Protein 5LTX (pdb70)

Foldseek 3Di:
DVVVVVVVLVVVLLVLVVVLQVVLLVQLLVVVLVVLVVQVVLLQVCLVPVPPVVQQVSQPDCVQVVSFVKKWWQWPVQDIDMPPDDDDDPPDGVCVDPQFVVQVVLQFWAKDFWDQDPRPRDTWIKTKHFRDHPNDTTTMMIGIDHLVVSQCSSAVDCSVVFFGKFKAFQVQATRHDPPPVSHRPGQCVQFVPQRDHQVDAWDWGDGPHFIWIKGWAWRPNGRPTTMTMITIGGVVVSSVVSD/DVVVVLQVVVVVLQVVLLVQVLVLCQLLLVLQVVLLAVVLVPVPPVSQQVSQPDCSQVVNFVKKWWQFPVQDIDMPPDDDDDPPDGVCVDPQFVVQVVLQFWAKDFWDQDPRPRDTWIKIKHFRDHPNDGGTMMIGIDDLVVVQCSSQVDPLVPFFGKFKAFQQFQTRHDPDPVCHRPGQCVQAVPQRDHQDQGKGWGDGPHFIWIKHWAWRPPGGPTTMIMMITGGPVVSVVVD

GO terms:
  GO:0016597 amino acid binding (F, IDA)
  GO:0043200 response to amino acid (P, IMP)
  GO:0006935 chemotaxis (P, IMP)

Radius of gyration: 24.55 Å; Cα contacts (8 Å, |Δi|>4): 994; chains: 2; bounding box: 70×47×66 Å

Organism: Pseudomonas aeruginosa (strain ATCC 15692 / DSM 22644 / CIP 104116 / JCM 14847 / LMG 12228 / 1C / PRS 101 / PAO1) (NCBI:txid208964)

Structure (mmCIF, N/CA/C/O backbone):
data_5LTX
#
_entry.id   5LTX
#
_cell.length_a   71.680
_cell.length_b   76.555
_cell.length_c   116.504
_cell.angle_alpha   90.000
_cell.angle_beta   90.000
_cell.angle_gamma   90.000
#
_symmetry.space_group_name_H-M   'P 21 21 21'
#
loop_
_entity.id
_entity.type
_entity.pdbx_description
1 polymer 'Chemotaxis protein'
2 non-polymer METHIONINE
3 non-polymer 'ACETATE ION'
4 non-polymer GLYCEROL
5 non-polymer 'FORMIC ACID'
6 water water
#
loop_
_atom_site.group_PDB
_atom_site.id
_atom_site.type_symbol
_atom_site.label_atom_id
_atom_site.label_alt_id
_atom_site.label_comp_id
_atom_site.label_asym_id
_atom_site.label_entity_id
_atom_site.label_seq_id
_atom_site.pdbx_PDB_ins_code
_atom_site.Cartn_x
_atom_site.Cartn_y
_atom_site.Cartn_z
_atom_site.occupancy
_atom_site.B_iso_or_equiv
_atom_site.auth_seq_id
_atom_site.auth_comp_id
_atom_site.auth_asym_id
_atom_site.auth_atom_id
_atom_site.pdbx_PDB_model_num
ATOM 1 N N . ASN A 1 22 ? 15.455 16.195 14.420 1.00 49.81 30 ASN A N 1
ATOM 2 C CA . ASN A 1 22 ? 14.247 16.097 15.229 1.00 46.99 30 ASN A CA 1
ATOM 3 C C . ASN A 1 22 ? 13.219 15.218 14.531 1.00 55.19 30 ASN A C 1
ATOM 4 O O . ASN A 1 22 ? 12.747 15.550 13.447 1.00 57.01 30 ASN A O 1
ATOM 9 N N . ASP A 1 23 ? 12.865 14.099 15.166 1.00 49.89 31 ASP A N 1
ATOM 10 C CA A ASP A 1 23 ? 11.949 13.158 14.529 0.55 52.07 31 ASP A CA 1
ATOM 11 C CA B ASP A 1 23 ? 11.944 13.151 14.545 0.45 51.97 31 ASP A CA 1
ATOM 12 C C . ASP A 1 23 ? 10.535 13.718 14.426 1.00 46.66 31 ASP A C 1
ATOM 13 O O . ASP A 1 23 ? 9.796 13.346 13.511 1.00 42.04 31 ASP A O 1
ATOM 22 N N . TYR A 1 24 ? 10.140 14.605 15.343 1.00 47.03 32 TYR A N 1
ATOM 23 C CA . TYR A 1 24 ? 8.792 15.162 15.291 1.00 43.61 32 TYR A CA 1
ATOM 24 C C . TYR A 1 24 ? 8.637 16.107 14.107 1.00 39.94 32 TYR A C 1
ATOM 25 O O . TYR A 1 24 ? 7.648 16.034 13.369 1.00 44.47 32 TYR A O 1
ATOM 34 N N . LEU A 1 25 ? 9.602 17.010 13.918 1.00 38.61 33 LEU A N 1
ATOM 35 C CA . LEU A 1 25 ? 9.548 17.920 12.779 1.00 35.11 33 LEU A CA 1
ATOM 36 C C . LEU A 1 25 ? 9.665 17.160 11.464 1.00 43.31 33 LEU A C 1
ATOM 37 O O . LEU A 1 25 ? 8.966 17.477 10.494 1.00 33.89 33 LEU A O 1
ATOM 42 N N A GLN A 1 26 ? 10.531 16.145 11.414 0.49 39.65 34 GLN A N 1
ATOM 43 N N B GLN A 1 26 ? 10.540 16.152 11.414 0.51 40.02 34 GLN A N 1
ATOM 44 C CA A GLN A 1 26 ? 10.646 15.339 10.204 0.49 40.32 34 GLN A CA 1
ATOM 45 C CA B GLN A 1 26 ? 10.679 15.356 10.200 0.51 40.45 34 GLN A CA 1
ATOM 46 C C A GLN A 1 26 ? 9.365 14.555 9.941 0.49 39.32 34 GLN A C 1
ATOM 47 C C B GLN A 1 26 ? 9.410 14.563 9.920 0.51 39.69 34 GLN A C 1
ATOM 48 O O A GLN A 1 26 ? 8.959 14.390 8.785 0.49 36.86 34 GLN A O 1
ATOM 49 O O B GLN A 1 26 ? 9.014 14.402 8.760 0.51 36.53 34 GLN A O 1
ATOM 60 N N A ARG A 1 27 ? 8.716 14.066 11.001 0.49 39.92 35 ARG A N 1
ATOM 61 N N B ARG A 1 27 ? 8.761 14.057 10.972 0.51 39.84 35 ARG A N 1
ATOM 62 C CA A ARG A 1 27 ? 7.469 13.328 10.826 0.49 40.83 35 ARG A CA 1
ATOM 63 C CA B ARG A 1 27 ? 7.499 13.349 10.789 0.51 40.75 35 ARG A CA 1
ATOM 64 C C A ARG A 1 27 ? 6.356 14.245 10.335 0.49 34.73 35 ARG A C 1
ATOM 65 C C B ARG A 1 27 ? 6.422 14.281 10.255 0.51 34.73 35 ARG A C 1
ATOM 66 O O A ARG A 1 27 ? 5.514 13.835 9.528 0.49 35.15 35 ARG A O 1
ATOM 67 O O B ARG A 1 27 ? 5.665 13.916 9.349 0.51 36.04 35 ARG A O 1
ATOM 82 N N . ASN A 1 28 ? 6.339 15.493 10.802 1.00 30.38 36 ASN A N 1
ATOM 83 C CA . ASN A 1 28 ? 5.347 16.439 10.311 1.00 31.09 36 ASN A CA 1
ATOM 84 C C . ASN A 1 28 ? 5.670 16.896 8.898 1.00 33.47 36 ASN A C 1
ATOM 85 O O . ASN A 1 28 ? 4.754 17.098 8.095 1.00 34.78 36 ASN A O 1
ATOM 90 N N . ALA A 1 29 ? 6.954 17.037 8.563 1.00 29.84 37 ALA A N 1
ATOM 91 C CA . ALA A 1 29 ? 7.306 17.400 7.195 1.00 30.25 37 ALA A CA 1
ATOM 92 C C . ALA A 1 29 ? 6.807 16.349 6.210 1.00 36.41 37 ALA A C 1
ATOM 93 O O . ALA A 1 29 ? 6.250 16.688 5.159 1.00 27.63 37 ALA A O 1
ATOM 95 N N A ILE A 1 30 ? 6.981 15.066 6.542 0.39 32.00 38 ILE A N 1
ATOM 96 N N B ILE A 1 30 ? 6.984 15.066 6.541 0.61 32.57 38 ILE A N 1
ATOM 97 C CA A ILE A 1 30 ? 6.511 14.001 5.661 0.39 31.46 38 ILE A CA 1
ATOM 98 C CA B ILE A 1 30 ? 6.509 14.003 5.660 0.61 31.27 38 ILE A CA 1
ATOM 99 C C A ILE A 1 30 ? 4.990 13.983 5.610 0.39 30.99 38 ILE A C 1
ATOM 100 C C B ILE A 1 30 ? 4.989 13.995 5.608 0.61 30.44 38 ILE A C 1
ATOM 101 O O A ILE A 1 30 ? 4.394 13.853 4.533 0.39 33.39 38 ILE A O 1
ATOM 102 O O B ILE A 1 30 ? 4.392 13.886 4.529 0.61 33.51 38 ILE A O 1
ATOM 111 N N . ARG A 1 31 ? 4.338 14.114 6.769 1.00 34.06 39 ARG A N 1
ATOM 112 C CA . ARG A 1 31 ? 2.880 14.071 6.809 1.00 34.21 39 ARG A CA 1
ATOM 113 C C . ARG A 1 31 ? 2.261 15.185 5.977 1.00 34.46 39 ARG A C 1
ATOM 114 O O . ARG A 1 31 ? 1.316 14.947 5.215 1.00 30.27 39 ARG A O 1
ATOM 122 N N . GLU A 1 32 ? 2.789 16.406 6.094 1.00 28.97 40 GLU A N 1
ATOM 123 C CA . GLU A 1 32 ? 2.252 17.513 5.314 1.00 26.73 40 GLU A CA 1
ATOM 124 C C . GLU A 1 32 ? 2.433 17.277 3.821 1.00 27.64 40 GLU A C 1
ATOM 125 O O . GLU A 1 32 ? 1.526 17.562 3.034 1.00 28.06 40 GLU A O 1
ATOM 131 N N . ASP A 1 33 ? 3.593 16.757 3.407 1.00 28.19 41 ASP A N 1
ATOM 132 C CA . ASP A 1 33 ? 3.787 16.445 1.994 1.00 29.50 41 ASP A CA 1
ATOM 133 C C . ASP A 1 33 ? 2.800 15.376 1.532 1.00 29.35 41 ASP A C 1
ATOM 134 O O . ASP A 1 33 ? 2.213 15.487 0.448 1.00 30.02 41 ASP A O 1
ATOM 139 N N . LEU A 1 34 ? 2.602 14.334 2.343 1.00 33.16 42 LEU A N 1
ATOM 140 C CA . LEU A 1 34 ? 1.679 13.275 1.954 1.00 30.98 42 LEU A CA 1
ATOM 141 C C . LEU A 1 34 ? 0.247 13.791 1.879 1.00 29.18 42 LEU A C 1
ATOM 142 O O . LEU A 1 34 ? -0.469 13.504 0.914 1.00 29.34 42 LEU A O 1
ATOM 147 N N . GLU A 1 35 ? -0.176 14.581 2.871 1.00 27.46 43 GLU A N 1
ATOM 148 C CA . GLU A 1 35 ? -1.524 15.141 2.845 1.00 27.24 43 GLU A CA 1
ATOM 149 C C . GLU A 1 35 ? -1.720 16.079 1.663 1.00 30.54 43 GLU A C 1
ATOM 150 O O . GLU A 1 35 ? -2.816 16.139 1.094 1.00 32.08 43 GLU A O 1
ATOM 156 N N . SER A 1 36 ? -0.680 16.824 1.287 1.00 35.26 44 SER A N 1
ATOM 157 C CA . SER A 1 36 ? -0.778 17.666 0.100 1.00 35.94 44 SER A CA 1
ATOM 158 C C . SER A 1 36 ? -1.000 16.818 -1.145 1.00 29.98 44 SER A C 1
ATOM 159 O O . SER A 1 36 ? -1.832 17.147 -1.996 1.00 30.38 44 SER A O 1
ATOM 162 N N . TYR A 1 37 ? -0.265 15.711 -1.260 1.00 30.16 45 TYR A N 1
ATOM 163 C CA . TYR A 1 37 ? -0.442 14.820 -2.400 1.00 34.39 45 TYR A CA 1
ATOM 164 C C . TYR A 1 37 ? -1.827 14.183 -2.386 1.00 31.68 45 TYR A C 1
ATOM 165 O O . TYR A 1 37 ? -2.501 14.114 -3.422 1.00 31.38 45 TYR A O 1
ATOM 174 N N . LEU A 1 38 ? -2.286 13.754 -1.210 1.00 30.99 46 LEU A N 1
ATOM 175 C CA . LEU A 1 38 ? -3.597 13.117 -1.112 1.00 34.55 46 LEU A CA 1
ATOM 176 C C . LEU A 1 38 ? -4.722 14.101 -1.401 1.00 34.68 46 LEU A C 1
ATOM 177 O O . LEU A 1 38 ? -5.721 13.737 -2.033 1.00 32.79 46 LEU A O 1
ATOM 182 N N . ARG A 1 39 ? -4.545 15.345 -1.025 1.00 34.97 47 ARG A N 1
ATOM 183 C CA . ARG A 1 39 ? -5.524 16.352 -1.301 1.00 28.44 47 ARG A CA 1
ATOM 184 C C . ARG A 1 39 ? -5.637 16.532 -2.794 1.00 31.85 47 ARG A C 1
ATOM 185 O O . ARG A 1 39 ? -6.693 16.627 -3.307 1.00 33.67 47 ARG A O 1
ATOM 193 N N . GLU A 1 40 ? -4.514 16.520 -3.472 1.00 29.92 48 GLU A N 1
ATOM 194 C CA . GLU A 1 40 ? -4.502 16.645 -4.924 1.00 31.90 48 GLU A CA 1
ATOM 195 C C . GLU A 1 40 ? -5.159 15.445 -5.598 1.00 37.66 48 GLU A C 1
ATOM 196 O O . GLU A 1 40 ? -5.965 15.609 -6.521 1.00 35.17 48 GLU A O 1
ATOM 202 N N . MET A 1 41 ? -4.831 14.226 -5.153 1.00 31.47 49 MET A N 1
ATOM 203 C CA . MET A 1 41 ? -5.443 13.044 -5.758 1.00 30.35 49 MET A CA 1
ATOM 204 C C . MET A 1 41 ? -6.934 12.998 -5.482 1.00 29.31 49 MET A C 1
ATOM 205 O O . MET A 1 41 ? -7.722 12.622 -6.356 1.00 32.78 49 MET A O 1
ATOM 210 N N . GLY A 1 42 ? -7.338 13.371 -4.268 1.00 29.74 50 GLY A N 1
ATOM 211 C CA . GLY A 1 42 ? -8.754 13.393 -3.952 1.00 30.34 50 GLY A CA 1
ATOM 212 C C . GLY A 1 42 ? -9.531 14.384 -4.799 1.00 32.35 50 GLY A C 1
ATOM 213 O O . GLY A 1 42 ? -10.620 14.076 -5.289 1.00 32.95 50 GLY A O 1
ATOM 214 N N . ASP A 1 43 ? -8.983 15.586 -4.985 1.00 32.86 51 ASP A N 1
ATOM 215 C CA . ASP A 1 43 ? -9.664 16.592 -5.798 1.00 32.73 51 ASP A CA 1
ATOM 216 C C . ASP A 1 43 ? -9.859 16.119 -7.234 1.00 29.44 51 ASP A C 1
ATOM 217 O O . ASP A 1 43 ? -10.953 16.247 -7.794 1.00 30.25 51 ASP A O 1
ATOM 222 N N . VAL A 1 44 ? -8.806 15.583 -7.855 1.00 30.03 52 VAL A N 1
ATOM 223 C CA . VAL A 1 44 ? -8.916 15.197 -9.259 1.00 34.85 52 VAL A CA 1
ATOM 224 C C . VAL A 1 44 ? -9.832 13.988 -9.421 1.00 29.79 52 VAL A C 1
ATOM 225 O O . VAL A 1 44 ? -10.626 13.916 -10.367 1.00 29.78 52 VAL A O 1
ATOM 229 N N . THR A 1 45 ? -9.734 13.013 -8.514 1.00 32.66 53 THR A N 1
ATOM 230 C CA . THR A 1 45 ? -10.603 11.848 -8.625 1.00 28.82 53 THR A CA 1
ATOM 231 C C . THR A 1 45 ? -12.056 12.237 -8.396 1.00 32.77 53 THR A C 1
ATOM 232 O O . THR A 1 45 ? -12.948 11.774 -9.114 1.00 35.09 53 THR A O 1
ATOM 236 N N . SER A 1 46 ? -12.315 13.103 -7.412 1.00 27.64 54 SER A N 1
ATOM 237 C CA . SER A 1 46 ? -13.676 13.585 -7.209 1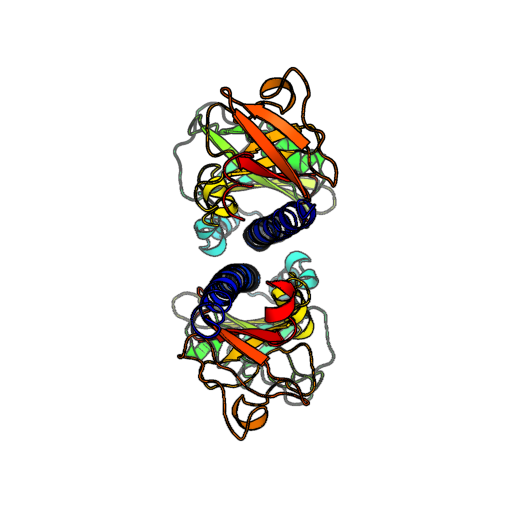.00 29.34 54 SER A CA 1
ATOM 238 C C . SER A 1 46 ? -14.175 14.332 -8.445 1.00 28.79 54 SER A C 1
ATOM 239 O O . SER A 1 46 ? -15.324 14.149 -8.868 1.00 30.39 54 SER A O 1
ATOM 242 N N . SER A 1 47 ? -13.315 15.150 -9.062 1.00 30.26 55 SER A N 1
ATOM 243 C CA A SER A 1 47 ? -13.696 15.815 -10.305 0.52 28.77 55 SER A CA 1
ATOM 244 C CA B SER A 1 47 ? -13.699 15.816 -10.303 0.48 28.77 55 SER A CA 1
ATOM 245 C C . SER A 1 47 ? -14.002 14.802 -11.402 1.00 33.75 55 SER A C 1
ATOM 246 O O . SER A 1 47 ? -14.945 14.981 -12.184 1.00 28.31 55 SER A O 1
ATOM 251 N N . ASN A 1 48 ? -13.224 13.752 -11.465 1.00 28.54 56 ASN A N 1
ATOM 252 C C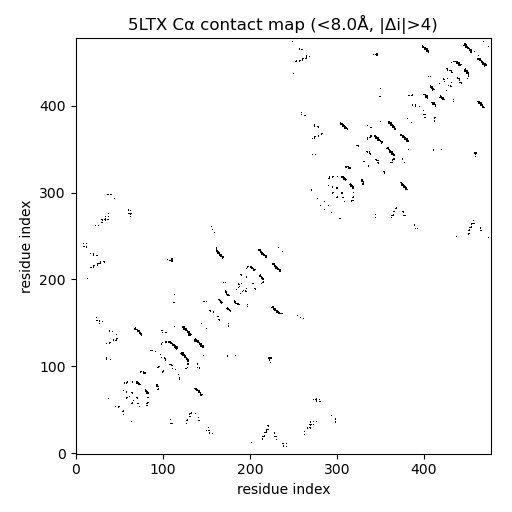A . ASN A 1 48 ? -13.431 12.754 -12.459 1.00 33.19 56 ASN A CA 1
ATOM 253 C C . ASN A 1 48 ? -14.746 12.038 -12.331 1.00 34.87 56 ASN A C 1
ATOM 254 O O . ASN A 1 48 ? -15.448 11.963 -13.277 1.00 36.11 56 ASN A O 1
ATOM 259 N N . ILE A 1 49 ? -15.106 11.588 -11.144 1.00 30.00 57 ILE A N 1
ATOM 260 C CA . ILE A 1 49 ? -16.380 10.909 -10.934 1.00 30.80 57 ILE A CA 1
ATOM 261 C C . ILE A 1 49 ? -17.537 11.897 -11.049 1.00 31.50 57 ILE A C 1
ATOM 262 O O . ILE A 1 49 ? -18.643 11.525 -11.463 1.00 29.36 57 ILE A O 1
ATOM 267 N N . GLN A 1 50 ? -17.304 13.170 -10.719 1.00 27.38 58 GLN A N 1
ATOM 268 C CA . GLN A 1 50 ? -18.350 14.175 -10.890 1.00 31.21 58 GLN A CA 1
ATOM 269 C C . GLN A 1 50 ? -18.687 14.373 -12.363 1.00 29.10 58 GLN A C 1
ATOM 270 O O . GLN A 1 50 ? -19.863 14.440 -12.742 1.00 30.36 58 GLN A O 1
ATOM 276 N N . ASN A 1 51 ? -17.661 14.473 -13.209 1.00 31.98 59 ASN A N 1
ATOM 277 C CA . ASN A 1 51 ? -17.904 14.623 -14.640 1.00 33.60 59 ASN A CA 1
ATOM 278 C C . ASN A 1 51 ? -18.481 13.350 -15.244 1.00 30.89 59 ASN A C 1
ATOM 279 O O . ASN A 1 51 ? -19.357 13.413 -16.116 1.00 29.37 59 ASN A O 1
ATOM 284 N N . TRP A 1 52 ? -18.009 12.187 -14.793 1.00 30.35 60 TRP A N 1
ATOM 285 C CA . TRP A 1 52 ? -18.529 10.934 -15.324 1.00 27.88 60 TRP A CA 1
ATOM 286 C C . TRP A 1 52 ? -20.003 10.764 -14.976 1.00 31.65 60 TRP A C 1
ATOM 287 O O . TRP A 1 52 ? -20.830 10.499 -15.855 1.00 31.30 60 TRP A O 1
ATOM 298 N N . LEU A 1 53 ? -20.351 10.912 -13.693 1.00 24.83 61 LEU A N 1
ATOM 299 C CA . LEU A 1 53 ? -21.754 10.818 -13.299 1.00 27.57 61 LEU A CA 1
ATOM 300 C C . LEU A 1 53 ? -22.587 11.911 -13.962 1.00 32.06 61 LEU A C 1
ATOM 301 O O . LEU A 1 53 ? -23.743 11.680 -14.336 1.00 30.49 61 LEU A O 1
ATOM 306 N N . GLY A 1 54 ? -22.013 13.107 -14.123 1.00 27.81 62 GLY A N 1
ATOM 307 C CA . GLY A 1 54 ? -22.762 14.203 -14.717 1.00 27.69 62 GLY A CA 1
ATOM 308 C C . GLY A 1 54 ? -23.197 13.929 -16.145 1.00 28.43 62 GLY A C 1
ATOM 309 O O . GLY A 1 54 ? -24.307 14.285 -16.542 1.00 26.79 62 GLY A O 1
ATOM 310 N N . GLY A 1 55 ? -22.326 13.312 -16.944 1.00 26.34 63 GLY A N 1
ATOM 311 C CA . GLY A 1 55 ? -22.708 12.988 -18.308 1.00 28.49 63 GLY A CA 1
ATOM 312 C C . GLY A 1 55 ? -23.830 11.971 -18.357 1.00 31.59 63 GLY A C 1
ATOM 313 O O . GLY A 1 55 ? -24.743 12.079 -19.181 1.00 30.11 63 GLY A O 1
ATOM 314 N N . ARG A 1 56 ? -23.781 10.976 -17.465 1.00 24.73 64 ARG A N 1
ATOM 315 C CA . ARG A 1 56 ? -24.869 10.009 -17.351 1.00 24.91 64 ARG A CA 1
ATOM 316 C C . ARG A 1 56 ? -26.163 10.679 -16.908 1.00 25.77 64 ARG A C 1
ATOM 317 O O . ARG A 1 56 ? -27.245 10.342 -17.403 1.00 25.78 64 ARG A O 1
ATOM 325 N N . LEU A 1 57 ? -26.076 11.609 -15.950 1.00 27.85 65 LEU A N 1
ATOM 326 C CA . LEU A 1 57 ? -27.255 12.362 -15.531 1.00 28.99 65 LEU A CA 1
ATOM 327 C C . LEU A 1 57 ? -27.841 13.161 -16.690 1.00 22.60 65 LEU A C 1
ATOM 328 O O . LEU A 1 57 ? -29.060 13.157 -16.908 1.00 25.42 65 LEU A O 1
ATOM 333 N N . LEU A 1 58 ? -26.984 13.869 -17.438 1.00 22.88 66 LEU A N 1
ATOM 334 C CA . LEU A 1 58 ? -27.464 14.686 -18.551 1.00 23.25 66 LEU A CA 1
ATOM 335 C C . LEU A 1 58 ? -28.049 13.832 -19.668 1.00 28.73 66 LEU A C 1
ATOM 336 O O . LEU A 1 58 ? -28.984 14.261 -20.351 1.00 22.66 66 LEU A O 1
ATOM 341 N N . LEU A 1 59 ? -27.502 12.638 -19.884 1.00 30.67 67 LEU A N 1
ATOM 342 C CA . LEU A 1 59 ? -28.079 11.738 -20.875 1.00 29.75 67 LEU A CA 1
ATOM 343 C C . LEU A 1 59 ? -29.490 11.325 -20.470 1.00 27.80 67 LEU A C 1
ATOM 344 O O . LEU A 1 59 ? -30.410 11.325 -21.299 1.00 26.04 67 LEU A O 1
ATOM 349 N N . VAL A 1 60 ? -29.681 11.002 -19.189 1.00 23.99 68 VAL A N 1
ATOM 350 C CA . VAL A 1 60 ? -31.017 10.708 -18.669 1.00 24.20 68 VAL A CA 1
ATOM 351 C C . VAL A 1 60 ? -31.930 11.930 -18.785 1.00 28.83 68 VAL A C 1
ATOM 352 O O . VAL A 1 60 ? -33.111 11.811 -19.133 1.00 24.52 68 VAL A O 1
ATOM 356 N N . GLU A 1 61 ? -31.409 13.119 -18.472 1.00 25.63 69 GLU A N 1
ATOM 357 C CA . GLU A 1 61 ? -32.217 14.331 -18.589 1.00 24.87 69 GLU A CA 1
ATOM 358 C C . GLU A 1 61 ? -32.608 14.570 -20.047 1.00 26.43 69 GLU A C 1
ATOM 359 O O . GLU A 1 61 ? -33.758 14.913 -20.358 1.00 23.94 69 GLU A O 1
ATOM 365 N N . GLN A 1 62 ? -31.656 14.371 -20.959 1.00 26.91 70 GLN A N 1
ATOM 366 C CA . GLN A 1 62 ? -31.928 14.558 -22.378 1.00 27.04 70 GLN A CA 1
ATOM 367 C C . GLN A 1 62 ? -33.009 13.600 -22.860 1.00 32.25 70 GLN A C 1
ATOM 368 O O . GLN A 1 62 ? -33.897 13.983 -23.632 1.00 23.74 70 GLN A O 1
ATOM 374 N N . THR A 1 63 ? -32.971 12.359 -22.384 1.00 25.77 71 THR A N 1
ATOM 375 C CA . THR A 1 63 ? -33.976 11.375 -22.767 1.00 23.36 71 THR A CA 1
ATOM 376 C C . THR A 1 63 ? -35.357 11.768 -22.257 1.00 20.31 71 THR A C 1
ATOM 377 O O . THR A 1 63 ? -36.346 11.672 -22.992 1.00 25.78 71 THR A O 1
ATOM 381 N N . ALA A 1 64 ? -35.443 12.239 -21.009 1.00 21.98 72 ALA A N 1
ATOM 382 C CA . ALA A 1 64 ? -36.735 12.619 -20.446 1.00 22.98 72 ALA A CA 1
ATOM 383 C C . ALA A 1 64 ? -37.363 13.773 -21.223 1.00 33.23 72 ALA A C 1
ATOM 384 O O . ALA A 1 64 ? -38.556 13.742 -21.551 1.00 29.05 72 ALA A O 1
ATOM 386 N N . GLN A 1 65 ? -36.578 14.812 -21.520 1.00 23.97 73 GLN A N 1
ATOM 387 C CA . GLN A 1 65 ? -37.172 15.973 -22.177 1.00 26.08 73 GLN A CA 1
ATOM 388 C C . GLN A 1 65 ? -37.538 15.678 -23.628 1.00 27.95 73 GLN A C 1
ATOM 389 O O . GLN A 1 65 ? -38.491 16.265 -24.148 1.00 31.45 73 GLN A O 1
ATOM 395 N N . THR A 1 66 ? -36.837 14.750 -24.284 1.00 23.96 74 THR A N 1
ATOM 396 C CA . THR A 1 66 ? -37.298 14.283 -25.589 1.00 29.03 74 THR A CA 1
ATOM 397 C C . THR A 1 66 ? -38.632 13.546 -25.466 1.00 36.88 74 THR A C 1
ATOM 398 O O . THR A 1 66 ? -39.549 13.772 -26.266 1.00 32.14 74 THR A O 1
ATOM 402 N N . LEU A 1 67 ? -38.768 12.683 -24.453 1.00 32.48 75 LEU A N 1
ATOM 403 C CA . LEU A 1 67 ? -40.024 11.964 -24.239 1.00 29.64 75 LEU A CA 1
ATOM 404 C C . LEU A 1 67 ? -41.156 12.895 -23.822 1.00 34.72 75 LEU A C 1
ATOM 405 O O . LEU A 1 67 ? -42.322 12.620 -24.125 1.00 33.07 75 LEU A O 1
ATOM 410 N N . ALA A 1 68 ? -40.841 13.984 -23.116 1.00 40.76 76 ALA A N 1
ATOM 411 C CA . ALA A 1 68 ? -41.888 14.902 -22.680 1.00 35.07 76 ALA A CA 1
ATOM 412 C C . ALA A 1 68 ? -42.704 15.428 -23.854 1.00 36.94 76 ALA A C 1
ATOM 413 O O . ALA A 1 68 ? -43.897 15.712 -23.700 1.00 43.13 76 ALA A O 1
ATOM 415 N N A ARG A 1 69 ? -42.077 15.562 -25.019 0.45 35.30 77 ARG A N 1
ATOM 416 N N B ARG A 1 69 ? -42.102 15.550 -25.036 0.55 34.45 77 ARG A N 1
ATOM 417 C CA A ARG A 1 69 ? -42.733 16.055 -26.221 0.45 41.53 77 ARG A CA 1
ATOM 418 C CA B ARG A 1 69 ? -42.819 16.068 -26.195 0.55 41.83 77 ARG A CA 1
ATOM 419 C C A ARG A 1 69 ? -43.423 14.948 -27.005 0.45 39.03 77 ARG A C 1
ATOM 420 C C B ARG A 1 69 ? -43.240 14.984 -27.183 0.55 39.02 77 ARG A C 1
ATOM 421 O O A ARG A 1 69 ? -44.422 15.210 -27.686 0.45 40.07 77 ARG A O 1
ATOM 422 O O B ARG A 1 69 ? -43.860 15.306 -28.201 0.55 44.11 77 ARG A O 1
ATOM 437 N N . ASP A 1 70 ? -42.929 13.716 -26.909 1.00 46.72 78 ASP A N 1
ATOM 438 C CA . ASP A 1 70 ? -43.470 12.605 -27.694 1.00 42.96 78 ASP A CA 1
ATOM 439 C C . ASP A 1 70 ? -43.233 11.321 -26.913 1.00 41.92 78 ASP A C 1
ATOM 440 O O . ASP A 1 70 ? -42.099 10.839 -26.842 1.00 37.70 78 ASP A O 1
ATOM 445 N N . HIS A 1 71 ? -44.297 10.767 -26.335 1.00 39.44 79 HIS A N 1
ATOM 446 C CA . HIS A 1 71 ? -44.198 9.551 -25.536 1.00 35.75 79 HIS A CA 1
ATOM 447 C C . HIS A 1 71 ? -45.103 8.444 -26.069 1.00 40.94 79 HIS A C 1
ATOM 448 O O . HIS A 1 71 ? -45.583 7.607 -25.302 1.00 40.27 79 HIS A O 1
ATOM 455 N N . SER A 1 72 ? -45.340 8.424 -27.380 1.00 46.09 80 SER A N 1
ATOM 456 C CA . SER A 1 72 ? -46.072 7.319 -27.979 1.00 41.21 80 SER A CA 1
ATOM 457 C C . SER A 1 72 ? -45.269 6.025 -27.844 1.00 40.94 80 SER A C 1
ATOM 458 O O . SER A 1 72 ? -44.035 6.050 -27.834 1.00 42.49 80 SER A O 1
ATOM 461 N N . PRO A 1 73 ? -45.951 4.883 -27.716 1.00 37.35 81 PRO A N 1
ATOM 462 C CA . PRO A 1 73 ? -45.231 3.608 -27.536 1.00 29.04 81 PRO A CA 1
ATOM 463 C C . PRO A 1 73 ? -44.158 3.354 -28.585 1.00 26.02 81 PRO A C 1
ATOM 464 O O . PRO A 1 73 ? -43.077 2.858 -28.247 1.00 31.96 81 PRO A O 1
ATOM 468 N N A GLU A 1 74 ? -44.424 3.678 -29.853 0.49 34.23 82 GLU A N 1
ATOM 469 N N B GLU A 1 74 ? -44.431 3.685 -29.849 0.51 34.24 82 GLU A N 1
ATOM 470 C CA A GLU A 1 74 ? -43.420 3.462 -30.891 0.49 35.83 82 GLU A CA 1
ATOM 471 C CA B GLU A 1 74 ? -43.444 3.481 -30.903 0.51 35.95 82 GLU A CA 1
ATOM 472 C C A GLU A 1 74 ? -42.207 4.359 -30.681 0.49 34.97 82 GLU A C 1
ATOM 473 C C B GLU A 1 74 ? -42.218 4.359 -30.684 0.51 34.98 82 GLU A C 1
ATOM 474 O O A GLU A 1 74 ? -41.065 3.927 -30.882 0.49 35.08 82 GLU A O 1
ATOM 475 O O B GLU A 1 74 ? -41.082 3.911 -30.877 0.51 35.14 82 GLU A O 1
ATOM 486 N N . THR A 1 75 ? -42.432 5.610 -30.275 1.00 31.96 83 THR A N 1
ATOM 487 C CA . THR A 1 75 ? -41.318 6.518 -30.035 1.00 31.32 83 THR A CA 1
ATOM 488 C C . THR A 1 75 ? -40.549 6.128 -28.781 1.00 26.64 83 THR A C 1
ATOM 489 O O . THR A 1 75 ? -39.312 6.163 -28.771 1.00 26.77 83 THR A O 1
ATOM 493 N N . VAL A 1 76 ? -41.263 5.767 -27.709 1.00 27.20 84 VAL A N 1
ATOM 494 C CA . VAL A 1 76 ? -40.593 5.341 -26.483 1.00 31.34 84 VAL A CA 1
ATOM 495 C C . VAL A 1 76 ? -39.647 4.185 -26.775 1.00 34.95 84 VAL A C 1
ATOM 496 O O . VAL A 1 76 ? -38.485 4.183 -26.350 1.00 31.65 84 VAL A O 1
ATOM 500 N N . SER A 1 77 ? -40.133 3.188 -27.517 1.00 34.65 85 SER A N 1
ATOM 501 C CA . SER A 1 77 ? -39.318 2.019 -27.830 1.00 34.35 85 SER A CA 1
ATOM 502 C C . SER A 1 77 ? -38.089 2.408 -28.647 1.00 24.71 85 SER A C 1
ATOM 503 O O . SER A 1 77 ? -36.963 2.028 -28.310 1.00 30.18 85 SER A O 1
ATOM 506 N N . ALA A 1 78 ? -38.284 3.190 -29.714 1.00 25.82 86 ALA A N 1
ATOM 507 C CA . ALA A 1 78 ? -37.163 3.553 -30.575 1.00 25.19 86 ALA A CA 1
ATOM 508 C C . ALA A 1 78 ? -36.115 4.362 -29.820 1.00 27.56 86 ALA A C 1
ATOM 509 O O . ALA A 1 78 ? -34.908 4.143 -29.987 1.00 28.34 86 ALA A O 1
ATOM 511 N N . LEU A 1 79 ? -36.553 5.303 -28.986 1.00 26.68 87 LEU A N 1
ATOM 512 C CA . LEU A 1 79 ? -35.604 6.147 -28.266 1.00 24.59 87 LEU A CA 1
ATOM 513 C C . LEU A 1 79 ? -34.761 5.326 -27.296 1.00 22.33 87 LEU A C 1
ATOM 514 O O . LEU A 1 79 ? -33.533 5.467 -27.257 1.00 22.19 87 LEU A O 1
ATOM 519 N N . LEU A 1 80 ? -35.400 4.453 -26.509 1.00 21.50 88 LEU A N 1
ATOM 520 C CA . LEU A 1 80 ? -34.662 3.657 -25.529 1.00 21.80 88 LEU A CA 1
ATOM 521 C C . LEU A 1 80 ? -33.706 2.666 -26.184 1.00 30.50 88 LEU A C 1
ATOM 522 O O . LEU A 1 80 ? -32.746 2.221 -25.541 1.00 22.55 88 LEU A O 1
ATOM 527 N N . GLU A 1 81 ? -33.942 2.310 -27.441 1.00 23.63 89 GLU A N 1
ATOM 528 C CA . GLU A 1 81 ? -33.067 1.392 -28.155 1.00 23.61 89 GLU A CA 1
ATOM 529 C C . GLU A 1 81 ? -31.902 2.089 -28.841 1.00 31.15 89 GLU A C 1
ATOM 530 O O . GLU A 1 81 ? -31.092 1.410 -29.483 1.00 28.92 89 GLU A O 1
ATOM 536 N N . GLN A 1 82 ? -31.793 3.414 -28.729 1.00 29.96 90 GLN A N 1
ATOM 537 C CA . GLN A 1 82 ? -30.686 4.108 -29.374 1.00 20.46 90 GLN A CA 1
ATOM 538 C C . GLN A 1 82 ? -29.364 3.708 -28.717 1.00 19.07 90 GLN A C 1
ATOM 539 O O . GLN A 1 82 ? -29.291 3.602 -27.500 1.00 24.95 90 GLN A O 1
ATOM 545 N N . PRO A 1 83 ? -28.313 3.438 -29.502 1.00 23.87 91 PRO A N 1
ATOM 546 C CA . PRO A 1 83 ? -27.088 2.866 -28.913 1.00 22.11 91 PRO A CA 1
ATOM 547 C C . PRO A 1 83 ? -26.345 3.803 -27.981 1.00 27.41 91 PRO A C 1
ATOM 548 O O . PRO A 1 83 ? -25.570 3.315 -27.156 1.00 21.23 91 PRO A O 1
ATOM 552 N N . ALA A 1 84 ? -26.553 5.120 -28.066 1.00 22.53 92 ALA A N 1
ATOM 553 C CA . ALA A 1 84 ? -25.982 5.997 -27.052 1.00 23.66 92 ALA A CA 1
ATOM 554 C C . ALA A 1 84 ? -26.496 5.635 -25.665 1.00 23.48 92 ALA A C 1
ATOM 555 O O . ALA A 1 84 ? -25.772 5.784 -24.674 1.00 28.60 92 ALA A O 1
ATOM 557 N N . LEU A 1 85 ? -27.734 5.152 -25.575 1.00 20.24 93 LEU A N 1
ATOM 558 C CA . LEU A 1 85 ? -28.300 4.705 -24.309 1.00 17.45 93 LEU A CA 1
ATOM 559 C C . LEU A 1 85 ? -27.917 3.265 -23.978 1.00 26.97 93 LEU A C 1
ATOM 560 O O . LEU A 1 85 ? -27.484 2.978 -22.858 1.00 21.21 93 LEU A O 1
ATOM 565 N N . THR A 1 86 ? -28.074 2.342 -24.929 1.00 19.70 94 THR A N 1
ATOM 566 C CA . THR A 1 86 ? -27.842 0.940 -24.594 1.00 27.01 94 THR A CA 1
ATOM 567 C C . THR A 1 86 ? -26.372 0.656 -24.319 1.00 27.81 94 THR A C 1
ATOM 568 O O . THR A 1 86 ? -26.054 -0.288 -23.585 1.00 31.09 94 THR A O 1
ATOM 572 N N . SER A 1 87 ? -25.461 1.453 -24.881 1.00 24.52 95 SER A N 1
ATOM 573 C CA . SER A 1 87 ? -24.048 1.242 -24.597 1.00 28.48 95 SER A CA 1
ATOM 574 C C . SER A 1 87 ? -23.593 1.957 -23.331 1.00 24.97 95 SER A C 1
ATOM 575 O O . SER A 1 87 ? -22.506 1.660 -22.826 1.00 32.10 95 SER A O 1
ATOM 578 N N . THR A 1 88 ? -24.391 2.886 -22.805 1.00 27.29 96 THR A N 1
ATOM 579 C CA . THR A 1 88 ? -24.003 3.618 -21.604 1.00 21.54 96 THR A CA 1
ATOM 580 C C . THR A 1 88 ? -24.565 2.989 -20.333 1.00 26.57 96 THR A C 1
ATOM 581 O O . THR A 1 88 ? -23.853 2.885 -19.327 1.00 23.83 96 THR A O 1
ATOM 585 N N . PHE A 1 89 ? -25.823 2.563 -20.358 1.00 26.74 97 PHE A N 1
ATOM 586 C CA . PHE A 1 89 ? -26.488 1.999 -19.194 1.00 26.32 97 PHE A CA 1
ATOM 587 C C . PHE A 1 89 ? -26.759 0.519 -19.418 1.00 29.07 97 PHE A C 1
ATOM 588 O O . PHE A 1 89 ? -26.902 0.066 -20.559 1.00 24.86 97 PHE A O 1
ATOM 596 N N . SER A 1 90 ? -26.830 -0.244 -18.322 1.00 25.04 98 SER A N 1
ATOM 597 C CA A SER A 1 90 ? -27.262 -1.636 -18.430 0.81 29.29 98 SER A CA 1
ATOM 598 C CA B SER A 1 90 ? -27.248 -1.633 -18.458 0.19 28.19 98 SER A CA 1
ATOM 599 C C . SER A 1 90 ? -28.672 -1.710 -18.994 1.00 28.74 98 SER A C 1
ATOM 600 O O . SER A 1 90 ? -28.963 -2.521 -19.881 1.00 24.02 98 SER A O 1
ATOM 605 N N . PHE A 1 91 ? -29.559 -0.858 -18.483 1.00 21.57 99 PHE A N 1
ATOM 606 C CA . PHE A 1 91 ? -30.927 -0.725 -18.957 1.00 22.30 99 PHE A CA 1
ATOM 607 C C . PHE A 1 91 ? -31.325 0.739 -18.869 1.00 21.08 99 PHE A C 1
ATOM 608 O O . PHE A 1 91 ? -30.874 1.463 -17.979 1.00 25.88 99 PHE A O 1
ATOM 616 N N . THR A 1 92 ? -32.169 1.172 -19.803 1.00 19.50 100 THR A N 1
ATOM 617 C CA . THR A 1 92 ? -32.830 2.469 -19.735 1.00 20.39 100 THR A CA 1
ATOM 618 C C . THR A 1 92 ? -34.329 2.232 -19.817 1.00 23.44 100 THR A C 1
ATOM 619 O O . THR A 1 92 ? -34.778 1.322 -20.524 1.00 25.42 100 THR A O 1
ATOM 623 N N . TYR A 1 93 ? -35.111 3.030 -19.092 1.00 21.41 101 TYR A N 1
ATOM 624 C CA . TYR A 1 93 ? -36.529 2.711 -19.003 1.00 23.17 101 TYR A CA 1
ATOM 625 C C . TYR A 1 93 ? -37.358 3.936 -18.666 1.00 23.82 101 TYR A C 1
ATOM 626 O O . TYR A 1 93 ? -36.857 4.929 -18.132 1.00 26.67 101 TYR A O 1
ATOM 635 N N . LEU A 1 94 ? -38.651 3.832 -18.977 1.00 27.70 102 LEU A N 1
ATOM 636 C CA . LEU A 1 94 ? -39.653 4.823 -18.605 1.00 28.21 102 LEU A CA 1
ATOM 637 C C . LEU A 1 94 ? -40.737 4.137 -17.784 1.00 27.82 102 LEU A C 1
ATOM 638 O O . LEU A 1 94 ? -41.372 3.188 -18.261 1.00 28.15 102 LEU A O 1
ATOM 643 N N . GLY A 1 95 ? -40.934 4.603 -16.558 1.00 29.12 103 GLY A N 1
ATOM 644 C CA . GLY A 1 95 ? -42.098 4.244 -15.770 1.00 18.98 103 GLY A CA 1
ATOM 645 C C . GLY A 1 95 ? -43.068 5.409 -15.798 1.00 28.92 103 GLY A C 1
ATOM 646 O O . GLY A 1 95 ? -42.692 6.548 -15.517 1.00 28.29 103 GLY A O 1
ATOM 647 N N . GLN A 1 96 ? -44.309 5.119 -16.154 1.00 26.60 104 GLN A N 1
ATOM 648 C CA . GLN A 1 96 ? -45.293 6.174 -16.346 1.00 29.38 104 GLN A CA 1
ATOM 649 C C . GLN A 1 96 ? -46.142 6.365 -15.093 1.00 33.77 104 GLN A C 1
ATOM 650 O O . GLN A 1 96 ? -46.155 5.530 -14.186 1.00 34.23 104 GLN A O 1
ATOM 656 N N A GLN A 1 97 ? -46.846 7.502 -15.056 0.51 30.95 105 GLN A N 1
ATOM 657 N N B GLN A 1 97 ? -46.855 7.497 -15.055 0.49 31.08 105 GLN A N 1
ATOM 658 C CA A GLN A 1 97 ? -47.698 7.832 -13.917 0.51 32.08 105 GLN A CA 1
ATOM 659 C CA B GLN A 1 97 ? -47.690 7.818 -13.900 0.49 31.87 105 GLN A CA 1
ATOM 660 C C A GLN A 1 97 ? -48.782 6.785 -13.694 0.51 33.60 105 GLN A C 1
ATOM 661 C C B GLN A 1 97 ? -48.793 6.788 -13.691 0.49 33.56 105 GLN A C 1
ATOM 662 O O A GLN A 1 97 ? -49.204 6.562 -12.552 0.51 33.78 105 GLN A O 1
ATOM 663 O O B GLN A 1 97 ? -49.243 6.585 -12.556 0.49 33.11 105 GLN A O 1
ATOM 674 N N . ASP A 1 98 ? -49.250 6.139 -14.762 1.00 31.21 106 ASP A N 1
ATOM 675 C CA . ASP A 1 98 ? -50.283 5.115 -14.661 1.00 37.48 106 ASP A CA 1
ATOM 676 C C . ASP A 1 98 ? -49.713 3.725 -14.395 1.00 33.98 106 ASP A C 1
ATOM 677 O O . ASP A 1 98 ? -50.459 2.741 -14.454 1.00 36.52 106 ASP A O 1
ATOM 682 N N . GLY A 1 99 ? -48.412 3.619 -14.128 1.00 28.01 107 GLY A N 1
ATOM 683 C CA . GLY A 1 99 ? -47.794 2.348 -13.808 1.00 29.55 107 GLY A CA 1
ATOM 684 C C . GLY A 1 99 ? -47.184 1.602 -14.978 1.00 30.62 107 GLY A C 1
ATOM 685 O O . GLY A 1 99 ? -46.479 0.609 -14.753 1.00 31.93 107 GLY A O 1
ATOM 686 N N . VAL A 1 100 ? -47.415 2.053 -16.213 1.00 29.24 108 VAL A N 1
ATOM 687 C CA . VAL A 1 100 ? -46.897 1.359 -17.386 1.00 27.16 108 VAL A CA 1
ATOM 688 C C . VAL A 1 100 ? -45.380 1.503 -17.445 1.00 28.64 108 VAL A C 1
ATOM 689 O O . VAL A 1 100 ? -44.825 2.569 -17.149 1.00 29.20 108 VAL A O 1
ATOM 693 N N . PHE A 1 101 ? -44.698 0.421 -17.825 1.00 29.37 109 PHE A N 1
ATOM 694 C CA . PHE A 1 101 ? -43.243 0.348 -17.778 1.00 27.62 109 PHE A CA 1
ATOM 695 C C . PHE A 1 101 ? -42.687 -0.186 -19.094 1.00 25.52 109 PHE A C 1
ATOM 696 O O . PHE A 1 101 ? -43.132 -1.230 -19.584 1.00 26.82 109 PHE A O 1
ATOM 704 N N . THR A 1 102 ? -41.699 0.518 -19.642 1.00 22.66 110 THR A N 1
ATOM 705 C CA . THR A 1 102 ? -41.041 0.176 -20.900 1.00 23.77 110 THR A CA 1
ATOM 706 C C . THR A 1 102 ? -39.537 0.231 -20.677 1.00 26.00 110 THR A C 1
ATOM 707 O O . THR A 1 102 ? -39.014 1.265 -20.248 1.00 25.84 110 THR A O 1
ATOM 711 N N . MET A 1 103 ? -38.836 -0.865 -20.975 1.00 26.41 111 MET A N 1
ATOM 712 C CA . MET A 1 103 ? -37.415 -0.964 -20.670 1.00 21.74 111 MET A CA 1
ATOM 713 C C . MET A 1 103 ? -36.659 -1.577 -21.838 1.00 29.57 111 MET A C 1
ATOM 714 O O . MET A 1 103 ? -37.137 -2.524 -22.469 1.00 26.29 111 MET A O 1
ATOM 719 N N . ARG A 1 104 ? -35.472 -1.041 -22.105 1.00 24.01 112 ARG A N 1
ATOM 720 C CA . ARG A 1 104 ? -34.585 -1.583 -23.131 1.00 26.36 112 ARG A CA 1
ATOM 721 C C . ARG A 1 104 ? -33.144 -1.677 -22.611 1.00 23.53 112 ARG A C 1
ATOM 722 O O . ARG A 1 104 ? -32.669 -0.767 -21.932 1.00 26.59 112 ARG A O 1
ATOM 730 N N . PRO A 1 105 ? -32.437 -2.775 -22.928 1.00 27.28 113 PRO A N 1
ATOM 731 C CA . PRO A 1 105 ? -32.867 -3.954 -23.691 1.00 31.17 113 PRO A CA 1
ATOM 732 C C . PRO A 1 105 ? -33.936 -4.744 -22.946 1.00 29.85 113 PRO A C 1
ATOM 733 O O . PRO A 1 105 ? -34.149 -4.500 -21.761 1.00 26.58 113 PRO A O 1
ATOM 737 N N A ASP A 1 106 ? -34.619 -5.663 -23.621 0.32 27.08 114 ASP A N 1
ATOM 738 N N B ASP A 1 106 ? -34.570 -5.692 -23.635 0.68 26.09 114 ASP A N 1
ATOM 739 C CA A ASP A 1 106 ? -35.708 -6.371 -22.965 0.32 28.89 114 ASP A CA 1
ATOM 740 C CA B ASP A 1 106 ? -35.608 -6.500 -23.014 0.68 26.71 114 ASP A CA 1
ATOM 741 C C A ASP A 1 106 ? -35.171 -7.312 -21.891 0.32 29.58 114 ASP A C 1
ATOM 742 C C B ASP A 1 106 ? -35.068 -7.214 -21.783 0.68 30.15 114 ASP A C 1
ATOM 743 O O A ASP A 1 106 ? -34.068 -7.856 -21.997 0.32 31.37 114 ASP A O 1
ATOM 744 O O B ASP A 1 106 ? -33.872 -7.508 -21.680 0.68 25.77 114 ASP A O 1
ATOM 753 N N . SER A 1 107 ? -35.969 -7.484 -20.836 1.00 26.74 115 SER A N 1
ATOM 754 C CA . SER A 1 107 ? -35.638 -8.280 -19.671 1.00 31.94 115 SER A CA 1
ATOM 755 C C . SER A 1 107 ? -36.918 -8.960 -19.222 1.00 25.78 115 SER A C 1
ATOM 756 O O . SER A 1 107 ? -37.993 -8.349 -19.313 1.00 32.97 115 SER A O 1
ATOM 759 N N . PRO A 1 108 ? -36.849 -10.206 -18.762 1.00 26.71 116 PRO A N 1
ATOM 760 C CA . PRO A 1 108 ? -38.026 -10.821 -18.141 1.00 28.68 116 PRO A CA 1
ATOM 761 C C . PRO A 1 108 ? -38.484 -9.987 -16.951 1.00 37.08 116 PRO A C 1
ATOM 762 O O . PRO A 1 108 ? -37.679 -9.350 -16.269 1.00 33.04 116 PRO A O 1
ATOM 766 N N . MET A 1 109 ? -39.797 -9.988 -16.704 1.00 28.89 117 MET A N 1
ATOM 767 C CA . MET A 1 109 ? -40.338 -9.089 -15.694 1.00 28.89 117 MET A CA 1
ATOM 768 C C . MET A 1 109 ? -40.791 -9.858 -14.464 1.00 27.95 117 MET A C 1
ATOM 769 O O . MET A 1 109 ? -41.502 -10.865 -14.593 1.00 27.54 117 MET A O 1
ATOM 774 N N . PRO A 1 110 ? -40.418 -9.408 -13.267 1.00 26.07 118 PRO A N 1
ATOM 775 C CA . PRO A 1 110 ? -40.899 -10.065 -12.050 1.00 31.96 118 PRO A CA 1
ATOM 776 C C . PRO A 1 110 ? -42.361 -9.738 -11.800 1.00 29.25 118 PRO A C 1
ATOM 777 O O . PRO A 1 110 ? -42.839 -8.647 -12.120 1.00 34.59 118 PRO A O 1
ATOM 781 N N . ALA A 1 111 ? -43.072 -10.703 -11.217 1.00 25.82 119 ALA A N 1
ATOM 782 C CA . ALA A 1 111 ? -44.490 -10.522 -10.937 1.00 28.16 119 ALA A CA 1
ATOM 783 C C . ALA A 1 111 ? -44.715 -9.374 -9.958 1.00 30.16 119 ALA A C 1
ATOM 784 O O . ALA A 1 111 ? -43.920 -9.151 -9.042 1.00 28.91 119 ALA A O 1
ATOM 786 N N . GLY A 1 112 ? -45.819 -8.653 -10.150 1.00 32.78 120 GLY A N 1
ATOM 787 C CA . GLY A 1 112 ? -46.205 -7.591 -9.238 1.00 34.86 120 GLY A CA 1
ATOM 788 C C . GLY A 1 112 ? -45.397 -6.317 -9.336 1.00 34.50 120 GLY A C 1
ATOM 789 O O . GLY A 1 112 ? -45.484 -5.477 -8.436 1.00 37.83 120 GLY A O 1
ATOM 790 N N . TYR A 1 113 ? -44.615 -6.140 -10.394 1.00 29.83 121 TYR A N 1
ATOM 791 C CA . TYR A 1 113 ? -43.765 -4.963 -10.504 1.00 28.89 121 TYR A CA 1
ATOM 792 C C . TYR A 1 113 ? -44.601 -3.711 -10.738 1.00 35.14 121 TYR A C 1
ATOM 793 O O . TYR A 1 113 ? -45.543 -3.715 -11.534 1.00 28.89 121 TYR A O 1
ATOM 802 N N . ASP A 1 114 ? -44.242 -2.634 -10.037 1.00 31.95 122 ASP A N 1
ATOM 803 C CA . ASP A 1 114 ? -44.834 -1.311 -10.208 1.00 27.30 122 ASP A CA 1
ATOM 804 C C . ASP A 1 114 ? -43.703 -0.291 -10.177 1.00 28.92 122 ASP A C 1
ATOM 805 O O . ASP A 1 114 ? -43.093 -0.080 -9.121 1.00 26.41 122 ASP A O 1
ATOM 810 N N . PRO A 1 115 ? -43.381 0.352 -11.305 1.00 28.73 123 PRO A N 1
ATOM 811 C CA . PRO A 1 115 ? -42.258 1.303 -11.292 1.00 24.59 123 PRO A CA 1
ATOM 812 C C . PRO A 1 115 ? -42.410 2.391 -10.246 1.00 26.74 123 PRO A C 1
ATOM 813 O O . PRO A 1 115 ? -41.404 2.844 -9.688 1.00 27.42 123 PRO A O 1
ATOM 817 N N . ARG A 1 116 ? -43.645 2.784 -9.927 1.00 29.89 124 ARG A N 1
ATOM 818 C CA . ARG A 1 116 ? -43.868 3.895 -9.011 1.00 35.30 124 ARG A CA 1
ATOM 819 C C . ARG A 1 116 ? -43.458 3.576 -7.579 1.00 39.83 124 ARG A C 1
ATOM 820 O O . ARG A 1 116 ? -43.197 4.502 -6.809 1.00 37.32 124 ARG A O 1
ATOM 828 N N . SER A 1 117 ? -43.396 2.302 -7.199 1.00 30.63 125 SER A N 1
ATOM 829 C CA . SER A 1 117 ? -42.980 1.937 -5.852 1.00 32.25 125 SER A CA 1
ATOM 830 C C . SER A 1 117 ? -41.467 1.840 -5.711 1.00 35.04 125 SER A C 1
ATOM 831 O O . SER A 1 117 ? -40.980 1.575 -4.607 1.00 40.11 125 SER A O 1
ATOM 834 N N . ARG A 1 118 ? -40.707 2.055 -6.807 1.00 26.44 126 ARG A N 1
ATOM 835 C CA . ARG A 1 118 ? -39.293 1.713 -6.801 1.00 29.41 126 ARG A CA 1
ATOM 836 C C . ARG A 1 118 ? -38.447 2.887 -6.312 1.00 27.21 126 ARG A C 1
ATOM 837 O O . ARG A 1 118 ? -38.867 4.045 -6.404 1.00 30.46 126 ARG A O 1
ATOM 845 N N . PRO A 1 119 ? -37.258 2.605 -5.767 1.00 29.72 127 PRO A N 1
ATOM 846 C CA . PRO A 1 119 ? -36.443 3.696 -5.203 1.00 32.91 127 PRO A CA 1
ATOM 847 C C . PRO A 1 119 ? -36.101 4.782 -6.210 1.00 37.87 127 PRO A C 1
ATOM 848 O O . PRO A 1 119 ? -36.139 5.969 -5.863 1.00 37.06 127 PRO A O 1
ATOM 852 N N . TRP A 1 120 ? -35.773 4.406 -7.451 1.00 29.71 128 TRP A N 1
ATOM 853 C CA . TRP A 1 120 ? -35.421 5.397 -8.465 1.00 24.28 128 TRP A CA 1
ATOM 854 C C . TRP A 1 120 ? -36.595 6.313 -8.783 1.00 25.86 128 TRP A C 1
ATOM 855 O O . TRP A 1 120 ? -36.406 7.510 -9.024 1.00 34.85 128 TRP A O 1
ATOM 866 N N . TYR A 1 121 ? -37.814 5.766 -8.797 1.00 27.66 129 TYR A N 1
ATOM 867 C CA . TYR A 1 121 ? -38.984 6.569 -9.135 1.00 24.70 129 TYR A CA 1
ATOM 868 C C . TYR A 1 121 ? -39.309 7.547 -8.016 1.00 33.37 129 TYR A C 1
ATOM 869 O O . TYR A 1 121 ? -39.545 8.736 -8.264 1.00 31.71 129 TYR A O 1
ATOM 878 N N . LYS A 1 122 ? -39.334 7.059 -6.774 1.00 27.03 130 LYS A N 1
ATOM 879 C CA A LYS A 1 122 ? -39.656 7.938 -5.657 0.34 34.79 130 LYS A CA 1
ATOM 880 C CA B LYS A 1 122 ? -39.645 7.924 -5.640 0.66 35.34 130 LYS A CA 1
ATOM 881 C C . LYS A 1 122 ? -38.568 8.985 -5.439 1.00 35.98 130 LYS A C 1
ATOM 882 O O . LYS A 1 122 ? -38.874 10.140 -5.125 1.00 40.48 130 LYS A O 1
ATOM 893 N N . ASP A 1 123 ? -37.296 8.606 -5.606 1.00 32.13 131 ASP A N 1
ATOM 894 C CA . ASP A 1 123 ? -36.201 9.558 -5.426 1.00 34.61 131 ASP A CA 1
ATOM 895 C C . ASP A 1 123 ? -36.302 10.706 -6.420 1.00 38.94 131 ASP A C 1
ATOM 896 O O . ASP A 1 123 ? -36.106 11.872 -6.063 1.00 34.53 131 ASP A O 1
ATOM 901 N N . ALA A 1 124 ? -36.587 10.389 -7.684 1.00 35.93 132 ALA A N 1
ATOM 902 C CA . ALA A 1 124 ? -36.714 11.432 -8.696 1.00 31.93 132 ALA A CA 1
ATOM 903 C C . ALA A 1 124 ? -37.891 12.344 -8.392 1.00 32.38 132 ALA A C 1
ATOM 904 O O . ALA A 1 124 ? -37.780 13.571 -8.490 1.00 32.02 132 ALA A O 1
ATOM 906 N N . VAL A 1 125 ? -39.026 11.760 -8.015 1.00 38.56 133 VAL A N 1
ATOM 907 C CA . VAL A 1 125 ? -40.202 12.555 -7.680 1.00 37.80 133 VAL A CA 1
ATOM 908 C C . VAL A 1 125 ? -39.933 13.413 -6.450 1.00 39.10 133 VAL A C 1
ATOM 909 O O . VAL A 1 125 ? -40.255 14.606 -6.424 1.00 40.59 133 VAL A O 1
ATOM 913 N N . ALA A 1 126 ? -39.333 12.819 -5.413 1.00 45.08 134 ALA A N 1
ATOM 914 C CA . ALA A 1 126 ? -39.029 13.576 -4.202 1.00 45.88 134 ALA A CA 1
ATOM 915 C C . ALA A 1 126 ? -37.989 14.660 -4.457 1.00 48.69 134 ALA A C 1
ATOM 916 O O . ALA A 1 126 ? -38.036 15.723 -3.826 1.00 50.77 134 ALA A O 1
ATOM 918 N N . ALA A 1 127 ? -37.047 14.411 -5.367 1.00 44.71 135 ALA A N 1
ATOM 919 C CA . ALA A 1 127 ? -36.040 15.407 -5.707 1.00 47.06 135 ALA A CA 1
ATOM 920 C C . ALA A 1 127 ? -36.589 16.534 -6.569 1.00 43.13 135 ALA A C 1
ATOM 921 O O . ALA A 1 127 ? -36.043 17.641 -6.534 1.00 51.04 135 ALA A O 1
ATOM 923 N N . GLY A 1 128 ? -37.650 16.289 -7.334 1.00 36.86 136 GLY A N 1
ATOM 924 C CA . GLY A 1 128 ? -38.129 17.303 -8.256 1.00 36.34 136 GLY A CA 1
ATOM 925 C C . GLY A 1 128 ? -37.183 17.558 -9.409 1.00 39.88 136 GLY A C 1
ATOM 926 O O . GLY A 1 128 ? -37.181 18.656 -9.972 1.00 40.00 136 GLY A O 1
ATOM 927 N N . GLY A 1 129 ? -36.373 16.571 -9.769 1.00 33.58 137 GLY A N 1
ATOM 928 C CA . GLY A 1 129 ? -35.388 16.749 -10.816 1.00 35.83 137 GLY A CA 1
ATOM 929 C C . GLY A 1 129 ? -34.441 15.566 -10.846 1.00 34.57 137 GLY A C 1
ATOM 930 O O . GLY A 1 129 ? -34.662 14.558 -10.172 1.00 33.24 137 GLY A O 1
ATOM 931 N N A LEU A 1 130 ? -33.378 15.707 -11.634 0.53 25.87 138 LEU A N 1
ATOM 932 N N B LEU A 1 130 ? -33.386 15.722 -11.651 0.47 26.51 138 LEU A N 1
ATOM 933 C CA A LEU A 1 130 ? -32.456 14.596 -11.826 0.53 27.72 138 LEU A CA 1
ATOM 934 C CA B LEU A 1 130 ? -32.328 14.725 -11.754 0.47 28.14 138 LEU A CA 1
ATOM 935 C C A LEU A 1 130 ? -31.659 14.322 -10.552 0.53 31.00 138 LEU A C 1
ATOM 936 C C B LEU A 1 130 ? -31.821 14.319 -10.380 0.47 32.06 138 LEU A C 1
ATOM 937 O O A LEU A 1 130 ? -31.209 15.245 -9.868 0.53 32.95 138 LEU A O 1
ATOM 938 O O B LEU A 1 130 ? -31.700 15.150 -9.476 0.47 28.13 138 LEU A O 1
ATOM 947 N N . THR A 1 131 ? -31.503 13.036 -10.232 1.00 28.43 139 THR A N 1
ATOM 948 C CA . THR A 1 131 ? -30.801 12.585 -9.038 1.00 35.32 139 THR A CA 1
ATOM 949 C C . THR A 1 131 ? -30.212 11.202 -9.292 1.00 28.47 139 THR A C 1
ATOM 950 O O . THR A 1 131 ? -30.400 10.607 -10.355 1.00 26.18 139 THR A O 1
ATOM 954 N N . LEU A 1 132 ? -29.471 10.708 -8.299 1.00 25.31 140 LEU A N 1
ATOM 955 C CA . LEU A 1 132 ? -28.879 9.379 -8.291 1.00 28.58 140 LEU A CA 1
ATOM 956 C C . LEU A 1 132 ? -29.363 8.629 -7.059 1.00 26.57 140 LEU A C 1
ATOM 957 O O . LEU A 1 132 ? -29.458 9.209 -5.975 1.00 25.49 140 LEU A O 1
ATOM 962 N N . THR A 1 133 ? -29.665 7.346 -7.220 1.00 26.00 141 THR A N 1
ATOM 963 C CA . THR A 1 133 ? -29.986 6.542 -6.053 1.00 25.08 141 THR A CA 1
ATOM 964 C C . THR A 1 133 ? -28.706 6.041 -5.397 1.00 25.01 141 THR A C 1
ATOM 965 O O . THR A 1 133 ? -27.654 5.943 -6.030 1.00 27.81 141 THR A O 1
ATOM 969 N N . GLU A 1 134 ? -28.803 5.717 -4.109 1.00 27.75 142 GLU A N 1
ATOM 970 C CA . GLU A 1 134 ? -27.831 4.814 -3.526 1.00 29.93 142 GLU A CA 1
ATOM 971 C C . GLU A 1 134 ? -28.046 3.424 -4.123 1.00 27.30 142 GLU A C 1
ATOM 972 O O . GLU A 1 134 ? -29.064 3.177 -4.777 1.00 26.08 142 GLU A O 1
ATOM 978 N N . PRO A 1 135 ? -27.091 2.510 -3.953 1.00 31.85 143 PRO A N 1
ATOM 979 C CA . PRO A 1 135 ? -27.337 1.124 -4.372 1.00 25.32 143 PRO A CA 1
ATOM 980 C C . PRO A 1 135 ? -28.602 0.575 -3.729 1.00 25.16 143 PRO A C 1
ATOM 981 O O . PRO A 1 135 ? -28.855 0.783 -2.540 1.00 30.74 143 PRO A O 1
ATOM 985 N N . TYR A 1 136 ? -29.407 -0.114 -4.538 1.00 31.79 144 TYR A N 1
ATOM 986 C CA . TYR A 1 136 ? -30.615 -0.789 -4.081 1.00 35.89 144 TYR A CA 1
ATOM 987 C C . TYR A 1 136 ? -30.729 -2.126 -4.805 1.00 31.99 144 TYR A C 1
ATOM 988 O O . TYR A 1 136 ? -30.075 -2.358 -5.824 1.00 35.23 144 TYR A O 1
ATOM 997 N N . VAL A 1 137 ? -31.580 -3.000 -4.273 1.00 29.91 145 VAL A N 1
ATOM 998 C CA . VAL A 1 137 ? -31.742 -4.349 -4.810 1.00 31.59 145 VAL A CA 1
ATOM 999 C C . VAL A 1 137 ? -32.608 -4.287 -6.065 1.00 29.42 145 VAL A C 1
ATOM 1000 O O . VAL A 1 137 ? -33.810 -4.022 -5.986 1.00 31.68 145 VAL A O 1
ATOM 1004 N N . ASP A 1 138 ? -31.998 -4.555 -7.220 1.00 25.28 146 ASP A N 1
ATOM 1005 C CA . ASP A 1 138 ? -32.727 -4.588 -8.483 1.00 27.55 146 ASP A CA 1
ATOM 1006 C C . ASP A 1 138 ? -33.893 -5.570 -8.404 1.00 34.56 146 ASP A C 1
ATOM 1007 O O . ASP A 1 138 ? -33.771 -6.659 -7.843 1.00 32.77 146 ASP A O 1
ATOM 1012 N N . ALA A 1 139 ? -35.036 -5.177 -8.974 1.00 32.28 147 ALA A N 1
ATOM 1013 C CA . ALA A 1 139 ? -36.234 -6.003 -8.852 1.00 29.01 147 ALA A CA 1
ATOM 1014 C C . ALA A 1 139 ? -36.146 -7.264 -9.706 1.00 34.99 147 ALA A C 1
ATOM 1015 O O . ALA A 1 139 ? -36.725 -8.296 -9.343 1.00 32.61 147 ALA A O 1
ATOM 1017 N N . ALA A 1 140 ? -35.437 -7.206 -10.834 1.00 29.12 148 ALA A N 1
ATOM 1018 C CA . ALA A 1 140 ? -35.326 -8.365 -11.712 1.00 36.97 148 ALA A CA 1
ATOM 1019 C C . ALA A 1 140 ? -34.165 -9.279 -11.327 1.00 41.14 148 ALA A C 1
ATOM 1020 O O . ALA A 1 140 ? -34.340 -10.495 -11.231 1.00 41.29 148 ALA A O 1
ATOM 1022 N N . THR A 1 141 ? -32.978 -8.717 -11.098 1.00 33.35 149 THR A N 1
ATOM 1023 C CA . THR A 1 141 ? -31.796 -9.530 -10.839 1.00 41.47 149 THR A CA 1
ATOM 1024 C C . THR A 1 141 ? -31.538 -9.783 -9.362 1.00 40.02 149 THR A C 1
ATOM 1025 O O . THR A 1 141 ? -30.678 -10.609 -9.040 1.00 35.68 149 THR A O 1
ATOM 1029 N N A GLN A 1 142 ? -32.247 -9.089 -8.469 0.61 34.81 150 GLN A N 1
ATOM 1030 N N B GLN A 1 142 ? -32.248 -9.098 -8.463 0.39 34.82 150 GLN A N 1
ATOM 1031 C CA A GLN A 1 142 ? -32.040 -9.193 -7.022 0.61 35.01 150 GLN A CA 1
ATOM 1032 C CA B GLN A 1 142 ? -32.006 -9.192 -7.020 0.39 35.18 150 GLN A CA 1
ATOM 1033 C C A GLN A 1 142 ? -30.597 -8.882 -6.631 0.61 34.86 150 GLN A C 1
ATOM 1034 C C B GLN A 1 142 ? -30.561 -8.847 -6.666 0.39 34.65 150 GLN A C 1
ATOM 1035 O O A GLN A 1 142 ? -30.099 -9.369 -5.613 0.61 38.63 150 GLN A O 1
ATOM 1036 O O B GLN A 1 142 ? -30.026 -9.321 -5.661 0.39 38.50 150 GLN A O 1
ATOM 1047 N N A GLU A 1 143 ? -29.923 -8.064 -7.435 0.61 30.15 151 GLU A N 1
ATOM 1048 N N B GLU A 1 143 ? -29.922 -8.023 -7.492 0.39 32.50 151 GLU A N 1
ATOM 1049 C CA A GLU A 1 143 ? -28.573 -7.597 -7.159 0.61 37.46 151 GLU A CA 1
ATOM 1050 C CA B GLU A 1 143 ? -28.560 -7.564 -7.271 0.39 37.74 151 GLU A CA 1
ATOM 1051 C C A GLU A 1 143 ? -28.578 -6.084 -6.975 0.61 32.03 151 GLU A C 1
ATOM 1052 C C B GLU A 1 143 ? -28.561 -6.061 -7.026 0.39 32.58 151 GLU A C 1
ATOM 1053 O O A GLU A 1 143 ? -29.529 -5.395 -7.352 0.61 33.76 151 GLU A O 1
ATOM 1054 O O B GLU A 1 143 ? -29.502 -5.353 -7.397 0.39 33.52 151 GLU A O 1
ATOM 1065 N N . LEU A 1 144 ? -27.491 -5.572 -6.403 1.00 30.06 152 LEU A N 1
ATOM 1066 C CA . LEU A 1 144 ? -27.371 -4.138 -6.168 1.00 28.69 152 LEU A CA 1
ATOM 1067 C C . LEU A 1 144 ? -27.114 -3.394 -7.469 1.00 31.03 152 LEU A C 1
ATOM 1068 O O . LEU A 1 144 ? -26.333 -3.836 -8.319 1.00 38.57 152 LEU A O 1
ATOM 1073 N N . ILE A 1 145 ? -27.769 -2.244 -7.611 1.00 30.07 153 ILE A N 1
ATOM 1074 C CA . ILE A 1 145 ? -27.638 -1.405 -8.795 1.00 23.83 153 ILE A CA 1
ATOM 1075 C C . ILE A 1 145 ? -27.793 0.050 -8.360 1.00 30.60 153 ILE A C 1
ATOM 1076 O O . ILE A 1 145 ? -28.406 0.344 -7.331 1.00 27.42 153 ILE A O 1
ATOM 1081 N N . ILE A 1 146 ? -27.195 0.958 -9.133 1.00 27.37 154 ILE A N 1
ATOM 1082 C CA . ILE A 1 146 ? -27.368 2.403 -8.982 1.00 20.77 154 ILE A CA 1
ATOM 1083 C C . ILE A 1 146 ? -28.123 2.922 -10.201 1.00 23.09 154 ILE A C 1
ATOM 1084 O O . ILE A 1 146 ? -27.982 2.386 -11.305 1.00 27.60 154 ILE A O 1
ATOM 1089 N N . THR A 1 147 ? -28.935 3.967 -10.006 1.00 25.16 155 THR A N 1
ATOM 1090 C CA . THR A 1 147 ? -29.778 4.477 -11.082 1.00 24.43 155 THR A CA 1
ATOM 1091 C C . THR A 1 147 ? -29.729 5.998 -11.142 1.00 24.21 155 THR A C 1
ATOM 1092 O O . THR A 1 147 ? -29.865 6.676 -10.116 1.00 22.41 155 THR A O 1
ATOM 1096 N N . ALA A 1 148 ? -29.518 6.525 -12.345 1.00 21.30 156 ALA A N 1
ATOM 1097 C CA . ALA A 1 148 ? -29.704 7.942 -12.625 1.00 24.83 156 ALA A CA 1
ATOM 1098 C C . ALA A 1 148 ? -31.137 8.135 -13.114 1.00 28.65 156 ALA A C 1
ATOM 1099 O O . ALA A 1 148 ? -31.566 7.461 -14.055 1.00 26.21 156 ALA A O 1
ATOM 1101 N N . ALA A 1 149 ? -31.885 9.023 -12.462 1.00 24.30 157 ALA A N 1
ATOM 1102 C CA . ALA A 1 149 ? -33.321 9.117 -12.697 1.00 23.18 157 ALA A CA 1
ATOM 1103 C C . ALA A 1 149 ? -33.759 10.570 -12.717 1.00 30.03 157 ALA A C 1
ATOM 1104 O O . ALA A 1 149 ? -33.168 11.421 -12.049 1.00 29.12 157 ALA A O 1
ATOM 1106 N N . THR A 1 150 ? -34.823 10.845 -13.469 1.00 27.44 158 THR A N 1
ATOM 1107 C CA . THR A 1 150 ? -35.375 12.192 -13.492 1.00 27.30 158 THR A CA 1
ATOM 1108 C C . THR A 1 150 ? -36.834 12.127 -13.914 1.00 25.55 158 THR A C 1
ATOM 1109 O O . THR A 1 150 ? -37.212 11.250 -14.700 1.00 35.00 158 THR A O 1
ATOM 1113 N N . PRO A 1 151 ? -37.675 13.016 -13.399 1.00 26.21 159 PRO A N 1
ATOM 1114 C CA . PRO A 1 151 ? -39.073 13.047 -13.836 1.00 35.07 159 PRO A CA 1
ATOM 1115 C C . PRO A 1 151 ? -39.199 13.524 -15.273 1.00 37.50 159 PRO A C 1
ATOM 1116 O O . PRO A 1 151 ? -38.354 14.258 -15.790 1.00 31.80 159 PRO A O 1
ATOM 1120 N N . VAL A 1 152 ? -40.280 13.101 -15.917 1.00 33.80 160 VAL A N 1
ATOM 1121 C CA . VAL A 1 152 ? -40.663 13.602 -17.230 1.00 34.21 160 VAL A CA 1
ATOM 1122 C C . VAL A 1 152 ? -41.760 14.632 -17.000 1.00 38.34 160 VAL A C 1
ATOM 1123 O O . VAL A 1 152 ? -42.865 14.288 -16.570 1.00 34.94 160 VAL A O 1
ATOM 1127 N N . LYS A 1 153 ? -41.465 15.896 -17.279 1.00 42.82 161 LYS A N 1
ATOM 1128 C CA A LYS A 1 153 ? -42.378 16.992 -16.996 0.40 48.89 161 LYS A CA 1
ATOM 1129 C CA B LYS A 1 153 ? -42.375 16.997 -16.995 0.60 49.00 161 LYS A CA 1
ATOM 1130 C C . LYS A 1 153 ? -42.857 17.631 -18.292 1.00 51.41 161 LYS A C 1
ATOM 1131 O O . LYS A 1 153 ? -42.063 17.885 -19.205 1.00 38.96 161 LYS A O 1
ATOM 1142 N N . ALA A 1 154 ? -44.159 17.885 -18.362 1.00 57.99 162 ALA A N 1
ATOM 1143 C CA . ALA A 1 154 ? -44.766 18.524 -19.524 1.00 59.96 162 ALA A CA 1
ATOM 1144 C C . ALA A 1 154 ? -45.889 19.415 -19.013 1.00 64.35 162 ALA A C 1
ATOM 1145 O O . ALA A 1 154 ? -46.915 18.907 -18.549 1.00 62.69 162 ALA A O 1
ATOM 1147 N N . ALA A 1 155 ? -45.681 20.732 -19.080 1.00 66.56 163 ALA A N 1
ATOM 1148 C CA . ALA A 1 155 ? -46.663 21.717 -18.617 1.00 71.49 163 ALA A CA 1
ATOM 1149 C C . ALA A 1 155 ? -47.004 21.523 -17.140 1.00 65.12 163 ALA A C 1
ATOM 1150 O O . ALA A 1 155 ? -48.168 21.570 -16.742 1.00 72.91 163 ALA A O 1
ATOM 1152 N N . GLY A 1 156 ? -45.981 21.308 -16.318 1.00 79.38 164 GLY A N 1
ATOM 1153 C CA . GLY A 1 156 ? -46.189 21.122 -14.895 1.00 85.82 164 GLY A CA 1
ATOM 1154 C C . GLY A 1 156 ? -46.555 19.700 -14.525 1.00 84.63 164 GLY A C 1
ATOM 1155 O O . GLY A 1 156 ? -46.264 19.248 -13.414 1.00 90.50 164 GLY A O 1
ATOM 1156 N N . ASN A 1 157 ? -47.199 18.988 -15.448 1.00 80.57 165 ASN A N 1
ATOM 1157 C CA . ASN A 1 157 ? -47.557 17.595 -15.216 1.00 72.97 165 ASN A CA 1
ATOM 1158 C C . ASN A 1 157 ? -46.309 16.727 -15.122 1.00 56.86 165 ASN A C 1
ATOM 1159 O O . ASN A 1 157 ? -45.328 16.943 -15.835 1.00 55.81 165 ASN A O 1
ATOM 1164 N N . THR A 1 158 ? -46.350 15.738 -14.237 1.00 52.33 166 THR A N 1
ATOM 1165 C CA . THR A 1 158 ? -45.325 14.703 -14.166 1.00 45.35 166 THR A CA 1
ATOM 1166 C C . THR A 1 158 ? -45.908 13.443 -14.791 1.00 50.70 166 THR A C 1
ATOM 1167 O O . THR A 1 158 ? -46.792 12.805 -14.206 1.00 51.91 166 THR A O 1
ATOM 1171 N N . LEU A 1 159 ? -45.426 13.100 -15.989 1.00 46.00 167 LEU A N 1
ATOM 1172 C CA . LEU A 1 159 ? -45.936 11.934 -16.697 1.00 39.94 167 LEU A CA 1
ATOM 1173 C C . LEU A 1 159 ? -45.278 10.643 -16.240 1.00 33.33 167 LEU A C 1
ATOM 1174 O O . LEU A 1 159 ? -45.848 9.568 -16.449 1.00 36.55 167 LEU A O 1
ATOM 1179 N N . GLY A 1 160 ? -44.108 10.727 -15.619 1.00 27.80 168 GLY A N 1
ATOM 1180 C CA . GLY A 1 160 ? -43.372 9.536 -15.249 1.00 28.45 168 GLY A CA 1
ATOM 1181 C C . GLY A 1 160 ? -41.940 9.890 -14.912 1.00 25.57 168 GLY A C 1
ATOM 1182 O O . GLY A 1 160 ? -41.613 11.056 -14.678 1.00 28.55 168 GLY A O 1
ATOM 1183 N N . VAL A 1 161 ? -41.098 8.863 -14.889 1.00 26.32 169 VAL A N 1
ATOM 1184 C CA . VAL A 1 161 ? -39.687 8.997 -14.543 1.00 26.62 169 VAL A CA 1
ATOM 1185 C C . VAL A 1 161 ? -38.884 8.119 -15.489 1.00 27.16 169 VAL A C 1
ATOM 1186 O O . VAL A 1 161 ? -39.238 6.955 -15.710 1.00 32.27 169 VAL A O 1
ATOM 1190 N N . VAL A 1 162 ? -37.814 8.677 -16.056 1.00 24.21 170 VAL A N 1
ATOM 1191 C CA . VAL A 1 162 ? -36.838 7.909 -16.820 1.00 21.65 170 VAL A CA 1
ATOM 1192 C C . VAL A 1 162 ? -35.696 7.517 -15.892 1.00 26.82 170 VAL A C 1
ATOM 1193 O O . VAL A 1 162 ? -35.201 8.343 -15.122 1.00 24.71 170 VAL A O 1
ATOM 1197 N N . GLY A 1 163 ? -35.275 6.263 -15.962 1.00 25.09 171 GLY A N 1
ATOM 1198 C CA . GLY A 1 163 ? -34.131 5.807 -15.198 1.00 18.12 171 GLY A CA 1
ATOM 1199 C C . GLY A 1 163 ? -33.086 5.166 -16.087 1.00 25.15 171 GLY A C 1
ATOM 1200 O O . GLY A 1 163 ? -33.396 4.556 -17.113 1.00 23.58 171 GLY A O 1
ATOM 1201 N N . GLY A 1 164 ? -31.827 5.314 -15.672 1.00 26.37 172 GLY A N 1
ATOM 1202 C CA . GLY A 1 164 ? -30.718 4.617 -16.304 1.00 24.54 172 GLY A CA 1
ATOM 1203 C C . GLY A 1 164 ? -29.859 3.886 -15.288 1.00 27.03 172 GLY A C 1
ATOM 1204 O O . GLY A 1 164 ? -29.317 4.514 -14.373 1.00 23.25 172 GLY A O 1
ATOM 1205 N N . ASP A 1 165 ? -29.726 2.565 -15.430 1.00 23.76 173 ASP A N 1
ATOM 1206 C CA . ASP A 1 165 ? -29.027 1.747 -14.443 1.00 24.99 173 ASP A CA 1
ATOM 1207 C C . ASP A 1 165 ? -27.526 1.698 -14.701 1.00 25.62 173 ASP A C 1
ATOM 1208 O O . ASP A 1 165 ? -27.078 1.576 -15.847 1.00 28.94 173 ASP A O 1
ATOM 1213 N N . LEU A 1 166 ? -26.754 1.760 -13.615 1.00 23.64 174 LEU A N 1
ATOM 1214 C CA . LEU A 1 166 ? -25.299 1.693 -13.655 1.00 26.32 174 LEU A CA 1
ATOM 1215 C C . LEU A 1 166 ? -24.816 0.639 -12.674 1.00 26.67 174 LEU A C 1
ATOM 1216 O O . LEU A 1 166 ? -25.285 0.592 -11.533 1.00 24.37 174 LEU A O 1
ATOM 1221 N N A SER A 1 167 ? -23.879 -0.195 -13.117 0.42 27.84 175 SER A N 1
ATOM 1222 N N B SER A 1 167 ? -23.871 -0.192 -13.109 0.58 27.48 175 SER A N 1
ATOM 1223 C CA A SER A 1 167 ? -23.301 -1.206 -12.244 0.42 30.61 175 SER A CA 1
ATOM 1224 C CA B SER A 1 167 ? -23.311 -1.213 -12.236 0.58 30.80 175 SER A CA 1
ATOM 1225 C C A SER A 1 167 ? -22.328 -0.564 -11.264 0.42 30.02 175 SER A C 1
ATOM 1226 C C B SER A 1 167 ? -22.316 -0.583 -11.272 0.58 30.13 175 SER A C 1
ATOM 1227 O O A SER A 1 167 ? -21.621 0.390 -11.603 0.42 29.39 175 SER A O 1
ATOM 1228 O O B SER A 1 167 ? -21.584 0.344 -11.630 0.58 29.66 175 SER A O 1
ATOM 1233 N N . LEU A 1 168 ? -22.300 -1.088 -10.036 1.00 29.48 176 LEU A N 1
ATOM 1234 C CA . LEU A 1 168 ? -21.366 -0.570 -9.039 1.00 30.29 176 LEU A CA 1
ATOM 1235 C C . LEU A 1 168 ? -19.924 -0.800 -9.458 1.00 35.91 176 LEU A C 1
ATOM 1236 O O . LEU A 1 168 ? -19.050 0.020 -9.153 1.00 37.44 176 LEU A O 1
ATOM 1241 N N . LYS A 1 169 ? -19.660 -1.905 -10.159 1.00 30.70 177 LYS A N 1
ATOM 1242 C CA . LYS A 1 169 ? -18.313 -2.181 -10.648 1.00 44.44 177 LYS A CA 1
ATOM 1243 C C . LYS A 1 169 ? -17.824 -1.066 -11.561 1.00 36.38 177 LYS A C 1
ATOM 1244 O O . LYS A 1 169 ? -16.654 -0.670 -11.499 1.00 34.48 177 LYS A O 1
ATOM 1250 N N . THR A 1 170 ? -18.708 -0.552 -12.418 1.00 38.30 178 THR A N 1
ATOM 1251 C CA . THR A 1 170 ? -18.326 0.527 -13.319 1.00 37.92 178 THR A CA 1
ATOM 1252 C C . THR A 1 170 ? -17.849 1.748 -12.544 1.00 35.82 178 THR A C 1
ATOM 1253 O O . THR A 1 170 ? -16.846 2.372 -12.907 1.00 34.56 178 THR A O 1
ATOM 1257 N N . LEU A 1 171 ? -18.550 2.098 -11.463 1.00 27.16 179 LEU A N 1
ATOM 1258 C CA . LEU A 1 171 ? -18.136 3.248 -10.668 1.00 33.20 179 LEU A CA 1
ATOM 1259 C C . LEU A 1 171 ? -16.823 2.989 -9.940 1.00 39.19 179 LEU A C 1
ATOM 1260 O O . LEU A 1 171 ? -16.021 3.917 -9.774 1.00 35.59 179 LEU A O 1
ATOM 1265 N N . VAL A 1 172 ? -16.583 1.747 -9.500 1.00 37.31 180 VAL A N 1
ATOM 1266 C CA . VAL A 1 172 ? -15.309 1.427 -8.854 1.00 33.49 180 VAL A CA 1
ATOM 1267 C C . VAL A 1 172 ? -14.154 1.679 -9.812 1.00 34.78 180 VAL A C 1
ATOM 1268 O O . VAL A 1 172 ? -13.099 2.193 -9.419 1.00 35.05 180 VAL A O 1
ATOM 1272 N N . GLN A 1 173 ? -14.335 1.314 -11.083 1.00 35.54 181 GLN A N 1
ATOM 1273 C CA . GLN A 1 173 ? -13.261 1.464 -12.057 1.00 38.17 181 GLN A CA 1
ATOM 1274 C C . GLN A 1 173 ? -12.969 2.929 -12.360 1.00 33.84 181 GLN A C 1
ATOM 1275 O O . GLN A 1 173 ? -11.808 3.291 -12.575 1.00 34.87 181 GLN A O 1
ATOM 1281 N N . ILE A 1 174 ? -13.995 3.783 -12.385 1.00 30.37 182 ILE A N 1
ATOM 1282 C CA . ILE A 1 174 ? -13.769 5.197 -12.676 1.00 32.39 182 ILE A CA 1
ATOM 1283 C C . ILE A 1 174 ? -12.987 5.855 -11.545 1.00 31.98 182 ILE A C 1
ATOM 1284 O O . ILE A 1 174 ? -12.009 6.575 -11.781 1.00 32.48 182 ILE A O 1
ATOM 1289 N N . ILE A 1 175 ? -13.394 5.611 -10.295 1.00 29.35 183 ILE A N 1
ATOM 1290 C CA . ILE A 1 175 ? -12.703 6.246 -9.174 1.00 37.28 183 ILE A CA 1
ATOM 1291 C C . ILE A 1 175 ? -11.358 5.611 -8.877 1.00 42.66 183 ILE A C 1
ATOM 1292 O O . ILE A 1 175 ? -10.559 6.196 -8.134 1.00 39.34 183 ILE A O 1
ATOM 1297 N N . ASN A 1 176 ? -11.067 4.440 -9.441 1.00 34.56 184 ASN A N 1
ATOM 1298 C CA . ASN A 1 176 ? -9.750 3.835 -9.297 1.00 33.02 184 ASN A CA 1
ATOM 1299 C C . ASN A 1 176 ? -8.969 3.848 -10.610 1.00 44.73 184 ASN A C 1
ATOM 1300 O O . ASN A 1 176 ? -8.142 2.965 -10.858 1.00 42.43 184 ASN A O 1
ATOM 1305 N N . SER A 1 177 ? -9.212 4.859 -11.453 1.00 50.70 185 SER A N 1
ATOM 1306 C CA . SER A 1 177 ? -8.425 5.009 -12.677 1.00 51.02 185 SER A CA 1
ATOM 1307 C C . SER A 1 177 ? -6.962 5.280 -12.355 1.00 47.76 185 SER A C 1
ATOM 1308 O O . SER A 1 177 ? -6.063 4.748 -13.016 1.00 51.50 185 SER A O 1
ATOM 1311 N N . LEU A 1 178 ? -6.706 6.115 -11.349 1.00 46.61 186 LEU A N 1
ATOM 1312 C CA . LEU A 1 178 ? -5.358 6.370 -10.861 1.00 52.34 186 LEU A CA 1
ATOM 1313 C C . LEU A 1 178 ? -4.984 5.316 -9.826 1.00 50.53 186 LEU A C 1
ATOM 1314 O O . LEU A 1 178 ? -5.817 4.906 -9.014 1.00 51.61 186 LEU A O 1
ATOM 1319 N N . ASP A 1 179 ? -3.725 4.877 -9.860 1.00 54.12 187 ASP A N 1
ATOM 1320 C CA . ASP A 1 179 ? -3.248 3.877 -8.913 1.00 53.24 187 ASP A CA 1
ATOM 1321 C C . ASP A 1 179 ? -2.739 4.480 -7.608 1.00 49.10 187 ASP A C 1
ATOM 1322 O O . ASP A 1 179 ? -2.390 3.724 -6.694 1.00 49.46 187 ASP A O 1
ATOM 1327 N N . PHE A 1 180 ? -2.690 5.811 -7.507 1.00 49.39 188 PHE A N 1
ATOM 1328 C CA . PHE A 1 180 ? -2.206 6.508 -6.311 1.00 45.36 188 PHE A CA 1
ATOM 1329 C C . PHE A 1 180 ? -0.831 5.996 -5.885 1.00 52.96 188 PHE A C 1
ATOM 1330 O O . PHE A 1 180 ? -0.548 5.831 -4.696 1.00 55.09 188 PHE A O 1
ATOM 1338 N N . SER A 1 181 ? 0.025 5.729 -6.873 1.00 56.89 189 SER A N 1
ATOM 1339 C CA . SER A 1 181 ? 1.383 5.230 -6.643 1.00 64.46 189 SER A CA 1
ATOM 1340 C C . SER A 1 181 ? 1.388 3.925 -5.851 1.00 65.53 189 SER A C 1
ATOM 1341 O O . SER A 1 181 ? 2.353 3.617 -5.147 1.00 73.34 189 SER A O 1
ATOM 1344 N N . GLY A 1 182 ? 0.314 3.144 -5.959 1.00 55.86 190 GLY A N 1
ATOM 1345 C CA . GLY A 1 182 ? 0.218 1.905 -5.217 1.00 58.85 190 GLY A CA 1
ATOM 1346 C C . GLY A 1 182 ? 0.046 2.059 -3.723 1.00 56.48 190 GLY A C 1
ATOM 1347 O O . GLY A 1 182 ? 0.159 1.066 -2.998 1.00 49.68 190 GLY A O 1
ATOM 1348 N N . MET A 1 183 ? -0.224 3.274 -3.236 1.00 58.18 191 MET A N 1
ATOM 1349 C CA . MET A 1 183 ? -0.399 3.499 -1.807 1.00 54.82 191 MET A CA 1
ATOM 1350 C C . MET A 1 183 ? -1.754 3.023 -1.295 1.00 48.30 191 MET A C 1
ATOM 1351 O O . MET A 1 183 ? -1.900 2.806 -0.086 1.00 41.21 191 MET A O 1
ATOM 1356 N N . GLY A 1 184 ? -2.746 2.869 -2.171 1.00 41.15 192 GLY A N 1
ATOM 1357 C CA . GLY A 1 184 ? -4.081 2.536 -1.698 1.00 38.05 192 GLY A CA 1
ATOM 1358 C C . GLY A 1 184 ? -5.108 2.550 -2.812 1.00 40.27 192 GLY A C 1
ATOM 1359 O O . GLY A 1 184 ? -4.798 2.253 -3.971 1.00 41.95 192 GLY A O 1
ATOM 1360 N N . TYR A 1 185 ? -6.339 2.900 -2.440 1.00 31.40 193 TYR A N 1
ATOM 1361 C CA . TYR A 1 185 ? -7.492 2.737 -3.315 1.00 33.44 193 TYR A CA 1
ATOM 1362 C C . TYR A 1 185 ? -8.548 3.770 -2.945 1.00 25.37 193 TYR A C 1
ATOM 1363 O O . TYR A 1 185 ? -8.493 4.392 -1.883 1.00 27.27 193 TYR A O 1
ATOM 1372 N N . ALA A 1 186 ? -9.543 3.918 -3.819 1.00 22.23 194 ALA A N 1
ATOM 1373 C CA . ALA A 1 186 ? -10.638 4.853 -3.606 1.00 26.67 194 ALA A CA 1
ATOM 1374 C C . ALA A 1 186 ? -11.964 4.116 -3.470 1.00 22.65 194 ALA A C 1
ATOM 1375 O O . ALA A 1 186 ? -12.165 3.049 -4.066 1.00 27.29 194 ALA A O 1
ATOM 1377 N N . PHE A 1 187 ? -12.865 4.684 -2.664 1.00 23.79 195 PHE A N 1
ATOM 1378 C CA . PHE A 1 187 ? -14.240 4.205 -2.582 1.00 27.45 195 PHE A CA 1
ATOM 1379 C C . PHE A 1 187 ? -15.173 5.400 -2.401 1.00 30.86 195 PHE A C 1
ATOM 1380 O O . PHE A 1 187 ? -14.730 6.538 -2.230 1.00 32.44 195 PHE A O 1
ATOM 1388 N N . LEU A 1 188 ? -16.478 5.141 -2.486 1.00 28.97 196 LEU A N 1
ATOM 1389 C CA . LEU A 1 188 ? -17.504 6.164 -2.324 1.00 27.31 196 LEU A CA 1
ATOM 1390 C C . LEU A 1 188 ? -18.283 5.930 -1.039 1.00 26.54 196 LEU A C 1
ATOM 1391 O O . LEU A 1 188 ? -18.633 4.792 -0.717 1.00 26.97 196 LEU A O 1
ATOM 1396 N N . VAL A 1 189 ? -18.574 7.008 -0.315 1.00 24.41 197 VAL A N 1
ATOM 1397 C CA . VAL A 1 189 ? -19.303 6.903 0.942 1.00 25.05 197 VAL A CA 1
ATOM 1398 C C . VAL A 1 189 ? -20.283 8.065 1.050 1.00 27.46 197 VAL A C 1
ATOM 1399 O O . VAL A 1 189 ? -19.987 9.190 0.628 1.00 27.96 197 VAL A O 1
ATOM 1403 N N . SER A 1 190 ? -21.463 7.789 1.603 1.00 24.26 198 SER A N 1
ATOM 1404 C CA . SER A 1 190 ? -22.432 8.855 1.799 1.00 28.81 198 SER A CA 1
ATOM 1405 C C . SER A 1 190 ? -22.036 9.714 2.998 1.00 28.66 198 SER A C 1
ATOM 1406 O O . SER A 1 190 ? -21.184 9.345 3.810 1.00 30.88 198 SER A O 1
ATOM 1409 N N . GLY A 1 191 ? -22.666 10.886 3.101 1.00 34.00 199 GLY A N 1
ATOM 1410 C CA . GLY A 1 191 ? -22.448 11.730 4.264 1.00 36.58 199 GLY A CA 1
ATOM 1411 C C . GLY A 1 191 ? -22.882 11.076 5.561 1.00 36.29 199 GLY A C 1
ATOM 1412 O O . GLY A 1 191 ? -22.364 11.405 6.632 1.00 43.20 199 GLY A O 1
ATOM 1413 N N A ASP A 1 192 ? -23.841 10.151 5.485 0.57 34.86 200 ASP A N 1
ATOM 1414 N N B ASP A 1 192 ? -23.840 10.149 5.492 0.43 34.80 200 ASP A N 1
ATOM 1415 C CA A ASP A 1 192 ? -24.275 9.358 6.629 0.57 35.78 200 ASP A CA 1
ATOM 1416 C CA B ASP A 1 192 ? -24.243 9.391 6.671 0.43 35.85 200 ASP A CA 1
ATOM 1417 C C A ASP A 1 192 ? -23.241 8.320 7.048 0.57 33.30 200 ASP A C 1
ATOM 1418 C C B ASP A 1 192 ? -23.231 8.322 7.058 0.43 33.71 200 ASP A C 1
ATOM 1419 O O A ASP A 1 192 ? -23.386 7.721 8.120 0.57 37.26 200 ASP A O 1
ATOM 1420 O O B ASP A 1 192 ? -23.390 7.696 8.111 0.43 36.91 200 ASP A O 1
ATOM 1429 N N . GLY A 1 193 ? -22.209 8.096 6.239 1.00 31.79 201 GLY A N 1
ATOM 1430 C CA . GLY A 1 193 ? -21.200 7.099 6.527 1.00 29.11 201 GLY A CA 1
ATOM 1431 C C . GLY A 1 193 ? -21.419 5.746 5.884 1.00 37.65 201 GLY A C 1
ATOM 1432 O O . GLY A 1 193 ? -20.744 4.786 6.268 1.00 31.16 201 GLY A O 1
ATOM 1433 N N . LYS A 1 194 ? -22.322 5.643 4.912 1.00 31.93 202 LYS A N 1
ATOM 1434 C CA A LYS A 1 194 ? -22.650 4.373 4.273 0.47 31.54 202 LYS A CA 1
ATOM 1435 C CA B LYS A 1 194 ? -22.643 4.368 4.279 0.53 31.35 202 LYS A CA 1
ATOM 1436 C C . LYS A 1 194 ? -21.744 4.162 3.064 1.00 31.28 202 LYS A C 1
ATOM 1437 O O . LYS A 1 194 ? -21.729 4.989 2.147 1.00 29.40 202 LYS A O 1
ATOM 1448 N N . ILE A 1 195 ? -20.991 3.062 3.061 1.00 32.80 203 ILE A N 1
ATOM 1449 C CA . ILE A 1 195 ? -20.108 2.766 1.935 1.00 32.86 203 ILE A CA 1
ATOM 1450 C C . ILE A 1 195 ? -20.961 2.306 0.760 1.00 28.10 203 ILE A C 1
ATOM 1451 O O . ILE A 1 195 ? -21.674 1.301 0.852 1.00 32.19 203 ILE A O 1
ATOM 1456 N N . LEU A 1 196 ? -20.897 3.045 -0.348 1.00 27.20 204 LEU A N 1
ATOM 1457 C CA . LEU A 1 196 ? -21.765 2.827 -1.505 1.00 27.27 204 LEU A CA 1
ATOM 1458 C C . LEU A 1 196 ? -21.127 1.944 -2.568 1.00 26.09 204 LEU A C 1
ATOM 1459 O O . LEU A 1 196 ? -21.778 1.035 -3.098 1.00 25.63 204 LEU A O 1
ATOM 1464 N N A VAL A 1 197 ? -19.842 2.167 -2.833 0.13 25.59 205 VAL A N 1
ATOM 1465 N N B VAL A 1 197 ? -19.895 2.192 -2.966 0.87 26.08 205 VAL A N 1
ATOM 1466 C CA A VAL A 1 197 ? -19.087 1.497 -3.884 0.13 27.04 205 VAL A CA 1
ATOM 1467 C CA B VAL A 1 197 ? -19.136 1.364 -3.886 0.87 26.60 205 VAL A CA 1
ATOM 1468 C C A VAL A 1 197 ? -17.670 1.283 -3.361 0.13 27.26 205 VAL A C 1
ATOM 1469 C C B VAL A 1 197 ? -17.766 1.187 -3.245 0.87 28.71 205 VAL A C 1
ATOM 1470 O O A VAL A 1 197 ? -17.062 2.213 -2.821 0.13 26.07 205 VAL A O 1
ATOM 1471 O O B VAL A 1 197 ? -17.225 2.104 -2.684 0.87 26.76 205 VAL A O 1
ATOM 1478 N N . HIS A 1 198 ? -17.153 0.051 -3.482 1.00 27.80 206 HIS A N 1
ATOM 1479 C CA . HIS A 1 198 ? -15.891 -0.289 -2.833 1.00 28.25 206 HIS A CA 1
ATOM 1480 C C . HIS A 1 198 ? -15.209 -1.407 -3.604 1.00 32.46 206 HIS A C 1
ATOM 1481 O O . HIS A 1 198 ? -15.897 -2.325 -4.071 1.00 30.58 206 HIS A O 1
ATOM 1488 N N . PRO A 1 199 ? -13.880 -1.369 -3.760 1.00 28.78 207 PRO A N 1
ATOM 1489 C CA . PRO A 1 199 ? -13.194 -2.477 -4.449 1.00 32.93 207 PRO A CA 1
ATOM 1490 C C . PRO A 1 199 ? -13.406 -3.822 -3.772 1.00 29.12 207 PRO A C 1
ATOM 1491 O O . PRO A 1 199 ? -13.414 -4.858 -4.448 1.00 33.40 207 PRO A O 1
ATOM 1495 N N . ASP A 1 200 ? -13.592 -3.832 -2.455 1.00 30.99 208 ASP A N 1
ATOM 1496 C CA . ASP A 1 200 ? -13.939 -5.042 -1.712 1.00 34.69 208 ASP A CA 1
ATOM 1497 C C . ASP A 1 200 ? -15.460 -5.140 -1.667 1.00 34.06 208 ASP A C 1
ATOM 1498 O O . ASP A 1 200 ? -16.115 -4.364 -0.962 1.00 32.67 208 ASP A O 1
ATOM 1503 N N A LYS A 1 201 ? -16.020 -6.098 -2.413 0.55 36.42 209 LYS A N 1
ATOM 1504 N N B LYS A 1 201 ? -16.021 -6.092 -2.419 0.45 36.55 209 LYS A N 1
ATOM 1505 C CA A LYS A 1 201 ? -17.470 -6.269 -2.446 0.55 38.75 209 LYS A CA 1
ATOM 1506 C CA B LYS A 1 201 ? -17.471 -6.241 -2.475 0.45 38.59 209 LYS A CA 1
ATOM 1507 C C A LYS A 1 201 ? -18.049 -6.490 -1.053 0.55 40.82 209 LYS A C 1
ATOM 1508 C C B LYS A 1 201 ? -18.083 -6.492 -1.102 0.45 40.86 209 LYS A C 1
ATOM 1509 O O A LYS A 1 201 ? -19.208 -6.142 -0.801 0.55 42.33 209 LYS A O 1
ATOM 1510 O O B LYS A 1 201 ? -19.258 -6.174 -0.893 0.45 43.23 209 LYS A O 1
ATOM 1521 N N A GLU A 1 202 ? -17.259 -7.052 -0.134 0.55 39.17 210 GLU A N 1
ATOM 1522 N N B GLU A 1 202 ? -17.314 -7.046 -0.161 0.45 39.78 210 GLU A N 1
ATOM 1523 C CA A GLU A 1 202 ? -17.755 -7.343 1.207 0.55 42.13 210 GLU A CA 1
ATOM 1524 C CA B GLU A 1 202 ? -17.848 -7.319 1.167 0.45 42.35 210 GLU A CA 1
ATOM 1525 C C A GLU A 1 202 ? -18.013 -6.083 2.028 0.55 40.64 210 GLU A C 1
ATOM 1526 C C B GLU A 1 202 ? -18.104 -6.049 1.970 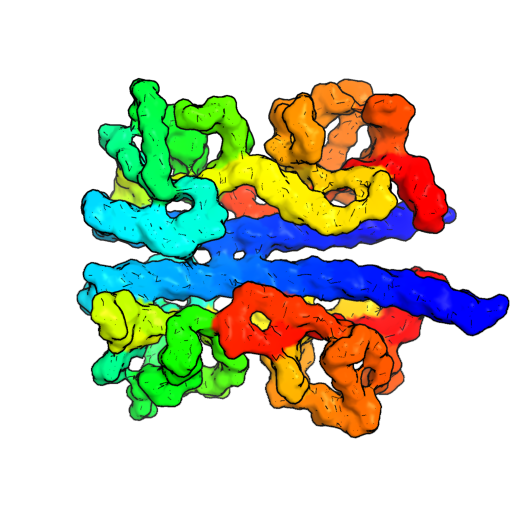0.45 40.41 210 GLU A C 1
ATOM 1527 O O A GLU A 1 202 ? -18.753 -6.145 3.015 0.55 39.08 210 GLU A O 1
ATOM 1528 O O B GLU A 1 202 ? -18.931 -6.070 2.887 0.45 42.20 210 GLU A O 1
ATOM 1539 N N . GLN A 1 203 ? -17.422 -4.949 1.654 1.00 34.84 211 GLN A N 1
ATOM 1540 C CA . GLN A 1 203 ? -17.628 -3.698 2.379 1.00 34.19 211 GLN A CA 1
ATOM 1541 C C . GLN A 1 203 ? -18.779 -2.867 1.827 1.00 37.13 211 GLN A C 1
ATOM 1542 O O . GLN A 1 203 ? -19.131 -1.849 2.432 1.00 29.34 211 GLN A O 1
ATOM 1548 N N . VAL A 1 204 ? -19.375 -3.276 0.706 1.00 36.46 212 VAL A N 1
ATOM 1549 C CA . VAL A 1 204 ? -20.434 -2.494 0.077 1.00 37.60 212 VAL A CA 1
ATOM 1550 C C . VAL A 1 204 ? -21.662 -2.480 0.978 1.00 38.16 212 VAL A C 1
ATOM 1551 O O . VAL A 1 204 ? -22.094 -3.524 1.482 1.00 29.75 212 VAL A O 1
ATOM 1555 N N . MET A 1 205 ? -22.215 -1.287 1.198 1.00 36.88 213 MET A N 1
ATOM 1556 C CA . MET A 1 205 ? -23.392 -1.015 2.025 1.00 31.14 213 MET A CA 1
ATOM 1557 C C . MET A 1 205 ? -23.153 -1.236 3.517 1.00 34.12 213 MET A C 1
ATOM 1558 O O . MET A 1 205 ? -24.112 -1.215 4.301 1.00 31.48 213 MET A O 1
ATOM 1563 N N A LYS A 1 206 ? -21.925 -1.458 3.928 0.60 31.30 214 LYS A N 1
ATOM 1564 N N B LYS A 1 206 ? -21.906 -1.444 3.934 0.40 31.16 214 LYS A N 1
ATOM 1565 C CA A LYS A 1 206 ? -21.550 -1.399 5.330 0.60 31.26 214 LYS A CA 1
ATOM 1566 C CA B LYS A 1 206 ? -21.549 -1.321 5.338 0.40 31.55 214 LYS A CA 1
ATOM 1567 C C A LYS A 1 206 ? -21.259 0.080 5.709 0.60 30.96 214 LYS A C 1
ATOM 1568 C C B LYS A 1 206 ? -21.292 0.145 5.680 0.40 30.92 214 LYS A C 1
ATOM 1569 O O A LYS A 1 206 ? -21.080 0.898 4.850 0.60 31.96 214 LYS A O 1
ATOM 1570 O O B LYS A 1 206 ? -21.098 0.987 4.800 0.40 31.75 214 LYS A O 1
ATOM 1581 N N . THR A 1 207 ? -21.288 0.447 6.974 1.00 31.47 215 THR A N 1
ATOM 1582 C CA . THR A 1 207 ? -20.974 1.794 7.441 1.00 32.20 215 THR A CA 1
ATOM 1583 C C . THR A 1 207 ? -19.516 1.877 7.885 1.00 36.63 215 THR A C 1
ATOM 1584 O O . THR A 1 207 ? -18.864 0.864 8.150 1.00 36.76 215 THR A O 1
ATOM 1588 N N . LEU A 1 208 ? -19.005 3.112 7.961 1.00 33.64 216 LEU A N 1
ATOM 1589 C CA . LEU A 1 208 ? -17.654 3.313 8.482 1.00 32.70 216 LEU A CA 1
ATOM 1590 C C . LEU A 1 208 ? -17.527 2.799 9.912 1.00 33.51 216 LEU A C 1
ATOM 1591 O O . LEU A 1 208 ? -16.458 2.316 10.304 1.00 37.40 216 LEU A O 1
ATOM 1596 N N . SER A 1 209 ? -18.601 2.884 10.701 1.00 35.50 217 SER A N 1
ATOM 1597 C CA . SER A 1 209 ? -18.560 2.371 12.068 1.00 42.87 217 SER A CA 1
ATOM 1598 C C . SER A 1 209 ? -18.443 0.852 12.086 1.00 41.84 217 SER A C 1
ATOM 1599 O O . SER A 1 209 ? -17.773 0.287 12.957 1.00 38.28 217 SER A O 1
ATOM 1602 N N . GLU A 1 210 ? -19.100 0.170 11.149 1.00 42.24 218 GLU A N 1
ATOM 1603 C CA . GLU A 1 210 ? -18.987 -1.284 11.096 1.00 45.08 218 GLU A CA 1
ATOM 1604 C C . GLU A 1 210 ? -17.608 -1.715 10.614 1.00 41.16 218 GLU A C 1
ATOM 1605 O O . GLU A 1 210 ? -17.067 -2.717 11.092 1.00 44.78 218 GLU A O 1
ATOM 1611 N N . VAL A 1 211 ? -17.009 -0.956 9.694 1.00 31.34 219 VAL A N 1
ATOM 1612 C CA . VAL A 1 211 ? -15.689 -1.318 9.188 1.00 33.32 219 VAL A CA 1
ATOM 1613 C C . VAL A 1 211 ? -14.603 -0.929 10.187 1.00 40.15 219 VAL A C 1
ATOM 1614 O O . VAL A 1 211 ? -13.603 -1.639 10.343 1.00 38.68 219 VAL A O 1
ATOM 1618 N N . TYR A 1 212 ? -14.787 0.194 10.890 1.00 37.87 220 TYR A N 1
ATOM 1619 C CA . TYR A 1 212 ? -13.845 0.690 11.896 1.00 34.70 220 TYR A CA 1
ATOM 1620 C C . TYR A 1 212 ? -14.588 0.901 13.213 1.00 43.85 220 TYR A C 1
ATOM 1621 O O . TYR A 1 212 ? -14.907 2.042 13.572 1.00 42.23 220 TYR A O 1
ATOM 1630 N N . PRO A 1 213 ? -14.857 -0.164 13.973 1.00 44.01 221 PRO A N 1
ATOM 1631 C CA . PRO A 1 213 ? -15.680 -0.005 15.182 1.00 45.63 221 PRO A CA 1
ATOM 1632 C C . PRO A 1 213 ? -14.997 0.743 16.315 1.00 48.66 221 PRO A C 1
ATOM 1633 O O . PRO A 1 213 ? -15.693 1.379 17.112 1.00 50.96 221 PRO A O 1
ATOM 1637 N N A GLN A 1 214 ? -13.668 0.708 16.412 0.63 48.63 222 GLN A N 1
ATOM 1638 N N C GLN A 1 214 ? -13.672 0.655 16.440 0.37 49.77 222 GLN A N 1
ATOM 1639 C CA A GLN A 1 214 ? -12.990 1.303 17.562 0.63 60.64 222 GLN A CA 1
ATOM 1640 C CA C GLN A 1 214 ? -12.992 1.311 17.556 0.37 59.96 222 GLN A CA 1
ATOM 1641 C C A GLN A 1 214 ? -12.737 2.799 17.375 0.63 65.15 222 GLN A C 1
ATOM 1642 C C C GLN A 1 214 ? -12.831 2.806 17.295 0.37 64.63 222 GLN A C 1
ATOM 1643 O O A GLN A 1 214 ? -13.240 3.619 18.149 0.63 73.89 222 GLN A O 1
ATOM 1644 O O C GLN A 1 214 ? -13.494 3.634 17.926 0.37 71.97 222 GLN A O 1
ATOM 1655 N N . ASN A 1 215 ? -11.952 3.166 16.367 1.00 52.85 223 ASN A N 1
ATOM 1656 C CA A ASN A 1 215 ? -11.640 4.562 16.066 0.51 51.69 223 ASN A CA 1
ATOM 1657 C CA C ASN A 1 215 ? -11.647 4.564 16.067 0.49 51.69 223 ASN A CA 1
ATOM 1658 C C . ASN A 1 215 ? -12.177 4.861 14.668 1.00 46.71 223 ASN A C 1
ATOM 1659 O O . ASN A 1 215 ? -11.451 4.763 13.678 1.00 41.22 223 ASN A O 1
ATOM 1668 N N . THR A 1 216 ? -13.449 5.225 14.596 1.00 33.98 224 THR A N 1
ATOM 1669 C CA . THR A 1 216 ? -14.094 5.413 13.306 1.00 38.14 224 THR A CA 1
ATOM 1670 C C . THR A 1 216 ? -13.612 6.705 12.655 1.00 34.98 224 THR A C 1
ATOM 1671 O O . THR A 1 216 ? -13.633 7.759 13.297 1.00 33.37 224 THR A O 1
ATOM 1675 N N . PRO A 1 217 ? -13.178 6.666 11.395 1.00 33.48 225 PRO A N 1
ATOM 1676 C CA . PRO A 1 217 ? -12.833 7.909 10.695 1.00 32.06 225 PRO A CA 1
ATOM 1677 C C . PRO A 1 217 ? -14.043 8.825 10.579 1.00 34.61 225 PRO A C 1
ATOM 1678 O O . PRO A 1 217 ? -15.158 8.378 10.306 1.00 34.06 225 PRO A O 1
ATOM 1682 N N . LYS A 1 218 ? -13.805 10.119 10.773 1.00 32.76 226 LYS A N 1
ATOM 1683 C CA . LYS A 1 218 ? -14.833 11.142 10.630 1.00 35.92 226 LYS A CA 1
ATOM 1684 C C . LYS A 1 218 ? -14.716 11.779 9.253 1.00 37.00 226 LYS A C 1
ATOM 1685 O O . LYS A 1 218 ? -13.626 12.201 8.850 1.00 35.53 226 LYS A O 1
ATOM 1691 N N . ILE A 1 219 ? -15.839 11.858 8.540 1.00 29.35 227 ILE A N 1
ATOM 1692 C CA . ILE A 1 219 ? -15.822 12.412 7.190 1.00 35.92 227 ILE A CA 1
ATOM 1693 C C . ILE A 1 219 ? -15.397 13.879 7.209 1.00 44.75 227 ILE A C 1
ATOM 1694 O O . ILE A 1 219 ? -14.585 14.314 6.384 1.00 48.63 227 ILE A O 1
ATOM 1699 N N . ALA A 1 220 ? -15.911 14.655 8.169 1.00 42.35 228 ALA A N 1
ATOM 1700 C CA . ALA A 1 220 ? -15.638 16.092 8.194 1.00 48.28 228 ALA A CA 1
ATOM 1701 C C . ALA A 1 220 ? -14.165 16.388 8.455 1.00 52.75 228 ALA A C 1
ATOM 1702 O O . ALA A 1 220 ? -13.610 17.340 7.893 1.00 63.69 228 ALA A O 1
ATOM 1704 N N . THR A 1 221 ? -13.523 15.601 9.314 1.00 48.43 229 THR A N 1
ATOM 1705 C CA . THR A 1 221 ? -12.110 15.801 9.608 1.00 56.06 229 THR A CA 1
ATOM 1706 C C . THR A 1 221 ? -11.270 15.555 8.360 1.00 61.84 229 THR A C 1
ATOM 1707 O O . THR A 1 221 ? -11.534 14.628 7.589 1.00 71.56 229 THR A O 1
ATOM 1711 N N . GLY A 1 222 ? -10.262 16.404 8.156 1.00 46.38 230 GLY A N 1
ATOM 1712 C CA . GLY A 1 222 ? -9.388 16.293 7.003 1.00 53.78 230 GLY A CA 1
ATOM 1713 C C . GLY A 1 222 ? -8.823 14.905 6.766 1.00 49.56 230 GLY A C 1
ATOM 1714 O O . GLY A 1 222 ? -9.158 14.249 5.775 1.00 50.14 230 GLY A O 1
ATOM 1715 N N . PHE A 1 223 ? -7.973 14.439 7.674 1.00 47.80 231 PHE A N 1
ATOM 1716 C CA . PHE A 1 223 ? -7.295 13.161 7.522 1.00 39.56 231 PHE A CA 1
ATOM 1717 C C . PHE A 1 223 ? -7.437 12.365 8.807 1.00 44.95 231 PHE A C 1
ATOM 1718 O O . PHE A 1 223 ? -7.136 12.871 9.893 1.00 50.99 231 PHE A O 1
ATOM 1726 N N . SER A 1 224 ? -7.900 11.127 8.677 1.00 33.07 232 SER A N 1
ATOM 1727 C CA . SER A 1 224 ? -8.076 10.230 9.807 1.00 37.47 232 SER A CA 1
ATOM 1728 C C . SER A 1 224 ? -7.148 9.032 9.667 1.00 41.40 232 SER A C 1
ATOM 1729 O O . SER A 1 224 ? -6.824 8.595 8.559 1.00 36.97 232 SER A O 1
ATOM 1732 N N A GLU A 1 225 ? -6.704 8.510 10.804 0.47 42.12 233 GLU A N 1
ATOM 1733 N N B GLU A 1 225 ? -6.744 8.496 10.811 0.53 42.32 233 GLU A N 1
ATOM 1734 C CA A GLU A 1 225 ? -5.891 7.303 10.841 0.47 39.76 233 GLU A CA 1
ATOM 1735 C CA B GLU A 1 225 ? -5.899 7.315 10.887 0.53 39.83 233 GLU A CA 1
ATOM 1736 C C A GLU A 1 225 ? -6.687 6.195 11.513 0.47 38.83 233 GLU A C 1
ATOM 1737 C C B GLU A 1 225 ? -6.696 6.188 11.528 0.53 38.90 233 GLU A C 1
ATOM 1738 O O A GLU A 1 225 ? -7.309 6.417 12.556 0.47 37.95 233 GLU A O 1
ATOM 1739 O O B GLU A 1 225 ? -7.329 6.391 12.570 0.53 38.10 233 GLU A O 1
ATOM 1750 N N . ALA A 1 226 ? -6.676 5.009 10.908 1.00 33.76 234 ALA A N 1
ATOM 1751 C CA . ALA A 1 226 ? -7.413 3.873 11.445 1.00 33.91 234 ALA A CA 1
ATOM 1752 C C . ALA A 1 226 ? -6.710 2.582 11.040 1.00 38.46 234 ALA A C 1
ATOM 1753 O O . ALA A 1 226 ? -5.779 2.583 10.231 1.00 40.32 234 ALA A O 1
ATOM 1755 N N . GLU A 1 227 ? -7.173 1.471 11.608 1.00 35.43 235 GLU A N 1
ATOM 1756 C CA A GLU A 1 227 ? -6.541 0.173 11.418 0.60 31.58 235 GLU A CA 1
ATOM 1757 C CA B GLU A 1 227 ? -6.544 0.166 11.432 0.40 32.12 235 GLU A CA 1
ATOM 1758 C C . GLU A 1 227 ? -7.497 -0.753 10.678 1.00 32.71 235 GLU A C 1
ATOM 1759 O O . GLU A 1 227 ? -8.631 -0.968 11.116 1.00 33.76 235 GLU A O 1
ATOM 1770 N N . LEU A 1 228 ? -7.034 -1.299 9.558 1.00 31.90 236 LEU A N 1
ATOM 1771 C CA . LEU A 1 228 ? -7.833 -2.199 8.739 1.00 34.39 236 LEU A CA 1
ATOM 1772 C C . LEU A 1 228 ? -6.994 -3.419 8.414 1.00 35.83 236 LEU A C 1
ATOM 1773 O O . LEU A 1 228 ? -5.908 -3.291 7.834 1.00 38.63 236 LEU A O 1
ATOM 1778 N N . HIS A 1 229 ? -7.487 -4.583 8.751 1.00 35.77 237 HIS A N 1
ATOM 1779 C CA . HIS A 1 229 ? -6.817 -5.814 8.421 1.00 35.72 237 HIS A CA 1
ATOM 1780 C C . HIS A 1 229 ? -5.368 -5.873 8.875 1.00 37.20 237 HIS A C 1
ATOM 1781 O O . HIS A 1 229 ? -4.546 -6.390 8.178 1.00 50.22 237 HIS A O 1
ATOM 1788 N N . GLY A 1 230 ? -5.062 -5.325 10.031 1.00 37.41 238 GLY A N 1
ATOM 1789 C CA . GLY A 1 230 ? -3.726 -5.417 10.591 1.00 42.50 238 GLY A CA 1
ATOM 1790 C C . GLY A 1 230 ? -2.767 -4.320 10.188 1.00 49.60 238 GLY A C 1
ATOM 1791 O O . GLY A 1 230 ? -1.602 -4.372 10.594 1.00 53.89 238 GLY A O 1
ATOM 1792 N N . HIS A 1 231 ? -3.211 -3.332 9.410 1.00 44.31 239 HIS A N 1
ATOM 1793 C CA . HIS A 1 231 ? -2.336 -2.264 8.948 1.00 38.34 239 HIS A CA 1
ATOM 1794 C C . HIS A 1 231 ? -2.985 -0.913 9.199 1.00 35.55 239 HIS A C 1
ATOM 1795 O O . HIS A 1 231 ? -4.198 -0.752 9.028 1.00 36.97 239 HIS A O 1
ATOM 1802 N N . THR A 1 232 ? -2.165 0.059 9.587 1.00 36.41 240 THR A N 1
ATOM 1803 C CA . THR A 1 232 ? -2.645 1.420 9.771 1.00 34.86 240 THR A CA 1
ATOM 1804 C C . THR A 1 232 ? -2.894 2.074 8.418 1.00 36.32 240 THR A C 1
ATOM 1805 O O . THR A 1 232 ? -2.047 2.013 7.521 1.00 30.49 240 THR A O 1
ATOM 1809 N N . ARG A 1 233 ? -4.057 2.704 8.270 1.00 29.26 241 ARG A N 1
ATOM 1810 C CA . ARG A 1 233 ? -4.430 3.353 7.025 1.00 24.29 241 ARG A CA 1
ATOM 1811 C C . ARG A 1 233 ? -4.765 4.816 7.275 1.00 33.51 241 ARG A C 1
ATOM 1812 O O . ARG A 1 233 ? -5.237 5.187 8.351 1.00 29.51 241 ARG A O 1
ATOM 1820 N N . ILE A 1 234 ? -4.519 5.646 6.266 1.00 26.74 242 ILE A N 1
ATOM 1821 C CA . ILE A 1 234 ? -4.916 7.048 6.283 1.00 27.40 242 ILE A CA 1
ATOM 1822 C C . ILE A 1 234 ? -6.134 7.206 5.386 1.00 33.24 242 ILE A C 1
ATOM 1823 O O . ILE A 1 234 ? -6.121 6.769 4.230 1.00 31.14 242 ILE A O 1
ATOM 1828 N N . LEU A 1 235 ? -7.190 7.808 5.921 1.00 20.00 243 LEU A N 1
ATOM 1829 C CA . LEU A 1 235 ? -8.406 8.064 5.165 1.00 21.12 243 LEU A CA 1
ATOM 1830 C C . LEU A 1 235 ? -8.620 9.559 4.993 1.00 26.41 243 LEU A C 1
ATOM 1831 O O . LEU A 1 235 ? -8.422 10.337 5.932 1.00 31.70 243 LEU A O 1
ATOM 1836 N N . ALA A 1 236 ? -9.033 9.945 3.787 1.00 28.19 244 ALA A N 1
ATOM 1837 C CA . ALA A 1 236 ? -9.331 11.331 3.451 1.00 38.69 244 ALA A CA 1
ATOM 1838 C C . ALA A 1 236 ? -10.546 11.368 2.539 1.00 35.45 244 ALA A C 1
ATOM 1839 O O . ALA A 1 236 ? -10.635 10.593 1.582 1.00 29.39 244 ALA A O 1
ATOM 1841 N N . PHE A 1 237 ? -11.471 12.283 2.826 1.00 25.66 245 PHE A N 1
ATOM 1842 C CA . PHE A 1 237 ? -12.761 12.339 2.152 1.00 26.32 245 PHE A CA 1
ATOM 1843 C C . PHE A 1 237 ? -12.888 13.651 1.392 1.00 33.01 245 PHE A C 1
ATOM 1844 O O . PHE A 1 237 ? -12.600 14.716 1.942 1.00 30.41 245 PHE A O 1
ATOM 1852 N N . THR A 1 238 ? -13.314 13.572 0.131 1.00 25.12 246 THR A N 1
ATOM 1853 C CA . THR A 1 238 ? -13.463 14.752 -0.718 1.00 27.61 246 THR A CA 1
ATOM 1854 C C . THR A 1 238 ? -14.902 14.837 -1.202 1.00 24.09 246 THR A C 1
ATOM 1855 O O . THR A 1 238 ? -15.391 13.884 -1.834 1.00 29.78 246 THR A O 1
ATOM 1859 N N . PRO A 1 239 ? -15.621 15.929 -0.946 1.00 25.76 247 PRO A N 1
ATOM 1860 C CA . PRO A 1 239 ? -16.990 16.028 -1.457 1.00 30.23 247 PRO A CA 1
ATOM 1861 C C . PRO A 1 239 ? -17.006 15.971 -2.976 1.00 33.01 247 PRO A C 1
ATOM 1862 O O . PRO A 1 239 ? -16.072 16.418 -3.646 1.00 30.90 247 PRO A O 1
ATOM 1866 N N . ILE A 1 240 ? -18.077 15.393 -3.514 1.00 31.17 248 ILE A N 1
ATOM 1867 C CA . ILE A 1 240 ? -18.311 15.321 -4.951 1.00 34.65 248 ILE A CA 1
ATOM 1868 C C . ILE A 1 240 ? -19.376 16.352 -5.293 1.00 38.88 248 ILE A C 1
ATOM 1869 O O . ILE A 1 240 ? -20.526 16.239 -4.851 1.00 37.46 248 ILE A O 1
ATOM 1874 N N . LYS A 1 241 ? -18.996 17.360 -6.076 1.00 35.17 249 LYS A N 1
ATOM 1875 C CA A LYS A 1 241 ? -19.930 18.408 -6.454 0.50 38.59 249 LYS A CA 1
ATOM 1876 C CA B LYS A 1 241 ? -19.908 18.420 -6.474 0.50 38.90 249 LYS A CA 1
ATOM 1877 C C . LYS A 1 241 ? -20.768 17.971 -7.655 1.00 33.62 249 LYS A C 1
ATOM 1878 O O . LYS A 1 241 ? -20.543 16.920 -8.260 1.00 44.44 249 LYS A O 1
ATOM 1889 N N . GLY A 1 242 ? -21.767 18.790 -7.981 1.00 35.98 250 GLY A N 1
ATOM 1890 C CA . GLY A 1 242 ? -22.613 18.538 -9.140 1.00 41.67 250 GLY A CA 1
ATOM 1891 C C . GLY A 1 242 ? -23.437 17.270 -9.086 1.00 47.71 250 GLY A C 1
ATOM 1892 O O . GLY A 1 242 ? -23.689 16.657 -10.130 1.00 47.36 250 GLY A O 1
ATOM 1893 N N . LEU A 1 243 ? -23.871 16.856 -7.902 1.00 48.05 251 LEU A N 1
ATOM 1894 C CA . LEU A 1 243 ? -24.719 15.672 -7.751 1.00 42.10 251 LEU A CA 1
ATOM 1895 C C . LEU A 1 243 ? -26.002 16.081 -7.043 1.00 38.44 251 LEU A C 1
ATOM 1896 O O . LEU A 1 243 ? -26.038 16.129 -5.801 1.00 42.53 251 LEU A O 1
ATOM 1901 N N . PRO A 1 244 ? -27.073 16.387 -7.777 1.00 41.87 252 PRO A N 1
ATOM 1902 C CA . PRO A 1 244 ? -28.286 16.926 -7.140 1.00 36.99 252 PRO A CA 1
ATOM 1903 C C . PRO A 1 244 ? -28.926 15.924 -6.185 1.00 39.46 252 PRO A C 1
ATOM 1904 O O . PRO A 1 244 ? -29.138 14.759 -6.529 1.00 39.09 252 PRO A O 1
ATOM 1908 N N . SER A 1 245 ? -29.208 16.395 -4.969 1.00 37.29 253 SER A N 1
ATOM 1909 C CA . SER A 1 245 ? -29.972 15.721 -3.917 1.00 43.99 253 SER A CA 1
ATOM 1910 C C . SER A 1 245 ? -29.249 14.538 -3.280 1.00 38.05 253 SER A C 1
ATOM 1911 O O . SER A 1 245 ? -29.882 13.757 -2.554 1.00 37.67 253 SER A O 1
ATOM 1914 N N . VAL A 1 246 ? -27.946 14.387 -3.505 1.00 30.50 254 VAL A N 1
ATOM 1915 C CA . VAL A 1 246 ? -27.138 13.436 -2.755 1.00 35.90 254 VAL A CA 1
ATOM 1916 C C . VAL A 1 246 ? -25.904 14.153 -2.225 1.00 32.11 254 VAL A C 1
ATOM 1917 O O . VAL A 1 246 ? -25.412 15.117 -2.820 1.00 36.43 254 VAL A O 1
ATOM 1921 N N . THR A 1 247 ? -25.415 13.678 -1.084 1.00 32.51 255 THR A N 1
ATOM 1922 C CA . THR A 1 247 ? -24.195 14.177 -0.460 1.00 32.96 255 THR A CA 1
ATOM 1923 C C . THR A 1 247 ? -23.240 12.992 -0.366 1.00 38.09 255 THR A C 1
ATOM 1924 O O . THR A 1 247 ? -23.266 12.229 0.605 1.00 35.42 255 THR A O 1
ATOM 1928 N N . TRP A 1 248 ? -22.420 12.825 -1.395 1.00 29.86 256 TRP A N 1
ATOM 1929 C CA . TRP A 1 248 ? -21.475 11.724 -1.476 1.00 33.42 256 TRP A CA 1
ATOM 1930 C C . TRP A 1 248 ? -20.053 12.258 -1.401 1.00 32.50 256 TRP A C 1
ATOM 1931 O O . TRP A 1 248 ? -19.769 13.389 -1.814 1.00 28.40 256 TRP A O 1
ATOM 1942 N N . TYR A 1 249 ? -19.159 11.427 -0.875 1.00 27.06 257 TYR A N 1
ATOM 1943 C CA . TYR A 1 249 ? -17.752 11.769 -0.759 1.00 25.28 257 TYR A CA 1
ATOM 1944 C C . TYR A 1 249 ? -16.912 10.738 -1.489 1.00 25.15 257 TYR A C 1
ATOM 1945 O O . TYR A 1 249 ? -17.240 9.546 -1.502 1.00 26.25 257 TYR A O 1
ATOM 1954 N N . LEU A 1 250 ? -15.826 11.204 -2.091 1.00 27.82 258 LEU A N 1
ATOM 1955 C CA . LEU A 1 250 ? -14.779 10.321 -2.574 1.00 30.38 258 LEU A CA 1
ATOM 1956 C C . LEU A 1 250 ? -13.792 10.091 -1.438 1.00 31.17 258 LEU A C 1
ATOM 1957 O O . LEU A 1 250 ? -13.239 11.049 -0.887 1.00 32.91 258 LEU A O 1
ATOM 1962 N N . ALA A 1 251 ? -13.576 8.829 -1.089 1.00 25.53 259 ALA A N 1
ATOM 1963 C CA . ALA A 1 251 ? -12.691 8.455 0.003 1.00 27.32 259 ALA A CA 1
ATOM 1964 C C . ALA A 1 251 ? -11.438 7.807 -0.560 1.00 28.70 259 ALA A C 1
ATOM 1965 O O . ALA A 1 251 ? -11.527 6.913 -1.409 1.00 26.67 259 ALA A O 1
ATOM 1967 N N . LEU A 1 252 ? -10.276 8.270 -0.102 1.00 27.18 260 LEU A N 1
ATOM 1968 C CA . LEU A 1 252 ? -9.020 7.574 -0.328 1.00 24.01 260 LEU A CA 1
ATOM 1969 C C . LEU A 1 252 ? -8.648 6.802 0.932 1.00 31.42 260 LEU A C 1
ATOM 1970 O O . LEU A 1 252 ? -8.806 7.308 2.046 1.00 31.12 260 LEU A O 1
ATOM 1975 N N . SER A 1 253 ? -8.181 5.567 0.748 1.00 32.07 261 SER A N 1
ATOM 1976 C CA . SER A 1 253 ? -7.734 4.696 1.834 1.00 29.66 261 SER A CA 1
ATOM 1977 C C . SER A 1 253 ? -6.305 4.274 1.518 1.00 23.62 261 SER A C 1
ATOM 1978 O O . SER A 1 253 ? -6.077 3.480 0.599 1.00 31.74 261 SER A O 1
ATOM 1981 N N . ILE A 1 254 ? -5.352 4.792 2.286 1.00 25.23 262 ILE A N 1
ATOM 1982 C CA . ILE A 1 254 ? -3.934 4.744 1.950 1.00 26.23 262 ILE A CA 1
ATOM 1983 C C . ILE A 1 254 ? -3.201 3.945 3.019 1.00 36.18 262 ILE A C 1
ATOM 1984 O O . ILE A 1 254 ? -3.429 4.149 4.217 1.00 35.49 262 ILE A O 1
ATOM 1989 N N . ASP A 1 255 ? -2.320 3.045 2.584 1.00 33.34 263 ASP A N 1
ATOM 1990 C CA . ASP A 1 255 ? -1.448 2.308 3.495 1.00 35.74 263 ASP A CA 1
ATOM 1991 C C . ASP A 1 255 ? -0.427 3.270 4.093 1.00 34.65 263 ASP A C 1
ATOM 1992 O O . ASP A 1 255 ? 0.458 3.770 3.385 1.00 33.98 263 ASP A O 1
ATOM 1997 N N . LYS A 1 256 ? -0.533 3.510 5.403 1.00 30.35 264 LYS A N 1
ATOM 1998 C CA . LYS A 1 256 ? 0.266 4.560 6.031 1.00 30.49 264 LYS A CA 1
ATOM 1999 C C . LYS A 1 256 ? 1.753 4.239 5.985 1.00 38.06 264 LYS A C 1
ATOM 2000 O O . LYS A 1 256 ? 2.559 5.069 5.547 1.00 40.88 264 LYS A O 1
ATOM 2006 N N . ASP A 1 257 ? 2.142 3.047 6.447 1.00 42.00 265 ASP A N 1
ATOM 2007 C CA . ASP A 1 257 ? 3.555 2.686 6.439 1.00 41.01 265 ASP A CA 1
ATOM 2008 C C . ASP A 1 257 ? 4.128 2.741 5.028 1.00 44.18 265 ASP A C 1
ATOM 2009 O O . ASP A 1 257 ? 5.272 3.168 4.829 1.00 43.00 265 ASP A O 1
ATOM 2014 N N A LYS A 1 258 ? 3.340 2.329 4.032 0.33 40.78 266 LYS A N 1
ATOM 2015 N N B LYS A 1 258 ? 3.345 2.315 4.034 0.67 40.32 266 LYS A N 1
ATOM 2016 C CA A LYS A 1 258 ? 3.831 2.328 2.658 0.33 43.45 266 LYS A CA 1
ATOM 2017 C CA B LYS A 1 258 ? 3.829 2.330 2.657 0.67 43.36 266 LYS A CA 1
ATOM 2018 C C A LYS A 1 258 ? 4.009 3.748 2.131 0.33 43.64 266 LYS A C 1
ATOM 2019 C C B LYS A 1 258 ? 4.024 3.755 2.155 0.67 44.02 266 LYS A C 1
ATOM 2020 O O A LYS A 1 258 ? 4.977 4.033 1.416 0.33 46.87 266 LYS A O 1
ATOM 2021 O O B LYS A 1 258 ? 5.018 4.052 1.483 0.67 47.15 266 LYS A O 1
ATOM 2032 N N . ALA A 1 259 ? 3.087 4.651 2.473 1.00 39.09 267 ALA A N 1
ATOM 2033 C CA . ALA A 1 259 ? 3.185 6.024 1.992 1.00 36.60 267 ALA A CA 1
ATOM 2034 C C . ALA A 1 259 ? 4.355 6.761 2.634 1.00 48.19 267 ALA A C 1
ATOM 2035 O O . ALA A 1 259 ? 5.075 7.502 1.955 1.00 54.18 267 ALA A O 1
ATOM 2037 N N . TYR A 1 260 ? 4.567 6.567 3.939 1.00 47.04 268 TYR A N 1
ATOM 2038 C CA . TYR A 1 260 ? 5.671 7.243 4.614 1.00 47.91 268 TYR A CA 1
ATOM 2039 C C . TYR A 1 260 ? 7.019 6.741 4.119 1.00 57.44 268 TYR A C 1
ATOM 2040 O O . TYR A 1 260 ? 7.973 7.520 4.001 1.00 58.46 268 TYR A O 1
ATOM 2049 N N . ALA A 1 261 ? 7.124 5.442 3.833 1.00 62.24 269 ALA A N 1
ATOM 2050 C CA . ALA A 1 261 ? 8.390 4.906 3.347 1.00 64.95 269 ALA A CA 1
ATOM 2051 C C . ALA A 1 261 ? 8.694 5.410 1.943 1.00 67.15 269 ALA A C 1
ATOM 2052 O O . ALA A 1 261 ? 9.840 5.758 1.636 1.00 73.59 269 ALA A O 1
ATOM 2054 N N . MET A 1 262 ? 7.675 5.471 1.084 1.00 64.30 270 MET A N 1
ATOM 2055 C CA . MET A 1 262 ? 7.893 5.896 -0.293 1.00 73.61 270 MET A CA 1
ATOM 2056 C C . MET A 1 262 ? 8.309 7.360 -0.360 1.00 77.46 270 MET A C 1
ATOM 2057 O O . MET A 1 262 ? 9.155 7.735 -1.180 1.00 86.37 270 MET A O 1
ATOM 2062 N N . LEU A 1 263 ? 7.740 8.201 0.506 1.00 73.31 271 LEU A N 1
ATOM 2063 C CA . LEU A 1 263 ? 8.138 9.600 0.611 1.00 73.16 271 LEU A CA 1
ATOM 2064 C C . LEU A 1 263 ? 9.313 9.803 1.558 1.00 81.02 271 LEU A C 1
ATOM 2065 O O . LEU A 1 263 ? 9.468 10.896 2.118 1.00 87.41 271 LEU A O 1
ATOM 2070 N N . SER A 1 264 ? 10.142 8.778 1.745 1.00 86.02 272 SER A N 1
ATOM 2071 C CA . SER A 1 264 ? 11.300 8.831 2.636 1.00 89.54 272 SER A CA 1
ATOM 2072 C C . SER A 1 264 ? 10.885 9.159 4.065 1.00 83.93 272 SER A C 1
ATOM 2073 O O . SER A 1 264 ? 10.638 8.259 4.867 1.00 83.46 272 SER A O 1
ATOM 2076 N N . ALA B 1 29 ? 20.588 9.958 -7.851 1.00 126.04 37 ALA B N 1
ATOM 2077 C CA . ALA B 1 29 ? 20.014 9.460 -9.096 1.00 123.64 37 ALA B CA 1
ATOM 2078 C C . ALA B 1 29 ? 18.511 9.245 -8.955 1.00 121.32 37 ALA B C 1
ATOM 2079 O O . ALA B 1 29 ? 17.972 8.240 -9.423 1.00 119.59 37 ALA B O 1
ATOM 2081 N N . ILE B 1 30 ? 17.843 10.193 -8.306 1.00 120.57 38 ILE B N 1
ATOM 2082 C CA . ILE B 1 30 ? 16.406 10.117 -8.093 1.00 117.20 38 ILE B CA 1
ATOM 2083 C C . ILE B 1 30 ? 15.638 10.879 -9.173 1.00 114.52 38 ILE B C 1
ATOM 2084 O O . ILE B 1 30 ? 14.460 11.186 -8.996 1.00 115.18 38 ILE B O 1
ATOM 2089 N N . ARG B 1 31 ? 16.291 11.186 -10.298 1.00 111.71 39 ARG B N 1
ATOM 2090 C CA . ARG B 1 31 ? 15.576 11.717 -11.451 1.00 103.39 39 ARG B CA 1
ATOM 2091 C C . ARG B 1 31 ? 14.440 10.794 -11.874 1.00 93.95 39 ARG B C 1
ATOM 2092 O O . ARG B 1 31 ? 13.500 11.241 -12.539 1.00 93.04 39 ARG B O 1
ATOM 2100 N N . GLU B 1 32 ? 14.496 9.520 -11.473 1.00 90.99 40 GLU B N 1
ATOM 2101 C CA . GLU B 1 32 ? 13.354 8.628 -11.640 1.00 88.01 40 GLU B CA 1
ATOM 2102 C C . GLU B 1 32 ? 12.156 9.100 -10.824 1.00 84.62 40 GLU B C 1
ATOM 2103 O O . GLU B 1 32 ? 11.005 8.928 -11.245 1.00 84.45 40 GLU B O 1
ATOM 2109 N N . ASP B 1 33 ? 12.400 9.681 -9.645 1.00 90.39 41 ASP B N 1
ATOM 2110 C CA . ASP B 1 33 ? 11.300 10.239 -8.863 1.00 90.27 41 ASP B CA 1
ATOM 2111 C C . ASP B 1 33 ? 10.611 11.358 -9.630 1.00 83.74 41 ASP B C 1
ATOM 2112 O O . ASP B 1 33 ? 9.378 11.415 -9.696 1.00 80.95 41 ASP B O 1
ATOM 2117 N N . LEU B 1 34 ? 11.400 12.262 -10.217 1.00 84.42 42 LEU B N 1
ATOM 2118 C CA . LEU B 1 34 ? 10.829 13.320 -11.044 1.00 85.30 42 LEU B CA 1
ATOM 2119 C C . LEU B 1 34 ? 10.086 12.738 -12.238 1.00 87.07 42 LEU B C 1
ATOM 2120 O O . LEU B 1 34 ? 9.007 13.221 -12.603 1.00 83.90 42 LEU B O 1
ATOM 2125 N N . GLU B 1 35 ? 10.644 11.694 -12.859 1.00 87.42 43 GLU B N 1
ATOM 2126 C CA . GLU B 1 35 ? 9.936 11.020 -13.942 1.00 80.80 43 GLU B CA 1
ATOM 2127 C C . GLU B 1 35 ? 8.646 10.386 -13.439 1.00 73.73 43 GLU B C 1
ATOM 2128 O O . GLU B 1 35 ? 7.610 10.455 -14.111 1.00 67.11 43 GLU B O 1
ATOM 2134 N N . SER B 1 36 ? 8.686 9.777 -12.251 1.00 71.25 44 SER B N 1
ATOM 2135 C CA . SER B 1 36 ? 7.478 9.202 -11.669 1.00 76.27 44 SER B CA 1
ATOM 2136 C C . SER B 1 36 ? 6.448 10.274 -11.333 1.00 74.05 44 SER B C 1
ATOM 2137 O O . SER B 1 36 ? 5.241 10.018 -11.410 1.00 64.77 44 SER B O 1
ATOM 2140 N N A TYR B 1 37 ? 6.904 11.470 -10.957 0.44 77.76 45 TYR B N 1
ATOM 2141 N N B TYR B 1 37 ? 6.896 11.473 -10.960 0.56 77.24 45 TYR B N 1
ATOM 2142 C CA A TYR B 1 37 ? 5.983 12.559 -10.646 0.44 78.11 45 TYR B CA 1
ATOM 2143 C CA B TYR B 1 37 ? 5.950 12.539 -10.650 0.56 78.04 45 TYR B CA 1
ATOM 2144 C C A TYR B 1 37 ? 5.291 13.066 -11.905 0.44 73.42 45 TYR B C 1
ATOM 2145 C C B TYR B 1 37 ? 5.277 13.053 -11.917 0.56 73.32 45 TYR B C 1
ATOM 2146 O O A TYR B 1 37 ? 4.064 13.216 -11.935 0.44 70.47 45 TYR B O 1
ATOM 2147 O O B TYR B 1 37 ? 4.050 13.196 -11.965 0.56 70.23 45 TYR B O 1
ATOM 2164 N N . LEU B 1 38 ? 6.065 13.327 -12.961 1.00 69.43 46 LEU B N 1
ATOM 2165 C CA . LEU B 1 38 ? 5.484 13.797 -14.213 1.00 61.29 46 LEU B CA 1
ATOM 2166 C C . LEU B 1 38 ? 4.619 12.732 -14.872 1.00 59.28 46 LEU B C 1
ATOM 2167 O O . LEU B 1 38 ? 3.633 13.067 -15.542 1.00 56.77 46 LEU B O 1
ATOM 2172 N N A ARG B 1 39 ? 4.968 11.455 -14.698 0.45 62.60 47 ARG B N 1
ATOM 2173 N N B ARG B 1 39 ? 4.967 11.453 -14.706 0.55 62.54 47 ARG B N 1
ATOM 2174 C CA A ARG B 1 39 ? 4.144 10.380 -15.240 0.45 61.35 47 ARG B CA 1
ATOM 2175 C CA B ARG B 1 39 ? 4.130 10.390 -15.253 0.55 60.75 47 ARG B CA 1
ATOM 2176 C C A ARG B 1 39 ? 2.773 10.354 -14.578 0.45 60.98 47 ARG B C 1
ATOM 2177 C C B ARG B 1 39 ? 2.764 10.366 -14.579 0.55 61.35 47 ARG B C 1
ATOM 2178 O O A ARG B 1 39 ? 1.749 10.197 -15.255 0.45 58.68 47 ARG B O 1
ATOM 2179 O O B ARG B 1 39 ? 1.735 10.225 -15.252 0.55 58.12 47 ARG B O 1
ATOM 2194 N N . GLU B 1 40 ? 2.732 10.513 -13.253 1.00 62.78 48 GLU B N 1
ATOM 2195 C CA . GLU B 1 40 ? 1.455 10.528 -12.548 1.00 63.82 48 GLU B CA 1
ATOM 2196 C C . GLU B 1 40 ? 0.661 11.786 -12.874 1.00 62.12 48 GLU B C 1
ATOM 2197 O O . GLU B 1 40 ? -0.550 11.716 -13.112 1.00 58.68 48 GLU B O 1
ATOM 2203 N N . MET B 1 41 ? 1.325 12.946 -12.896 1.00 54.82 49 MET B N 1
ATOM 2204 C CA . MET B 1 41 ? 0.630 14.184 -13.240 1.00 61.64 49 MET B CA 1
ATOM 2205 C C . MET B 1 41 ? 0.118 14.162 -14.675 1.00 53.99 49 MET B C 1
ATOM 2206 O O . MET B 1 41 ? -0.869 14.835 -14.991 1.00 48.94 49 MET B O 1
ATOM 2211 N N . GLY B 1 42 ? 0.771 13.401 -15.554 1.00 52.36 50 GLY B N 1
ATOM 2212 C CA . GLY B 1 42 ? 0.247 13.237 -16.900 1.00 49.56 50 GLY B CA 1
ATOM 2213 C C . GLY B 1 42 ? -0.997 12.369 -16.932 1.00 47.72 50 GLY B C 1
ATOM 2214 O O . GLY B 1 42 ? -1.986 12.704 -17.589 1.00 46.22 50 GLY B O 1
ATOM 2215 N N . ASP B 1 43 ? -0.965 11.237 -16.222 1.00 48.80 51 ASP B N 1
ATOM 2216 C CA . ASP B 1 43 ? -2.146 10.383 -16.154 1.00 53.27 51 ASP B CA 1
ATOM 2217 C C . ASP B 1 43 ? -3.290 11.090 -15.446 1.00 59.26 51 ASP B C 1
ATOM 2218 O O . ASP B 1 43 ? -4.462 10.838 -15.748 1.00 54.83 51 ASP B O 1
ATOM 2223 N N . VAL B 1 44 ? -2.963 11.987 -14.519 1.00 54.93 52 VAL B N 1
ATOM 2224 C CA . VAL B 1 44 ? -3.991 12.688 -13.763 1.00 52.93 52 VAL B CA 1
ATOM 2225 C C . VAL B 1 44 ? -4.696 13.704 -14.645 1.00 54.09 52 VAL B C 1
ATOM 2226 O O . VAL B 1 44 ? -5.929 13.722 -14.744 1.00 43.90 52 VAL B O 1
ATOM 2230 N N . THR B 1 45 ? -3.926 14.561 -15.310 1.00 44.25 53 THR B N 1
ATOM 2231 C CA . THR B 1 45 ? -4.559 15.582 -16.127 1.00 44.61 53 THR B CA 1
ATOM 2232 C C . THR B 1 45 ? -5.219 14.965 -17.356 1.00 44.38 53 THR B C 1
ATOM 2233 O O . THR B 1 45 ? -6.266 15.449 -17.798 1.00 40.65 53 THR B O 1
ATOM 2237 N N . SER B 1 46 ? -4.663 13.865 -17.879 1.00 41.13 54 SER B N 1
ATOM 2238 C CA . SER B 1 46 ? -5.309 13.160 -18.985 1.00 46.49 54 SER B CA 1
ATOM 2239 C C . SER B 1 46 ? -6.618 12.516 -18.542 1.00 44.07 54 SER B C 1
ATOM 2240 O O . SER B 1 46 ? -7.594 12.496 -19.303 1.00 36.80 54 SER B O 1
ATOM 2243 N N . SER B 1 47 ? -6.661 11.993 -17.315 1.00 39.72 55 SER B N 1
ATOM 2244 C CA . SER B 1 47 ? -7.923 11.494 -16.777 1.00 48.30 55 SER B CA 1
ATOM 2245 C C . SER B 1 47 ? -8.962 12.603 -16.719 1.00 44.90 55 SER B C 1
ATOM 2246 O O . SER B 1 47 ? -10.146 12.365 -16.981 1.00 36.45 55 SER B O 1
ATOM 2249 N N . ASN B 1 48 ? -8.531 13.820 -16.379 1.00 46.10 56 ASN B N 1
ATOM 2250 C CA . ASN B 1 48 ? -9.466 14.919 -16.179 1.00 50.76 56 ASN B CA 1
ATOM 2251 C C . ASN B 1 48 ? -10.168 15.288 -17.482 1.00 50.87 56 ASN B C 1
ATOM 2252 O O . ASN B 1 48 ? -11.398 15.391 -17.525 1.00 46.34 56 ASN B O 1
ATOM 2257 N N . ILE B 1 49 ? -9.404 15.482 -18.560 1.00 46.73 57 ILE B N 1
ATOM 2258 C CA . ILE B 1 49 ? -10.005 15.944 -19.808 1.00 40.06 57 ILE B CA 1
ATOM 2259 C C . ILE B 1 49 ? -10.863 14.853 -20.443 1.00 31.93 57 ILE B C 1
ATOM 2260 O O . ILE B 1 49 ? -11.912 15.144 -21.034 1.00 36.15 57 ILE B O 1
ATOM 2265 N N . GLN B 1 50 ? -10.458 13.588 -20.315 1.00 32.66 58 GLN B N 1
ATOM 2266 C CA . GLN B 1 50 ? -11.219 12.497 -20.917 1.00 31.88 58 GLN B CA 1
ATOM 2267 C C . GLN B 1 50 ? -12.631 12.424 -20.346 1.00 35.61 58 GLN B C 1
ATOM 2268 O O . GLN B 1 50 ? -13.609 12.308 -21.092 1.00 37.22 58 GLN B O 1
ATOM 2274 N N . ASN B 1 51 ? -12.758 12.481 -19.018 1.00 39.19 59 ASN B N 1
ATOM 2275 C CA . ASN B 1 51 ? -14.073 12.425 -18.392 1.00 41.41 59 ASN B CA 1
ATOM 2276 C C . ASN B 1 51 ? -14.846 13.734 -18.521 1.00 36.64 59 ASN B C 1
ATOM 2277 O O . ASN B 1 51 ? -16.079 13.714 -18.469 1.00 36.52 59 ASN B O 1
ATOM 2282 N N . TRP B 1 52 ? -14.161 14.867 -18.694 1.00 40.55 60 TRP B N 1
ATOM 2283 C CA . TRP B 1 52 ? -14.880 16.105 -18.980 1.00 32.76 60 TRP B CA 1
ATOM 2284 C C . TRP B 1 52 ? -15.502 16.069 -20.373 1.00 36.92 60 TRP B C 1
ATOM 2285 O O . TRP B 1 52 ? -16.601 16.597 -20.573 1.00 40.03 60 TRP B O 1
ATOM 2296 N N . LEU B 1 53 ? -14.837 15.418 -21.331 1.00 28.06 61 LEU B N 1
ATOM 2297 C CA . LEU B 1 53 ? -15.321 15.323 -22.704 1.00 31.62 61 LEU B CA 1
ATOM 2298 C C . LEU B 1 53 ? -16.314 14.190 -22.936 1.00 37.84 61 LEU B C 1
ATOM 2299 O O . LEU B 1 53 ? -17.171 14.310 -23.821 1.00 34.20 61 LEU B O 1
ATOM 2304 N N . GLY B 1 54 ? -16.209 13.095 -22.177 1.00 39.31 62 GLY B N 1
ATOM 2305 C CA . GLY B 1 54 ? -16.973 11.895 -22.499 1.00 35.84 62 GLY B CA 1
ATOM 2306 C C . GLY B 1 54 ? -18.475 12.112 -22.481 1.00 35.16 62 GLY B C 1
ATOM 2307 O O . GLY B 1 54 ? -19.191 11.669 -23.382 1.00 30.26 62 GLY B O 1
ATOM 2308 N N . GLY B 1 55 ? -18.978 12.782 -21.445 1.00 32.31 63 GLY B N 1
ATOM 2309 C CA . GLY B 1 55 ? -20.406 13.050 -21.386 1.00 33.45 63 GLY B CA 1
ATOM 2310 C C 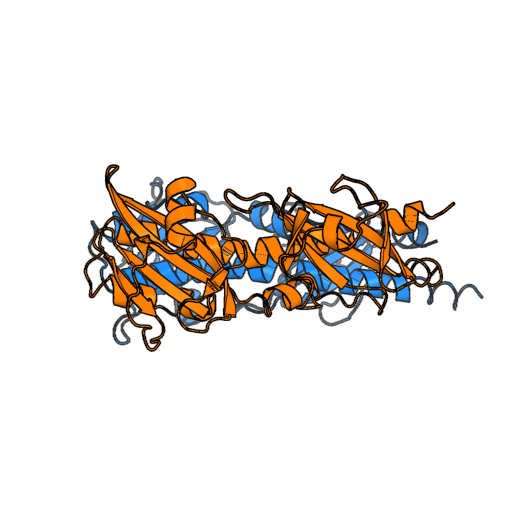. GLY B 1 55 ? -20.877 13.934 -22.523 1.00 35.79 63 GLY B C 1
ATOM 2311 O O . GLY B 1 55 ? -21.949 13.710 -23.092 1.00 34.53 63 GLY B O 1
ATOM 2312 N N . ARG B 1 56 ? -20.076 14.946 -22.872 1.00 31.88 64 ARG B N 1
ATOM 2313 C CA . ARG B 1 56 ? -20.424 15.849 -23.966 1.00 35.39 64 ARG B CA 1
ATOM 2314 C C . ARG B 1 56 ? -20.560 15.103 -25.283 1.00 34.91 64 ARG B C 1
ATOM 2315 O O . ARG B 1 56 ? -21.487 15.361 -26.061 1.00 31.27 64 ARG B O 1
ATOM 2323 N N . LEU B 1 57 ? -19.620 14.200 -25.566 1.00 30.34 65 LEU B N 1
ATOM 2324 C CA . LEU B 1 57 ? -19.662 13.443 -26.810 1.00 30.51 65 LEU B CA 1
ATOM 2325 C C . LEU B 1 57 ? -20.903 12.561 -26.884 1.00 30.75 65 LEU B C 1
ATOM 2326 O O . LEU B 1 57 ? -21.535 12.458 -27.942 1.00 29.85 65 LEU B O 1
ATOM 2331 N N . LEU B 1 58 ? -21.260 11.905 -25.776 1.00 24.85 66 LEU B N 1
ATOM 2332 C CA . LEU B 1 58 ? -22.454 11.063 -25.774 1.00 27.05 66 LEU B CA 1
ATOM 2333 C C . LEU B 1 58 ? -23.712 11.870 -26.060 1.00 28.91 66 LEU B C 1
ATOM 2334 O O . LEU B 1 58 ? -24.641 11.360 -26.695 1.00 31.62 66 LEU B O 1
ATOM 2339 N N . LEU B 1 59 ? -23.768 13.119 -25.592 1.00 24.29 67 LEU B N 1
ATOM 2340 C CA . LEU B 1 59 ? -24.938 13.951 -25.856 1.00 30.78 67 LEU B CA 1
ATOM 2341 C C . LEU B 1 59 ? -25.058 14.274 -27.337 1.00 26.70 67 LEU B C 1
ATOM 2342 O O . LEU B 1 59 ? -26.168 14.302 -27.883 1.00 30.24 67 LEU B O 1
ATOM 2347 N N . VAL B 1 60 ? -23.928 14.540 -27.994 1.00 27.71 68 VAL B N 1
ATOM 2348 C CA . VAL B 1 60 ? -23.941 14.750 -29.438 1.00 27.75 68 VAL B CA 1
ATOM 2349 C C . VAL B 1 60 ? -24.410 13.487 -30.150 1.00 31.58 68 VAL B C 1
ATOM 2350 O O . VAL B 1 60 ? -25.209 13.552 -31.093 1.00 26.95 68 VAL B O 1
ATOM 2354 N N A GLU B 1 61 ? -23.942 12.321 -29.695 0.60 26.77 69 GLU B N 1
ATOM 2355 N N B GLU B 1 61 ? -23.914 12.322 -29.718 0.40 27.10 69 GLU B N 1
ATOM 2356 C CA A GLU B 1 61 ? -24.305 11.056 -30.330 0.60 28.64 69 GLU B CA 1
ATOM 2357 C CA B GLU B 1 61 ? -24.316 11.060 -30.333 0.40 28.39 69 GLU B CA 1
ATOM 2358 C C A GLU B 1 61 ? -25.798 10.779 -30.189 0.60 26.17 69 GLU B C 1
ATOM 2359 C C B GLU B 1 61 ? -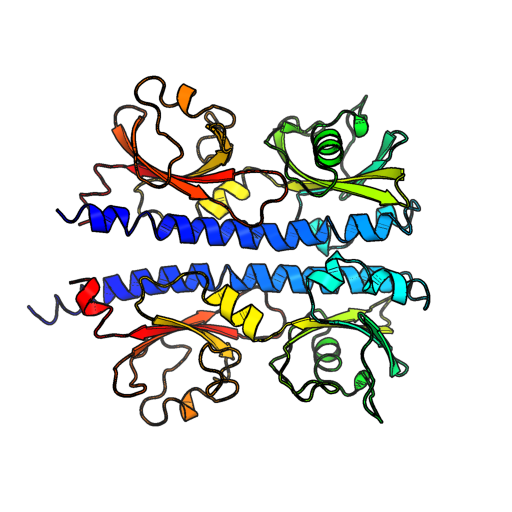25.817 10.847 -30.206 0.40 26.69 69 GLU B C 1
ATOM 2360 O O A GLU B 1 61 ? -26.465 10.396 -31.158 0.60 24.16 69 GLU B O 1
ATOM 2361 O O B GLU B 1 61 ? -26.505 10.568 -31.196 0.40 26.97 69 GLU B O 1
ATOM 2372 N N . GLN B 1 62 ? -26.341 10.965 -28.982 1.00 27.77 70 GLN B N 1
ATOM 2373 C CA . GLN B 1 62 ? -27.763 10.722 -28.754 1.00 30.85 70 GLN B CA 1
ATOM 2374 C C . GLN B 1 62 ? -28.628 11.701 -29.532 1.00 34.04 70 GLN B C 1
ATOM 2375 O O . GLN B 1 62 ? -29.704 11.334 -30.020 1.00 32.21 70 GLN B O 1
ATOM 2381 N N . THR B 1 63 ? -28.173 12.948 -29.657 1.00 24.95 71 THR B N 1
ATOM 2382 C CA . THR B 1 63 ? -28.914 13.932 -30.441 1.00 25.35 71 THR B CA 1
ATOM 2383 C C . THR B 1 63 ? -29.013 13.507 -31.904 1.00 27.41 71 THR B C 1
ATOM 2384 O O . THR B 1 63 ? -30.088 13.573 -32.515 1.00 27.51 71 THR B O 1
ATOM 2388 N N . ALA B 1 64 ? -27.899 13.055 -32.478 1.00 26.62 72 ALA B N 1
ATOM 2389 C CA . ALA B 1 64 ? -27.912 12.623 -33.871 1.00 29.90 72 ALA B CA 1
ATOM 2390 C C . ALA B 1 64 ? -28.775 11.384 -34.060 1.00 24.36 72 ALA B C 1
ATOM 2391 O O . ALA B 1 64 ? -29.439 11.238 -35.092 1.00 30.47 72 ALA B O 1
ATOM 2393 N N . GLN B 1 65 ? -28.775 10.473 -33.085 1.00 27.15 73 GLN B N 1
ATOM 2394 C CA . GLN B 1 65 ? -29.592 9.273 -33.221 1.00 27.55 73 GLN B CA 1
ATOM 2395 C C . GLN B 1 65 ? -31.075 9.612 -33.153 1.00 32.17 73 GLN B C 1
ATOM 2396 O O . GLN B 1 65 ? -31.889 9.009 -33.860 1.00 29.83 73 GLN B O 1
ATOM 2402 N N . THR B 1 66 ? -31.445 10.596 -32.333 1.00 25.68 74 THR B N 1
ATOM 2403 C CA . THR B 1 66 ? -32.839 11.019 -32.287 1.00 27.89 74 THR B CA 1
ATOM 2404 C C . THR B 1 66 ? -33.259 11.663 -33.604 1.00 25.50 74 THR B C 1
ATOM 2405 O O . THR B 1 66 ? -34.329 11.353 -34.144 1.00 33.50 74 THR B O 1
ATOM 2409 N N . LEU B 1 67 ? -32.415 12.535 -34.151 1.00 26.99 75 LEU B N 1
ATOM 2410 C CA . LEU B 1 67 ? -32.747 13.221 -35.395 1.00 31.34 75 LEU B CA 1
ATOM 2411 C C . LEU B 1 67 ? -32.772 12.281 -36.592 1.00 32.83 75 LEU B C 1
ATOM 2412 O O . LEU B 1 67 ? -33.404 12.606 -37.602 1.00 35.00 75 LEU B O 1
ATOM 2417 N N . ALA B 1 68 ? -32.101 11.131 -36.506 1.00 29.51 76 ALA B N 1
ATOM 2418 C CA . ALA B 1 68 ? -32.183 10.151 -37.580 1.00 31.33 76 ALA B CA 1
ATOM 2419 C C . ALA B 1 68 ? -33.604 9.632 -37.748 1.00 34.70 76 ALA B C 1
ATOM 2420 O O . ALA B 1 68 ? -34.026 9.331 -38.871 1.00 38.23 76 ALA B O 1
ATOM 2422 N N A ARG B 1 69 ? -34.352 9.513 -36.650 0.56 32.99 77 ARG B N 1
ATOM 2423 N N B ARG B 1 69 ? -34.356 9.526 -36.652 0.44 32.80 77 ARG B N 1
ATOM 2424 C CA A ARG B 1 69 ? -35.742 9.076 -36.705 0.56 29.11 77 ARG B CA 1
ATOM 2425 C CA B ARG B 1 69 ? -35.743 9.080 -36.710 0.44 30.04 77 ARG B CA 1
ATOM 2426 C C A ARG B 1 69 ? -36.704 10.229 -36.981 0.56 35.97 77 ARG B C 1
ATOM 2427 C C B ARG B 1 69 ? -36.715 10.228 -36.971 0.44 35.37 77 ARG B C 1
ATOM 2428 O O A ARG B 1 69 ? -37.686 10.053 -37.712 0.56 36.68 77 ARG B O 1
ATOM 2429 O O B ARG B 1 69 ? -37.716 10.044 -37.673 0.44 36.79 77 ARG B O 1
ATOM 2444 N N . ASP B 1 70 ? -36.437 11.412 -36.425 1.00 36.32 78 ASP B N 1
ATOM 2445 C CA . ASP B 1 70 ? -37.324 12.563 -36.587 1.00 42.30 78 ASP B CA 1
ATOM 2446 C C . ASP B 1 70 ? -36.479 13.826 -36.650 1.00 41.79 78 ASP B C 1
ATOM 2447 O O . ASP B 1 70 ? -35.874 14.226 -35.653 1.00 38.33 78 ASP B O 1
ATOM 2452 N N . HIS B 1 71 ? -36.430 14.449 -37.819 1.00 34.79 79 HIS B N 1
ATOM 2453 C CA . HIS B 1 71 ? -35.685 15.684 -37.999 1.00 28.84 79 HIS B CA 1
ATOM 2454 C C . HIS B 1 71 ? -36.595 16.797 -38.520 1.00 29.28 79 HIS B C 1
ATOM 2455 O O . HIS B 1 71 ? -36.178 17.658 -39.296 1.00 33.24 79 HIS B O 1
ATOM 2462 N N . SER B 1 72 ? -37.856 16.792 -38.090 1.00 39.35 80 SER B N 1
ATOM 2463 C CA . SER B 1 72 ? -38.756 17.892 -38.402 1.00 37.00 80 SER B CA 1
ATOM 2464 C C . SER B 1 72 ? -38.254 19.182 -37.749 1.00 37.92 80 SER B C 1
ATOM 2465 O O . SER B 1 72 ? -37.609 19.139 -36.698 1.00 37.85 80 SER B O 1
ATOM 2468 N N . PRO B 1 73 ? -38.532 20.344 -38.358 1.00 44.54 81 PRO B N 1
ATOM 2469 C CA . PRO B 1 73 ? -37.992 21.608 -37.817 1.00 45.96 81 PRO B CA 1
ATOM 2470 C C . PRO B 1 73 ? -38.328 21.845 -36.354 1.00 39.62 81 PRO B C 1
ATOM 2471 O O . PRO B 1 73 ? -37.470 22.305 -35.589 1.00 38.25 81 PRO B O 1
ATOM 2475 N N A GLU B 1 74 ? -39.562 21.546 -35.944 0.62 38.38 82 GLU B N 1
ATOM 2476 N N B GLU B 1 74 ? -39.559 21.539 -35.941 0.38 39.40 82 GLU B N 1
ATOM 2477 C CA A GLU B 1 74 ? -39.938 21.712 -34.545 0.62 44.25 82 GLU B CA 1
ATOM 2478 C CA B GLU B 1 74 ? -39.933 21.717 -34.542 0.38 43.92 82 GLU B CA 1
ATOM 2479 C C A GLU B 1 74 ? -39.136 20.776 -33.651 0.62 42.44 82 GLU B C 1
ATOM 2480 C C B GLU B 1 74 ? -39.157 20.767 -33.640 0.38 41.62 82 GLU B C 1
ATOM 2481 O O A GLU B 1 74 ? -38.733 21.152 -32.544 0.62 35.27 82 GLU B O 1
ATOM 2482 O O B GLU B 1 74 ? -38.795 21.127 -32.514 0.38 37.81 82 GLU B O 1
ATOM 2493 N N . THR B 1 75 ? -38.888 19.552 -34.118 1.00 36.73 83 THR B N 1
ATOM 2494 C CA . THR B 1 75 ? -38.077 18.623 -33.346 1.00 33.60 83 THR B CA 1
ATOM 2495 C C . THR B 1 75 ? -36.637 19.103 -33.261 1.00 33.24 83 THR B C 1
ATOM 2496 O O . THR B 1 75 ? -36.036 19.093 -32.180 1.00 32.91 83 THR B O 1
ATOM 2500 N N . VAL B 1 76 ? -36.078 19.544 -34.392 1.00 32.57 84 VAL B N 1
ATOM 2501 C CA . VAL B 1 76 ? -34.712 20.058 -34.410 1.00 23.86 84 VAL B CA 1
ATOM 2502 C C . VAL B 1 76 ? -34.555 21.184 -33.395 1.00 32.70 84 VAL B C 1
ATOM 2503 O O . VAL B 1 76 ? -33.669 21.149 -32.535 1.00 35.69 84 VAL B O 1
ATOM 2507 N N . SER B 1 77 ? -35.422 22.197 -33.476 1.00 35.25 85 SER B N 1
ATOM 2508 C CA . SER B 1 77 ? -35.317 23.334 -32.562 1.00 29.40 85 SER B CA 1
ATOM 2509 C C . SER B 1 77 ? -35.457 22.896 -31.107 1.00 32.96 85 SER B C 1
ATOM 2510 O O . SER B 1 77 ? -34.682 23.327 -30.245 1.00 35.30 85 SER B O 1
ATOM 2513 N N . ALA B 1 78 ? -36.425 22.021 -30.821 1.00 39.70 86 ALA B N 1
ATOM 2514 C CA . ALA B 1 78 ? -36.645 21.574 -29.447 1.00 42.20 86 ALA B CA 1
ATOM 2515 C C . ALA B 1 78 ? -35.425 20.849 -28.885 1.00 44.70 86 ALA B C 1
ATOM 2516 O O . ALA B 1 78 ? -35.048 21.066 -27.728 1.00 47.18 86 ALA B O 1
ATOM 2518 N N . LEU B 1 79 ? -34.801 19.977 -29.679 1.00 38.78 87 LEU B N 1
ATOM 2519 C CA . LEU B 1 79 ? -33.638 19.240 -29.192 1.00 32.04 87 LEU B CA 1
ATOM 2520 C C . LEU B 1 79 ? -32.475 20.176 -28.912 1.00 43.54 87 LEU B C 1
ATOM 2521 O O . LEU B 1 79 ? -31.796 20.053 -27.885 1.00 33.77 87 LEU B O 1
ATOM 2526 N N . LEU B 1 80 ? -32.220 21.112 -29.830 1.00 33.49 88 LEU B N 1
ATOM 2527 C CA . LEU B 1 80 ? -31.072 21.995 -29.697 1.00 38.89 88 LEU B CA 1
ATOM 2528 C C . LEU B 1 80 ? -31.239 22.979 -28.548 1.00 32.64 88 LEU B C 1
ATOM 2529 O O . LEU B 1 80 ? -30.237 23.505 -28.052 1.00 32.53 88 LEU B O 1
ATOM 2534 N N . GLU B 1 81 ? -32.476 23.216 -28.102 1.00 29.29 89 GLU B N 1
ATOM 2535 C CA . GLU B 1 81 ? -32.759 24.149 -27.021 1.00 33.02 89 GLU B CA 1
ATOM 2536 C C . GLU B 1 81 ? -32.772 23.493 -25.650 1.00 38.03 89 GLU B C 1
ATOM 2537 O O . GLU B 1 81 ? -32.859 24.206 -24.642 1.00 41.56 89 GLU B O 1
ATOM 2543 N N A GLN B 1 82 ? -32.690 22.166 -25.589 0.82 37.26 90 GLN B N 1
ATOM 2544 N N B GLN B 1 82 ? -32.678 22.172 -25.576 0.18 36.96 90 GLN B N 1
ATOM 2545 C CA A GLN B 1 82 ? -32.709 21.478 -24.307 0.82 36.57 90 GLN B CA 1
ATOM 2546 C CA B GLN B 1 82 ? -32.763 21.512 -24.284 0.18 37.46 90 GLN B CA 1
ATOM 2547 C C A GLN B 1 82 ? -31.502 21.898 -23.473 0.82 38.05 90 GLN B C 1
ATOM 2548 C C B GLN B 1 82 ? -31.509 21.802 -23.459 0.18 38.20 90 GLN B C 1
ATOM 2549 O O A GLN B 1 82 ? -30.402 22.068 -24.013 0.82 39.33 90 GLN B O 1
ATOM 2550 O O B GLN B 1 82 ? -30.396 21.793 -23.993 0.18 37.01 90 GLN B O 1
ATOM 2561 N N . PRO B 1 83 ? -31.662 22.070 -22.160 1.00 40.39 91 PRO B N 1
ATOM 2562 C CA . PRO B 1 83 ? -30.517 22.509 -21.344 1.00 41.13 91 PRO B CA 1
ATOM 2563 C C . PRO B 1 83 ? -29.371 21.513 -21.267 1.00 49.38 91 PRO B C 1
ATOM 2564 O O . PRO B 1 83 ? -28.259 21.912 -20.903 1.00 45.02 91 PRO B O 1
ATOM 2568 N N . ALA B 1 84 ? -29.591 20.238 -21.596 1.00 40.53 92 ALA B N 1
ATOM 2569 C CA . ALA B 1 84 ? -28.479 19.295 -21.591 1.00 46.51 92 ALA B CA 1
ATOM 2570 C C . ALA B 1 84 ? -27.398 19.701 -22.583 1.00 42.91 92 ALA B C 1
ATOM 2571 O O . ALA B 1 84 ? -26.210 19.452 -22.340 1.00 39.37 92 ALA B O 1
ATOM 2573 N N . LEU B 1 85 ? -27.783 20.331 -23.697 1.00 33.05 93 LEU B N 1
ATOM 2574 C CA . LEU B 1 85 ? -26.833 20.766 -24.716 1.00 32.44 93 LEU B CA 1
ATOM 2575 C C . LEU B 1 85 ? -26.381 22.212 -24.533 1.00 34.23 93 LEU B C 1
ATOM 2576 O O . LEU B 1 85 ? -25.204 22.520 -24.750 1.00 38.48 93 LEU B O 1
ATOM 2581 N N . THR B 1 86 ? -27.285 23.118 -24.160 1.00 34.82 94 THR B N 1
ATOM 2582 C CA . THR B 1 86 ? -26.879 24.510 -23.975 1.00 40.13 94 THR B CA 1
ATOM 2583 C C . THR B 1 86 ? -25.928 24.694 -22.797 1.00 47.73 94 THR B C 1
ATOM 2584 O O . THR B 1 86 ? -25.239 25.719 -22.730 1.00 41.09 94 THR B O 1
ATOM 2588 N N . SER B 1 87 ? -25.878 23.734 -21.868 1.00 35.24 95 SER B N 1
ATOM 2589 C CA . SER B 1 87 ? -25.011 23.826 -20.702 1.00 37.58 95 SER B CA 1
ATOM 2590 C C . SER B 1 87 ? -23.629 23.226 -20.925 1.00 42.00 95 SER B C 1
ATOM 2591 O O . SER B 1 87 ? -22.725 23.476 -20.119 1.00 50.63 95 SER B O 1
ATOM 2594 N N . THR B 1 88 ? -23.442 22.435 -21.982 1.00 34.86 96 THR B N 1
ATOM 2595 C CA . THR B 1 88 ? -22.187 21.727 -22.186 1.00 46.50 96 THR B CA 1
ATOM 2596 C C . THR B 1 88 ? -21.396 22.211 -23.391 1.00 46.77 96 THR B C 1
ATOM 2597 O O . THR B 1 88 ? -20.212 21.876 -23.501 1.00 41.09 96 THR B O 1
ATOM 2601 N N . PHE B 1 89 ? -22.016 22.978 -24.290 1.00 42.18 97 PHE B N 1
ATOM 2602 C CA . PHE B 1 89 ? -21.361 23.525 -25.469 1.00 32.75 97 PHE B CA 1
ATOM 2603 C C . PHE B 1 89 ? -21.688 25.009 -25.588 1.00 38.27 97 PHE B C 1
ATOM 2604 O O . PHE B 1 89 ? -22.711 25.479 -25.088 1.00 31.87 97 PHE B O 1
ATOM 2612 N N . SER B 1 90 ? -20.804 25.747 -26.268 1.00 39.14 98 SER B N 1
ATOM 2613 C CA . SER B 1 90 ? -21.104 27.138 -26.600 1.00 33.20 98 SER B CA 1
ATOM 2614 C C . SER B 1 90 ? -22.324 27.223 -27.510 1.00 38.14 98 SER B C 1
ATOM 2615 O O . SER B 1 90 ? -23.240 28.020 -27.273 1.00 31.48 98 SER B O 1
ATOM 2618 N N . PHE B 1 91 ? -22.352 26.396 -28.555 1.00 29.98 99 PHE B N 1
ATOM 2619 C CA . PHE B 1 91 ? -23.500 26.243 -29.436 1.00 24.58 99 PHE B CA 1
ATOM 2620 C C . PHE B 1 91 ? -23.601 24.781 -29.851 1.00 25.60 99 PHE B C 1
ATOM 2621 O O . PHE B 1 91 ? -22.611 24.050 -29.827 1.00 30.94 99 PHE B O 1
ATOM 2629 N N . THR B 1 92 ? -24.807 24.359 -30.226 1.00 22.86 100 THR B N 1
ATOM 2630 C CA . THR B 1 92 ? -25.008 23.086 -30.908 1.00 24.70 100 THR B CA 1
ATOM 2631 C C . THR B 1 92 ? -25.904 23.334 -32.111 1.00 34.22 100 THR B C 1
ATOM 2632 O O . THR B 1 92 ? -26.708 24.271 -32.115 1.00 35.43 100 THR B O 1
ATOM 2636 N N . TYR B 1 93 ? -25.757 22.501 -33.139 1.00 27.13 101 TYR B N 1
ATOM 2637 C CA . TYR B 1 93 ? -26.438 22.801 -34.389 1.00 25.54 101 TYR B CA 1
ATOM 2638 C C . TYR B 1 93 ? -26.598 21.551 -35.242 1.00 26.58 101 TYR B C 1
ATOM 2639 O O . TYR B 1 93 ? -25.957 20.521 -35.010 1.00 22.82 101 TYR B O 1
ATOM 2648 N N . LEU B 1 94 ? -27.486 21.665 -36.228 1.00 27.07 102 LEU B N 1
ATOM 2649 C CA . LEU B 1 94 ? -27.664 20.672 -37.282 1.00 29.21 102 LEU B CA 1
ATOM 2650 C C . LEU B 1 94 ? -27.468 21.361 -38.625 1.00 28.23 102 LEU B C 1
ATOM 2651 O O . LEU B 1 94 ? -28.164 22.340 -38.924 1.00 27.01 102 LEU B O 1
ATOM 2656 N N . GLY B 1 95 ? -26.517 20.875 -39.413 1.00 25.40 103 GLY B N 1
ATOM 2657 C CA . GLY B 1 95 ? -26.411 21.237 -40.811 1.00 20.27 103 GLY B CA 1
ATOM 2658 C C . GLY B 1 95 ? -26.910 20.066 -41.627 1.00 26.66 103 GLY B C 1
ATOM 2659 O O . GLY B 1 95 ? -26.462 18.937 -41.436 1.00 23.45 103 GLY B O 1
ATOM 2660 N N . GLN B 1 96 ? -27.867 20.327 -42.512 1.00 29.26 104 GLN B N 1
ATOM 2661 C CA . GLN B 1 96 ? -28.509 19.268 -43.275 1.00 28.13 104 GLN B CA 1
ATOM 2662 C C . GLN B 1 96 ? -27.893 19.128 -44.662 1.00 29.07 104 GLN B C 1
ATOM 2663 O O . GLN B 1 96 ? -27.189 20.016 -45.157 1.00 22.14 104 GLN B O 1
ATOM 2669 N N A GLN B 1 97 ? -28.179 17.983 -45.288 0.43 27.64 105 GLN B N 1
ATOM 2670 N N B GLN B 1 97 ? -28.168 17.983 -45.295 0.57 27.57 105 GLN B N 1
ATOM 2671 C CA A GLN B 1 97 ? -27.606 17.663 -46.591 0.43 28.08 105 GLN B CA 1
ATOM 2672 C CA B GLN B 1 97 ? -27.567 17.682 -46.590 0.57 27.60 105 GLN B CA 1
ATOM 2673 C C A GLN B 1 97 ? -27.990 18.690 -47.652 0.43 26.87 105 GLN B C 1
ATOM 2674 C C B GLN B 1 97 ? -28.050 18.605 -47.706 0.57 26.53 105 GLN B C 1
ATOM 2675 O O A GLN B 1 97 ? -27.237 18.901 -48.611 0.43 31.36 105 GLN B O 1
ATOM 2676 O O B GLN B 1 97 ? -27.422 18.638 -48.770 0.57 30.78 105 GLN B O 1
ATOM 2687 N N . ASP B 1 98 ? -29.138 19.345 -47.499 1.00 30.84 106 ASP B N 1
ATOM 2688 C CA . ASP B 1 98 ? -29.598 20.350 -48.453 1.00 26.29 106 ASP B CA 1
ATOM 2689 C C . ASP B 1 98 ? -29.112 21.760 -48.108 1.00 27.74 106 ASP B C 1
ATOM 2690 O O . ASP B 1 98 ? -29.573 22.728 -48.722 1.00 24.45 106 ASP B O 1
ATOM 2695 N N . GLY B 1 99 ? -28.216 21.895 -47.131 1.00 28.06 107 GLY B N 1
ATOM 2696 C CA . GLY B 1 99 ? -27.653 23.175 -46.747 1.00 30.99 107 GLY B CA 1
ATOM 2697 C C . GLY B 1 99 ? -28.347 23.879 -45.596 1.00 26.59 107 GLY B C 1
ATOM 2698 O O . GLY B 1 99 ? -27.812 24.873 -45.087 1.00 30.18 107 GLY B O 1
ATOM 2699 N N . VAL B 1 100 ? -29.511 23.402 -45.165 1.00 25.50 108 VAL B N 1
ATOM 2700 C CA . VAL B 1 100 ? -30.265 24.098 -44.130 1.00 29.66 108 VAL B CA 1
ATOM 2701 C C . VAL B 1 100 ? -29.546 23.986 -42.791 1.00 28.83 108 VAL B C 1
ATOM 2702 O O . VAL B 1 100 ? -29.037 22.920 -42.426 1.00 28.53 108 VAL B O 1
ATOM 2706 N N . PHE B 1 101 ? -29.506 25.091 -42.039 1.00 24.79 109 PHE B N 1
ATOM 2707 C CA . PHE B 1 101 ? -28.719 25.170 -40.813 1.00 24.68 109 PHE B CA 1
ATOM 2708 C C . PHE B 1 101 ? -29.585 25.674 -39.666 1.00 25.90 109 PHE B C 1
ATOM 2709 O O . PHE B 1 101 ? -30.269 26.693 -39.799 1.00 25.21 109 PHE B O 1
ATOM 2717 N N . THR B 1 102 ? -29.553 24.958 -38.542 1.00 25.23 110 THR B N 1
ATOM 2718 C CA . THR B 1 102 ? -30.295 25.333 -37.341 1.00 29.30 110 THR B CA 1
ATOM 2719 C C . THR B 1 102 ? -29.342 25.294 -36.159 1.00 30.46 110 THR B C 1
ATOM 2720 O O . THR B 1 102 ? -28.683 24.275 -35.942 1.00 23.75 110 THR B O 1
ATOM 2724 N N . MET B 1 103 ? -29.286 26.378 -35.384 1.00 25.55 111 MET B N 1
ATOM 2725 C CA . MET B 1 103 ? -28.309 26.511 -34.305 1.00 31.94 111 MET B CA 1
ATOM 2726 C C . MET B 1 103 ? -28.925 27.157 -33.069 1.00 38.16 111 MET B C 1
ATOM 2727 O O . MET B 1 103 ? -29.671 28.138 -33.178 1.00 34.59 111 MET B O 1
ATOM 2732 N N . ARG B 1 104 ? -28.608 26.595 -31.895 1.00 32.82 112 ARG B N 1
ATOM 2733 C CA . ARG B 1 104 ? -28.961 27.196 -30.609 1.00 36.52 112 ARG B CA 1
ATOM 2734 C C . ARG B 1 104 ? -27.802 27.236 -29.609 1.00 37.42 112 ARG B C 1
ATOM 2735 O O . ARG B 1 104 ? -26.937 26.351 -29.596 1.00 32.15 112 ARG B O 1
ATOM 2743 N N . PRO B 1 105 ? -27.769 28.291 -28.776 1.00 35.77 113 PRO B N 1
ATOM 2744 C CA . PRO B 1 105 ? -28.707 29.427 -28.767 1.00 39.17 113 PRO B CA 1
ATOM 2745 C C . PRO B 1 105 ? -28.577 30.307 -30.006 1.00 33.24 113 PRO B C 1
ATOM 2746 O O . PRO B 1 105 ? -27.638 30.123 -30.786 1.00 26.36 113 PRO B O 1
ATOM 2750 N N . ASP B 1 106 ? -29.524 31.225 -30.185 1.00 36.22 114 ASP B N 1
ATOM 2751 C CA . ASP B 1 106 ? -29.524 32.097 -31.353 1.00 39.39 114 ASP B CA 1
ATOM 2752 C C . ASP B 1 106 ? -28.195 32.824 -31.493 1.00 43.21 114 ASP B C 1
ATOM 2753 O O . ASP B 1 106 ? -27.566 33.207 -30.502 1.00 42.37 114 ASP B O 1
ATOM 2758 N N . SER B 1 107 ? -27.773 33.010 -32.740 1.00 33.14 115 SER B N 1
ATOM 2759 C CA . SER B 1 107 ? -26.617 33.809 -33.061 1.00 41.18 115 SER B CA 1
ATOM 2760 C C . SER B 1 107 ? -26.878 34.478 -34.400 1.00 30.11 115 SER B C 1
ATOM 2761 O O . SER B 1 107 ? -27.484 33.853 -35.282 1.00 40.93 115 SER B O 1
ATOM 2764 N N . PRO B 1 108 ? -26.452 35.725 -34.585 1.00 31.30 116 PRO B N 1
ATOM 2765 C CA . PRO B 1 108 ? -26.516 36.322 -35.923 1.00 27.59 116 PRO B CA 1
ATOM 2766 C C . PRO B 1 108 ? -25.709 35.490 -36.911 1.00 39.05 116 PRO B C 1
ATOM 2767 O O . PRO B 1 108 ? -24.668 34.923 -36.569 1.00 47.28 116 PRO B O 1
ATOM 2771 N N . MET B 1 109 ? -26.214 35.403 -38.149 1.00 31.08 117 MET B N 1
ATOM 2772 C CA . MET B 1 109 ? -25.627 34.483 -39.121 1.00 27.27 117 MET B CA 1
ATOM 2773 C C . MET B 1 109 ? -24.778 35.242 -40.126 1.00 35.40 117 MET B C 1
ATOM 2774 O O . MET B 1 109 ? -25.243 36.247 -40.685 1.00 32.33 117 MET B O 1
ATOM 2779 N N . PRO B 1 110 ? -23.551 34.798 -40.384 1.00 30.38 118 PRO B N 1
ATOM 2780 C CA . PRO B 1 110 ? -22.737 35.441 -41.419 1.00 35.59 118 PRO B CA 1
ATOM 2781 C C . PRO B 1 110 ? -23.271 35.115 -42.804 1.00 30.54 118 PRO B C 1
ATOM 2782 O O . PRO B 1 110 ? -23.848 34.050 -43.036 1.00 27.92 118 PRO B O 1
ATOM 2786 N N . ALA B 1 111 ? -23.071 36.048 -43.729 1.00 28.49 119 ALA B N 1
ATOM 2787 C CA . ALA B 1 111 ? -23.548 35.861 -45.090 1.00 32.62 119 ALA B CA 1
ATOM 2788 C C . ALA B 1 111 ? -22.735 34.789 -45.808 1.00 35.97 119 ALA B C 1
ATOM 2789 O O . ALA B 1 111 ? -21.553 34.578 -45.525 1.00 31.61 119 ALA B O 1
ATOM 2791 N N . GLY B 1 112 ? -23.383 34.106 -46.750 1.00 34.85 120 GLY B N 1
ATOM 2792 C CA . GLY B 1 112 ? -22.694 33.108 -47.549 1.00 31.13 120 GLY B CA 1
ATOM 2793 C C . GLY B 1 112 ? -22.339 31.832 -46.821 1.00 37.44 120 GLY B C 1
ATOM 2794 O O . GLY B 1 112 ? -21.453 31.102 -47.270 1.00 37.92 120 GLY B O 1
ATOM 2795 N N . TYR B 1 113 ? -23.012 31.537 -45.712 1.00 29.12 121 TYR B N 1
ATOM 2796 C CA . TYR B 1 113 ? -22.695 30.364 -44.912 1.00 28.94 121 TYR B CA 1
ATOM 2797 C C . TYR B 1 113 ? -23.333 29.116 -45.510 1.00 27.94 121 TYR B C 1
ATOM 2798 O O . TYR B 1 113 ? -24.510 29.129 -45.885 1.00 29.20 121 TYR B O 1
ATOM 2807 N N . ASP B 1 114 ? -22.551 28.043 -45.586 1.00 27.93 122 ASP B N 1
ATOM 2808 C CA . ASP B 1 114 ? -23.032 26.717 -45.979 1.00 26.74 122 ASP B CA 1
ATOM 2809 C C . ASP B 1 114 ? -22.419 25.715 -45.014 1.00 23.54 122 ASP B C 1
ATOM 2810 O O . ASP B 1 114 ? -21.183 25.532 -45.025 1.00 28.71 122 ASP B O 1
ATOM 2815 N N . PRO B 1 115 ? -23.217 25.052 -44.175 1.00 21.85 123 PRO B N 1
ATOM 2816 C CA . PRO B 1 115 ? -22.623 24.103 -43.220 1.00 22.58 123 PRO B CA 1
ATOM 2817 C C . PRO B 1 115 ? -21.868 22.965 -43.889 1.00 28.24 123 PRO B C 1
ATOM 2818 O O . PRO B 1 115 ? -20.924 22.426 -43.302 1.00 25.35 123 PRO B O 1
ATOM 2822 N N . ARG B 1 116 ? -22.227 22.607 -45.120 1.00 27.96 124 ARG B N 1
ATOM 2823 C CA . ARG B 1 116 ? -21.574 21.483 -45.785 1.00 26.26 124 ARG B CA 1
ATOM 2824 C C . ARG B 1 116 ? -20.117 21.759 -46.138 1.00 29.12 124 ARG B C 1
ATOM 2825 O O . ARG B 1 116 ? -19.357 20.809 -46.355 1.00 27.44 124 ARG B O 1
ATOM 2833 N N . SER B 1 117 ? -19.703 23.024 -46.187 1.00 30.83 125 SER B N 1
ATOM 2834 C CA . SER B 1 117 ? -18.319 23.346 -46.505 1.00 32.31 125 SER B CA 1
ATOM 2835 C C . SER B 1 117 ? -17.429 23.448 -45.272 1.00 33.31 125 SER B C 1
ATOM 2836 O O . SER B 1 117 ? -16.209 23.560 -45.420 1.00 31.38 125 SER B O 1
ATOM 2839 N N . ARG B 1 118 ? -18.003 23.385 -44.064 1.00 26.73 126 ARG B N 1
ATOM 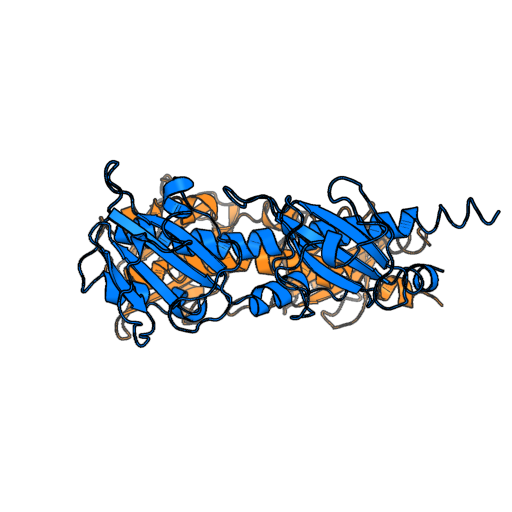2840 C CA . ARG B 1 118 ? -17.293 23.672 -42.823 1.00 26.41 126 ARG B CA 1
ATOM 2841 C C . ARG B 1 118 ? -16.444 22.481 -42.369 1.00 36.08 126 ARG B C 1
ATOM 2842 O O . ARG B 1 118 ? -16.747 21.331 -42.698 1.00 33.67 126 ARG B O 1
ATOM 2850 N N . PRO B 1 119 ? -15.374 22.736 -41.605 1.00 37.51 127 PRO B N 1
ATOM 2851 C CA . PRO B 1 119 ? -14.488 21.635 -41.189 1.00 35.83 127 PRO B CA 1
ATOM 2852 C C . PRO B 1 119 ? -15.169 20.578 -40.339 1.00 38.28 127 PRO B C 1
ATOM 2853 O O . PRO B 1 119 ? -14.809 19.399 -40.440 1.00 32.69 127 PRO B O 1
ATOM 2857 N N . TRP B 1 120 ? -16.130 20.961 -39.492 1.00 31.25 128 TRP B N 1
ATOM 2858 C CA . TRP B 1 120 ? -16.802 19.974 -38.652 1.00 33.40 128 TRP B CA 1
ATOM 2859 C C . TRP B 1 120 ? -17.706 19.071 -39.476 1.00 33.93 128 TRP B C 1
ATOM 2860 O O . TRP B 1 120 ? -17.862 17.890 -39.151 1.00 31.48 128 TRP B O 1
ATOM 2871 N N . TYR B 1 121 ? -18.309 19.609 -40.536 1.00 27.14 129 TYR B N 1
ATOM 2872 C CA . TYR B 1 121 ? -19.148 18.795 -41.404 1.00 24.07 129 TYR B CA 1
ATOM 2873 C C . TYR B 1 121 ? -18.309 17.771 -42.155 1.00 30.59 129 TYR B C 1
ATOM 2874 O O . TYR B 1 121 ? -18.635 16.580 -42.175 1.00 29.92 129 TYR B O 1
ATOM 2883 N N . LYS B 1 122 ? -17.202 18.216 -42.753 1.00 27.19 130 LYS B N 1
ATOM 2884 C CA . LYS B 1 122 ? -16.371 17.321 -43.547 1.00 36.61 130 LYS B CA 1
ATOM 2885 C C . LYS B 1 122 ? -15.649 16.302 -42.674 1.00 28.63 130 LYS B C 1
ATOM 2886 O O . LYS B 1 122 ? -15.504 15.140 -43.070 1.00 31.75 130 LYS B O 1
ATOM 2892 N N . ASP B 1 123 ? -15.197 16.712 -41.485 1.00 31.42 131 ASP B N 1
ATOM 2893 C CA . ASP B 1 123 ? -14.527 15.773 -40.585 1.00 28.07 131 ASP B CA 1
ATOM 2894 C C . ASP B 1 123 ? -15.467 14.661 -40.139 1.00 29.30 131 ASP B C 1
ATOM 2895 O O . ASP B 1 123 ? -15.073 13.490 -40.084 1.00 33.62 131 ASP B O 1
ATOM 2900 N N . ALA B 1 124 ? -16.707 15.012 -39.790 1.00 27.75 132 ALA B N 1
ATOM 2901 C CA . ALA B 1 124 ? -17.661 13.999 -39.359 1.00 28.57 132 ALA B CA 1
ATOM 2902 C C . ALA B 1 124 ? -17.974 13.028 -40.490 1.00 30.47 132 ALA B C 1
ATOM 2903 O O . ALA B 1 124 ? -17.993 11.809 -40.282 1.00 29.11 132 ALA B O 1
ATOM 2905 N N . VAL B 1 125 ? -18.215 13.550 -41.696 1.00 28.30 133 VAL B N 1
ATOM 2906 C CA . VAL B 1 125 ? -18.516 12.681 -42.831 1.00 32.53 133 VAL B CA 1
ATOM 2907 C C . VAL B 1 125 ? -17.332 11.770 -43.136 1.00 31.52 133 VAL B C 1
ATOM 2908 O O . VAL B 1 125 ? -17.502 10.576 -43.420 1.00 32.83 133 VAL B O 1
ATOM 2912 N N . ALA B 1 126 ? -16.113 12.310 -43.069 1.00 29.84 134 ALA B N 1
ATOM 2913 C CA . ALA B 1 126 ? -14.936 11.500 -43.364 1.00 30.21 134 ALA B CA 1
ATOM 2914 C C . ALA B 1 126 ? -14.718 10.443 -42.294 1.00 33.86 134 ALA B C 1
ATOM 2915 O O . ALA B 1 126 ? -14.285 9.327 -42.597 1.00 33.58 134 ALA B O 1
ATOM 2917 N N . ALA B 1 127 ? -15.012 10.773 -41.037 1.00 36.63 135 ALA B N 1
ATOM 2918 C CA . ALA B 1 127 ? -14.857 9.795 -39.971 1.00 36.97 135 ALA B CA 1
ATOM 2919 C C . ALA B 1 127 ? -15.952 8.740 -39.994 1.00 29.61 135 ALA B C 1
ATOM 2920 O O . ALA B 1 127 ? -15.772 7.669 -39.408 1.00 34.74 135 ALA B O 1
ATOM 2922 N N . GLY B 1 128 ? -17.074 9.007 -40.658 1.00 35.09 136 GLY B N 1
ATOM 2923 C CA . GLY B 1 128 ? -18.175 8.062 -40.617 1.00 40.26 136 GLY B CA 1
ATOM 2924 C C . GLY B 1 128 ? -18.796 7.907 -39.250 1.00 38.20 136 GLY B C 1
ATOM 2925 O O . GLY B 1 128 ? -19.482 6.914 -38.994 1.00 35.88 136 GLY B O 1
ATOM 2926 N N . GLY B 1 129 ? -18.562 8.866 -38.366 1.00 30.46 137 GLY B N 1
ATOM 2927 C CA . GLY B 1 129 ? -19.041 8.771 -37.005 1.00 29.52 137 GLY B CA 1
ATOM 2928 C C . GLY B 1 129 ? -18.580 9.977 -36.222 1.00 31.59 137 GLY B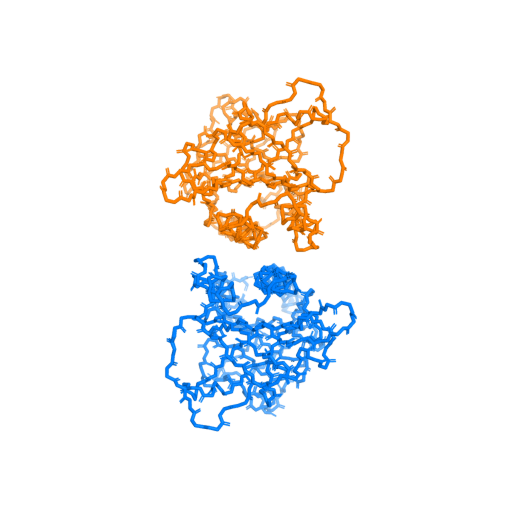 C 1
ATOM 2929 O O . GLY B 1 129 ? -18.239 11.016 -36.794 1.00 29.94 137 GLY B O 1
ATOM 2930 N N . LEU B 1 130 ? -18.553 9.816 -34.904 1.00 28.81 138 LEU B N 1
ATOM 2931 C CA . LEU B 1 130 ? -18.204 10.913 -34.013 1.00 33.75 138 LEU B CA 1
ATOM 2932 C C . LEU B 1 130 ? -16.721 11.260 -34.125 1.00 30.68 138 LEU B C 1
ATOM 2933 O O . LEU B 1 130 ? -15.863 10.378 -34.217 1.00 27.34 138 LEU B O 1
ATOM 2938 N N . THR B 1 131 ? -16.417 12.557 -34.123 1.00 26.65 139 THR B N 1
ATOM 2939 C CA . THR B 1 131 ? -15.028 12.995 -34.094 1.00 33.28 139 THR B CA 1
ATOM 2940 C C . THR B 1 131 ? -14.959 14.400 -33.506 1.00 32.25 139 THR B C 1
ATOM 2941 O O . THR B 1 131 ? -15.976 15.067 -33.313 1.00 35.10 139 THR B O 1
ATOM 2945 N N . LEU B 1 132 ? -13.735 14.833 -33.214 1.00 32.14 140 LEU B N 1
ATOM 2946 C CA . LEU B 1 132 ? -13.451 16.185 -32.744 1.00 29.81 140 LEU B CA 1
ATOM 2947 C C . LEU B 1 132 ? -12.570 16.878 -33.770 1.00 31.68 140 LEU B C 1
ATOM 2948 O O . LEU B 1 132 ? -11.604 16.284 -34.259 1.00 42.41 140 LEU B O 1
ATOM 2953 N N . THR B 1 133 ? -12.902 18.121 -34.105 1.00 33.51 141 THR B N 1
ATOM 2954 C CA . THR B 1 133 ? -12.054 18.856 -35.028 1.00 30.53 141 THR B CA 1
ATOM 2955 C C . THR B 1 133 ? -10.835 19.409 -34.302 1.00 33.56 141 THR B C 1
ATOM 2956 O O . THR B 1 133 ? -10.829 19.585 -33.080 1.00 31.88 141 THR B O 1
ATOM 2960 N N . GLU B 1 134 ? -9.785 19.672 -35.075 1.00 36.84 142 GLU B N 1
ATOM 2961 C CA . GLU B 1 134 ? -8.742 20.566 -34.615 1.00 35.12 142 GLU B CA 1
ATOM 2962 C C . GLU B 1 134 ? -9.279 21.998 -34.634 1.00 35.28 142 GLU B C 1
ATOM 2963 O O . GLU B 1 134 ? -10.347 22.253 -35.192 1.00 36.78 142 GLU B O 1
ATOM 2969 N N . PRO B 1 135 ? -8.585 22.937 -33.988 1.00 39.48 143 PRO B N 1
ATOM 2970 C CA . PRO B 1 135 ? -9.034 24.337 -34.014 1.00 38.27 143 PRO B CA 1
ATOM 2971 C C . PRO B 1 135 ? -9.215 24.851 -35.437 1.00 35.93 143 PRO B C 1
ATOM 2972 O O . PRO B 1 135 ? -8.403 24.585 -36.324 1.00 46.70 143 PRO B O 1
ATOM 2976 N N . TYR B 1 136 ? -10.312 25.572 -35.653 1.00 40.01 144 TYR B N 1
ATOM 2977 C CA . TYR B 1 136 ? -10.603 26.193 -36.936 1.00 33.74 144 TYR B CA 1
ATOM 2978 C C . TYR B 1 136 ? -11.292 27.528 -36.682 1.00 37.50 144 TYR B C 1
ATOM 2979 O O . TYR B 1 136 ? -11.903 27.742 -35.631 1.00 37.84 144 TYR B O 1
ATOM 2988 N N . VAL B 1 137 ? -11.194 28.425 -37.663 1.00 37.35 145 VAL B N 1
ATOM 2989 C CA . VAL B 1 137 ? -11.739 29.773 -37.515 1.00 41.43 145 VAL B CA 1
ATOM 2990 C C . VAL B 1 137 ? -13.259 29.716 -37.611 1.00 30.23 145 VAL B C 1
ATOM 2991 O O . VAL B 1 137 ? -13.816 29.361 -38.656 1.00 34.31 145 VAL B O 1
ATOM 2995 N N . ASP B 1 138 ? -13.935 30.065 -36.517 1.00 32.19 146 ASP B N 1
ATOM 2996 C CA . ASP B 1 138 ? -15.393 30.077 -36.508 1.00 33.78 146 ASP B CA 1
ATOM 2997 C C . ASP B 1 138 ? -15.917 31.077 -37.534 1.00 36.42 146 ASP B C 1
ATOM 2998 O O . ASP B 1 138 ? -15.383 32.179 -37.677 1.00 34.00 146 ASP B O 1
ATOM 3003 N N . ALA B 1 139 ? -16.974 30.688 -38.254 1.00 33.70 147 ALA B N 1
ATOM 3004 C CA . ALA B 1 139 ? -17.469 31.532 -39.341 1.00 35.91 147 ALA B CA 1
ATOM 3005 C C . ALA B 1 139 ? -18.143 32.797 -38.825 1.00 38.52 147 ALA B C 1
ATOM 3006 O O . ALA B 1 139 ? -18.189 33.806 -39.539 1.00 34.20 147 ALA B O 1
ATOM 3008 N N . ALA B 1 140 ? -18.676 32.765 -37.604 1.00 30.74 148 ALA B N 1
ATOM 3009 C CA . ALA B 1 140 ? -19.390 33.912 -37.055 1.00 36.33 148 ALA B CA 1
ATOM 3010 C C . ALA B 1 140 ? -18.484 34.820 -36.231 1.00 43.93 148 ALA B C 1
ATOM 3011 O O . ALA B 1 140 ? -18.514 36.044 -36.398 1.00 39.15 148 ALA B O 1
ATOM 3013 N N . THR B 1 141 ? -17.680 34.246 -35.336 1.00 39.64 149 THR B N 1
ATOM 3014 C CA . THR B 1 141 ? -16.863 35.055 -34.440 1.00 41.74 149 THR B CA 1
ATOM 3015 C C . THR B 1 141 ? -15.463 35.321 -34.973 1.00 41.52 149 THR B C 1
ATOM 3016 O O . THR B 1 141 ? -14.764 36.177 -34.417 1.00 40.67 149 THR B O 1
ATOM 3020 N N A GLN B 1 142 ? -15.043 34.615 -36.024 0.67 39.65 150 GLN B N 1
ATOM 3021 N N B GLN B 1 142 ? -15.039 34.616 -36.023 0.33 41.53 150 GLN B N 1
ATOM 3022 C CA A GLN B 1 142 ? -13.699 34.726 -36.591 0.67 47.39 150 GLN B CA 1
ATOM 3023 C CA B GLN B 1 142 ? -13.698 34.740 -36.594 0.33 47.07 150 GLN B CA 1
ATOM 3024 C C A GLN B 1 142 ? -12.617 34.350 -35.587 0.67 49.97 150 GLN B C 1
ATOM 3025 C C B GLN B 1 142 ? -12.610 34.325 -35.608 0.33 49.52 150 GLN B C 1
ATOM 3026 O O A GLN B 1 142 ? -11.468 34.783 -35.716 0.67 54.10 150 GLN B O 1
ATOM 3027 O O B GLN B 1 142 ? -11.446 34.705 -35.768 0.33 53.68 150 GLN B O 1
ATOM 3038 N N . GLU B 1 143 ? -12.964 33.550 -34.586 1.00 39.33 151 GLU B N 1
ATOM 3039 C CA . GLU B 1 143 ? -12.016 33.064 -33.600 1.00 40.37 151 GLU B CA 1
ATOM 3040 C C . GLU B 1 143 ? -11.878 31.550 -33.726 1.00 37.79 151 GLU B C 1
ATOM 3041 O O . GLU B 1 143 ? -12.708 30.872 -34.339 1.00 40.95 151 GLU B O 1
ATOM 3047 N N . LEU B 1 144 ? -10.795 31.028 -33.159 1.00 39.86 152 LEU B N 1
ATOM 3048 C CA . LEU B 1 144 ? -10.578 29.590 -33.162 1.00 45.40 152 LEU B CA 1
ATOM 3049 C C . LEU B 1 144 ? -11.591 28.901 -32.257 1.00 38.97 152 LEU B C 1
ATOM 3050 O O . LEU B 1 144 ? -11.954 29.415 -31.196 1.00 40.93 152 LEU B O 1
ATOM 3055 N N . ILE B 1 145 ? -12.053 27.730 -32.692 1.00 35.03 153 ILE B N 1
ATOM 3056 C CA . ILE B 1 145 ? -13.048 26.952 -31.965 1.00 36.40 153 ILE B CA 1
ATOM 3057 C C . ILE B 1 145 ? -12.795 25.480 -32.269 1.00 32.00 153 ILE B C 1
ATOM 3058 O O . ILE B 1 145 ? -12.226 25.138 -33.308 1.00 35.60 153 ILE B O 1
ATOM 3063 N N . ILE B 1 146 ? -13.194 24.609 -31.343 1.00 34.06 154 ILE B N 1
ATOM 3064 C CA . ILE B 1 146 ? -13.140 23.163 -31.534 1.00 28.79 154 ILE B CA 1
ATOM 3065 C C . ILE B 1 146 ? -14.566 22.625 -31.499 1.00 34.31 154 ILE B C 1
ATOM 3066 O O . ILE B 1 146 ? -15.399 23.113 -30.728 1.00 29.89 154 ILE B O 1
ATOM 3071 N N . THR B 1 147 ? -14.854 21.627 -32.338 1.00 31.87 155 THR B N 1
ATOM 3072 C CA . THR B 1 147 ? -16.211 21.109 -32.470 1.00 27.09 155 THR B CA 1
ATOM 3073 C C . THR B 1 147 ? -16.233 19.589 -32.374 1.00 30.35 155 THR B C 1
ATOM 3074 O O . THR B 1 147 ? -15.382 18.905 -32.950 1.00 31.23 155 THR B O 1
ATOM 3078 N N . ALA B 1 148 ? -17.203 19.071 -31.628 1.00 26.50 156 ALA B N 1
ATOM 3079 C CA . ALA B 1 148 ? -17.526 17.650 -31.614 1.00 24.40 156 ALA B CA 1
ATOM 3080 C C . ALA B 1 148 ? -18.696 17.421 -32.562 1.00 28.10 156 ALA B C 1
ATOM 3081 O O . ALA B 1 148 ? -19.719 18.107 -32.461 1.00 28.21 156 ALA B O 1
ATOM 3083 N N . ALA B 1 149 ? -18.543 16.476 -33.488 1.00 26.43 157 ALA B N 1
ATOM 3084 C CA . ALA B 1 149 ? -19.542 16.321 -34.535 1.00 29.50 157 ALA B CA 1
ATOM 3085 C C . ALA B 1 149 ? -19.682 14.855 -34.927 1.00 34.87 157 ALA B C 1
ATOM 3086 O O . ALA B 1 149 ? -18.737 14.070 -34.804 1.00 35.11 157 ALA B O 1
ATOM 3088 N N . THR B 1 150 ? -20.879 14.498 -35.411 1.00 30.48 158 THR B N 1
ATOM 3089 C CA . THR B 1 150 ? -21.161 13.151 -35.914 1.00 36.30 158 THR B CA 1
ATOM 3090 C C . THR B 1 150 ? -22.200 13.227 -37.028 1.00 23.64 158 THR B C 1
ATOM 3091 O O . THR B 1 150 ? -23.075 14.105 -36.996 1.00 24.61 158 THR B O 1
ATOM 3095 N N . PRO B 1 151 ? -22.122 12.355 -38.033 1.00 31.66 159 PRO B N 1
ATOM 3096 C CA . PRO B 1 151 ? -23.148 12.358 -39.082 1.00 25.41 159 PRO B CA 1
ATOM 3097 C C . PRO B 1 151 ? -24.492 11.897 -38.539 1.00 27.20 159 PRO B C 1
ATOM 3098 O O . PRO B 1 151 ? -24.570 11.143 -37.567 1.00 28.37 159 PRO B O 1
ATOM 3102 N N . VAL B 1 152 ? -25.560 12.377 -39.168 1.00 28.59 160 VAL B N 1
ATOM 3103 C CA . VAL B 1 152 ? -26.909 11.864 -38.948 1.00 26.89 160 VAL B CA 1
ATOM 3104 C C . VAL B 1 152 ? -27.230 10.961 -40.131 1.00 30.21 160 VAL B C 1
ATOM 3105 O O . VAL B 1 152 ? -27.398 11.441 -41.260 1.00 28.74 160 VAL B O 1
ATOM 3109 N N . LYS B 1 153 ? -27.315 9.658 -39.885 1.00 29.14 161 LYS B N 1
ATOM 3110 C CA . LYS B 1 153 ? -27.499 8.669 -40.941 1.00 31.77 161 LYS B CA 1
ATOM 3111 C C . LYS B 1 153 ? -28.774 7.875 -40.696 1.00 38.24 161 LYS B C 1
ATOM 3112 O O . LYS B 1 153 ? -29.002 7.380 -39.588 1.00 38.62 161 LYS B O 1
ATOM 3118 N N . ALA B 1 154 ? -29.593 7.743 -41.736 1.00 37.07 162 ALA B N 1
ATOM 3119 C CA . ALA B 1 154 ? -30.793 6.915 -41.690 1.00 33.84 162 ALA B CA 1
ATOM 3120 C C . ALA B 1 154 ? -30.770 6.000 -42.904 1.00 40.12 162 ALA B C 1
ATOM 3121 O O . ALA B 1 154 ? -30.861 6.474 -44.041 1.00 38.28 162 ALA B O 1
ATOM 3123 N N . ALA B 1 155 ? -30.641 4.696 -42.664 1.00 29.97 163 ALA B N 1
ATOM 3124 C CA . ALA B 1 155 ? -30.672 3.704 -43.736 1.00 36.47 163 ALA B CA 1
ATOM 3125 C C . ALA B 1 155 ? -29.617 3.999 -44.805 1.00 32.33 163 ALA B C 1
ATOM 3126 O O . ALA B 1 155 ? -29.882 3.923 -46.006 1.00 37.11 163 ALA B O 1
ATOM 3128 N N . GLY B 1 156 ? -28.405 4.336 -44.366 1.00 37.67 164 GLY B N 1
ATOM 3129 C CA . GLY B 1 156 ? -27.316 4.625 -45.277 1.00 39.21 164 GLY B CA 1
ATOM 3130 C C . GLY B 1 156 ? -27.338 6.006 -45.897 1.00 35.96 164 GLY B C 1
ATOM 3131 O O . GLY B 1 156 ? -26.411 6.348 -46.640 1.00 37.66 164 GLY B O 1
ATOM 3132 N N . ASN B 1 157 ? -28.362 6.806 -45.626 1.00 31.74 165 ASN B N 1
ATOM 3133 C CA . ASN B 1 157 ? -28.473 8.152 -46.169 1.00 36.65 165 ASN B CA 1
ATOM 3134 C C . ASN B 1 157 ? -28.011 9.141 -45.107 1.00 33.43 165 ASN B C 1
ATOM 3135 O O . ASN B 1 157 ? -28.563 9.171 -44.001 1.00 32.01 165 ASN B O 1
ATOM 3140 N N . THR B 1 158 ? -26.990 9.933 -45.436 1.00 28.72 166 THR B N 1
ATOM 3141 C CA . THR B 1 158 ? -26.502 10.964 -44.526 1.00 36.33 166 THR B CA 1
ATOM 3142 C C . THR B 1 158 ? -27.436 12.164 -44.615 1.00 31.06 166 THR B C 1
ATOM 3143 O O . THR B 1 158 ? -27.490 12.845 -45.645 1.00 29.97 166 THR B O 1
ATOM 3147 N N . LEU B 1 159 ? -28.188 12.414 -43.546 1.00 21.28 167 LEU B N 1
ATOM 3148 C CA . LEU B 1 159 ? -29.142 13.516 -43.551 1.00 27.76 167 LEU B CA 1
ATOM 3149 C C . LEU B 1 159 ? -28.485 14.846 -43.223 1.00 31.87 167 LEU B C 1
ATOM 3150 O O . LEU B 1 159 ? -29.038 15.900 -43.559 1.00 29.22 167 LEU B O 1
ATOM 3155 N N . GLY B 1 160 ? -27.318 14.813 -42.601 1.00 28.56 168 GLY B N 1
ATOM 3156 C CA . GLY B 1 160 ? -26.687 16.013 -42.097 1.00 28.15 168 GLY B CA 1
ATOM 3157 C C . GLY B 1 160 ? -25.648 15.647 -41.054 1.00 30.37 168 GLY B C 1
ATOM 3158 O O . GLY B 1 160 ? -25.250 14.489 -40.928 1.00 25.90 168 GLY B O 1
ATOM 3159 N N . VAL B 1 161 ? -25.209 16.671 -40.321 1.00 26.49 169 VAL B N 1
ATOM 3160 C CA . VAL B 1 161 ? -24.190 16.536 -39.284 1.00 25.67 169 VAL B CA 1
ATOM 3161 C C . VAL B 1 161 ? -24.598 17.396 -38.093 1.00 26.85 169 VAL B C 1
ATOM 3162 O O . VAL B 1 161 ? -24.964 18.565 -38.262 1.00 25.36 169 VAL B O 1
ATOM 3166 N N . VAL B 1 162 ? -24.549 16.815 -36.894 1.00 23.67 170 VAL B N 1
ATOM 3167 C CA . VAL B 1 162 ? -24.731 17.545 -35.644 1.00 27.78 170 VAL B CA 1
ATOM 3168 C C . VAL B 1 162 ? -23.361 17.965 -35.139 1.00 29.75 170 VAL B C 1
ATOM 3169 O O . VAL B 1 162 ? -22.415 17.173 -35.164 1.00 26.62 170 VAL B O 1
ATOM 3173 N N . GLY B 1 163 ? -23.245 19.203 -34.676 1.00 25.86 171 GLY B N 1
ATOM 3174 C CA . GLY B 1 163 ? -22.004 19.684 -34.103 1.00 26.24 171 GLY B CA 1
ATOM 3175 C C . GLY B 1 163 ? -22.241 20.383 -32.781 1.00 28.39 171 GLY B C 1
ATOM 3176 O O . GLY B 1 163 ? -23.316 20.924 -32.525 1.00 27.77 171 GLY B O 1
ATOM 3177 N N . GLY B 1 164 ? -21.212 20.349 -31.927 1.00 32.14 172 GLY B N 1
ATOM 3178 C CA . GLY B 1 164 ? -21.205 21.099 -30.680 1.00 28.03 172 GLY B CA 1
ATOM 3179 C C . GLY B 1 164 ? -19.877 21.799 -30.445 1.00 28.95 172 GLY B C 1
ATOM 3180 O O . GLY B 1 164 ? -18.827 21.153 -30.477 1.00 31.77 172 GLY B O 1
ATOM 3181 N N . ASP B 1 165 ? -19.899 23.112 -30.210 1.00 29.47 173 ASP B N 1
ATOM 3182 C CA . ASP B 1 165 ? -18.676 23.904 -30.171 1.00 26.93 173 ASP B CA 1
ATOM 3183 C C . ASP B 1 165 ? -18.091 23.964 -28.762 1.00 35.18 173 ASP B C 1
ATOM 3184 O O . ASP B 1 165 ? -18.814 24.179 -27.784 1.00 26.72 173 ASP B O 1
ATOM 3189 N N . LEU B 1 166 ? -16.767 23.824 -28.673 1.00 32.99 174 LEU B N 1
ATOM 3190 C CA . LEU B 1 166 ? -16.041 23.892 -27.408 1.00 33.07 174 LEU B CA 1
ATOM 3191 C C . LEU B 1 166 ? -14.972 24.975 -27.477 1.00 37.41 174 LEU B C 1
ATOM 3192 O O . LEU B 1 166 ? -14.155 24.986 -28.404 1.00 41.22 174 LEU B O 1
ATOM 3197 N N . SER B 1 167 ? -14.969 25.863 -26.481 1.00 46.23 175 SER B N 1
ATOM 3198 C CA . SER B 1 167 ? -14.032 26.982 -26.446 1.00 41.88 175 SER B CA 1
ATOM 3199 C C . SER B 1 167 ? -12.621 26.523 -26.096 1.00 41.02 175 SER B C 1
ATOM 3200 O O . SER B 1 167 ? -12.421 25.760 -25.145 1.00 32.77 175 SER B O 1
ATOM 3203 N N . LEU B 1 168 ? -11.634 27.018 -26.852 1.00 35.43 176 LEU B N 1
ATOM 3204 C CA . LEU B 1 168 ? -10.244 26.686 -26.554 1.00 33.26 176 LEU B CA 1
ATOM 3205 C C . LEU B 1 168 ? -9.836 27.202 -25.182 1.00 41.77 176 LEU B C 1
ATOM 3206 O O . LEU B 1 168 ? -9.057 26.551 -24.476 1.00 43.49 176 LEU B O 1
ATOM 3211 N N A LYS B 1 169 ? -10.355 28.367 -24.789 0.46 44.01 177 LYS B N 1
ATOM 3212 N N B LYS B 1 169 ? -10.345 28.372 -24.786 0.54 43.91 177 LYS B N 1
ATOM 3213 C CA A LYS B 1 169 ? -10.012 28.937 -23.492 0.46 48.37 177 LYS B CA 1
ATOM 3214 C CA B LYS B 1 169 ? -9.980 28.914 -23.481 0.54 48.51 177 LYS B CA 1
ATOM 3215 C C A LYS B 1 169 ? -10.497 28.043 -22.358 0.46 47.37 177 LYS B C 1
ATOM 3216 C C B LYS B 1 169 ? -10.486 28.021 -22.356 0.54 47.13 177 LYS B C 1
ATOM 3217 O O A LYS B 1 169 ? -9.808 27.884 -21.344 0.46 51.13 177 LYS B O 1
ATOM 3218 O O B LYS B 1 169 ? -9.800 27.843 -21.343 0.54 50.78 177 LYS B O 1
ATOM 3229 N N . THR B 1 170 ? -11.675 27.438 -22.519 1.00 43.35 178 THR B N 1
ATOM 3230 C CA . THR B 1 170 ? -12.192 26.524 -21.505 1.00 45.08 178 THR B CA 1
ATOM 3231 C C . THR B 1 170 ? -11.321 25.277 -21.390 1.00 46.80 178 THR B C 1
ATOM 3232 O O . THR B 1 170 ? -11.100 24.765 -20.287 1.00 42.57 178 THR B O 1
ATOM 3236 N N . LEU B 1 171 ? -10.804 24.781 -22.516 1.00 41.95 179 LEU B N 1
ATOM 3237 C CA . LEU B 1 171 ? -10.016 23.557 -22.473 1.00 42.00 179 LEU B CA 1
ATOM 3238 C C . LEU B 1 171 ? -8.645 23.793 -21.849 1.00 41.31 179 LEU B C 1
ATOM 3239 O O . LEU B 1 171 ? -8.128 22.908 -21.158 1.00 40.76 179 LEU B O 1
ATOM 3244 N N . VAL B 1 172 ? -8.046 24.973 -22.067 1.00 37.23 180 VAL B N 1
ATOM 3245 C CA . VAL B 1 172 ? -6.784 25.291 -21.400 1.00 44.21 180 VAL B CA 1
ATOM 3246 C C . VAL B 1 172 ? -6.958 25.224 -19.887 1.00 49.02 180 VAL B C 1
ATOM 3247 O O . VAL B 1 172 ? -6.110 24.663 -19.178 1.00 43.17 180 VAL B O 1
ATOM 3251 N N . GLN B 1 173 ? -8.059 25.785 -19.366 1.00 47.62 181 GLN B N 1
ATOM 3252 C CA . GLN B 1 173 ? -8.262 25.816 -17.921 1.00 51.13 181 GLN B CA 1
ATOM 3253 C C . GLN B 1 173 ? -8.545 24.429 -17.356 1.00 44.95 181 GLN B C 1
ATOM 3254 O O . GLN B 1 173 ? -8.169 24.144 -16.214 1.00 51.72 181 GLN B O 1
ATOM 3260 N N . ILE B 1 174 ? -9.199 23.556 -18.126 1.00 43.47 182 ILE B N 1
ATOM 3261 C CA . ILE B 1 174 ? -9.419 22.189 -17.658 1.00 44.78 182 ILE B CA 1
ATOM 3262 C C . ILE B 1 174 ? -8.086 21.477 -17.468 1.00 49.08 182 ILE B C 1
ATOM 3263 O O . ILE B 1 174 ? -7.779 20.966 -16.384 1.00 50.43 182 ILE B O 1
ATOM 3268 N N . ILE B 1 175 ? -7.260 21.453 -18.519 1.00 51.76 183 ILE B N 1
ATOM 3269 C CA . ILE B 1 175 ? -5.993 20.727 -18.460 1.00 49.51 183 ILE B CA 1
ATOM 3270 C C . ILE B 1 175 ? -4.932 21.439 -17.637 1.00 49.93 183 ILE B C 1
ATOM 3271 O O . ILE B 1 175 ? -3.914 20.825 -17.293 1.00 48.14 183 ILE B O 1
ATOM 3276 N N . ASN B 1 176 ? -5.128 22.714 -17.307 1.00 48.51 184 ASN B N 1
ATOM 3277 C CA . ASN B 1 176 ? -4.217 23.432 -16.424 1.00 46.16 184 ASN B CA 1
ATOM 3278 C C . ASN B 1 176 ? -4.861 23.738 -15.077 1.00 55.59 184 ASN B C 1
ATOM 3279 O O . ASN B 1 176 ? -4.556 24.755 -14.449 1.00 62.69 184 ASN B O 1
ATOM 3284 N N . SER B 1 177 ? -5.736 22.858 -14.657 1.00 64.59 185 SER B N 1
ATOM 3285 C CA . SER B 1 177 ? -6.411 22.943 -13.386 1.00 70.64 185 SER B CA 1
ATOM 3286 C C . SER B 1 177 ? -5.503 22.690 -12.199 1.00 73.11 185 SER B C 1
ATOM 3287 O O . SER B 1 177 ? -5.717 23.234 -11.138 1.00 73.62 185 SER B O 1
ATOM 3290 N N . LEU B 1 178 ? -4.537 21.797 -12.364 1.00 74.81 186 LEU B N 1
ATOM 3291 C CA . LEU B 1 178 ? -3.574 21.510 -11.319 1.00 70.37 186 LEU B CA 1
ATOM 3292 C C . LEU B 1 178 ? -2.707 22.707 -11.143 1.00 83.11 186 LEU B C 1
ATOM 3293 O O . LEU B 1 178 ? -2.380 23.398 -12.090 1.00 85.29 186 LEU B O 1
ATOM 3298 N N . ASP B 1 179 ? -2.274 22.924 -9.923 1.00 95.81 187 ASP B N 1
ATOM 3299 C CA . ASP B 1 179 ? -1.531 24.122 -9.644 1.00 106.67 187 ASP B CA 1
ATOM 3300 C C . ASP B 1 179 ? -0.234 24.310 -10.371 1.00 105.08 187 ASP B C 1
ATOM 3301 O O . ASP B 1 179 ? 0.102 25.461 -10.618 1.00 114.88 187 ASP B O 1
ATOM 3306 N N . PHE B 1 180 ? 0.550 23.230 -10.514 1.00 88.49 188 PHE B N 1
ATOM 3307 C CA . PHE B 1 180 ? 1.858 23.100 -11.178 1.00 85.83 188 PHE B CA 1
ATOM 3308 C C . PHE B 1 180 ? 3.067 23.621 -10.368 1.00 92.90 188 PHE B C 1
ATOM 3309 O O . PHE B 1 180 ? 4.208 23.475 -10.773 1.00 92.66 188 PHE B O 1
ATOM 3317 N N . SER B 1 181 ? 2.778 24.322 -9.271 1.00 88.96 189 SER B N 1
ATOM 3318 C CA . SER B 1 181 ? 3.689 24.979 -8.346 1.00 85.22 189 SER B CA 1
ATOM 3319 C C . SER B 1 181 ? 4.503 26.120 -8.987 1.00 84.83 189 SER B C 1
ATOM 3320 O O . SER B 1 181 ? 5.467 26.567 -8.416 1.00 90.17 189 SER B O 1
ATOM 3323 N N . GLY B 1 182 ? 4.046 26.659 -10.110 1.00 80.74 190 GLY B N 1
ATOM 3324 C CA . GLY B 1 182 ? 4.762 27.656 -10.859 1.00 86.34 190 GLY B CA 1
ATOM 3325 C C . GLY B 1 182 ? 5.821 27.033 -11.760 1.00 88.65 190 GLY B C 1
ATOM 3326 O O . GLY B 1 182 ? 6.503 27.753 -12.450 1.00 92.32 190 GLY B O 1
ATOM 3327 N N . MET B 1 183 ? 5.923 25.705 -11.786 1.00 86.76 191 MET B N 1
ATOM 3328 C CA . MET B 1 183 ? 6.924 24.971 -12.559 1.00 78.48 191 MET B CA 1
ATOM 3329 C C . MET B 1 183 ? 6.624 24.960 -14.054 1.00 71.21 191 MET B C 1
ATOM 3330 O O . MET B 1 183 ? 7.553 24.838 -14.862 1.00 71.79 191 MET B O 1
ATOM 3335 N N . GLY B 1 184 ? 5.357 25.078 -14.447 1.00 68.61 192 GLY B N 1
ATOM 3336 C CA . GLY B 1 184 ? 5.031 25.049 -15.860 1.00 64.42 192 GLY B CA 1
ATOM 3337 C C . GLY B 1 184 ? 3.556 25.063 -16.205 1.00 64.40 192 GLY B C 1
ATOM 3338 O O . GLY B 1 184 ? 2.764 25.766 -15.570 1.00 76.13 192 GLY B O 1
ATOM 3339 N N . TYR B 1 185 ? 3.175 24.272 -17.206 1.00 52.10 193 TYR B N 1
ATOM 3340 C CA . TYR B 1 185 ? 1.820 24.291 -17.740 1.00 49.23 193 TYR B CA 1
ATOM 3341 C C . TYR B 1 185 ? 1.604 23.023 -18.555 1.00 48.26 193 TYR B C 1
ATOM 3342 O O . TYR B 1 185 ? 2.540 22.266 -18.822 1.00 46.58 193 TYR B O 1
ATOM 3351 N N . ALA B 1 186 ? 0.352 22.804 -18.951 1.00 49.36 194 ALA B N 1
ATOM 3352 C CA . ALA B 1 186 ? -0.031 21.684 -19.798 1.00 48.76 194 ALA B CA 1
ATOM 3353 C C . ALA B 1 186 ? -0.646 22.199 -21.092 1.00 46.79 194 ALA B C 1
ATOM 3354 O O . ALA B 1 186 ? -1.280 23.259 -21.116 1.00 40.54 194 ALA B O 1
ATOM 3356 N N . PHE B 1 187 ? -0.458 21.441 -22.172 1.00 38.70 195 PHE B N 1
ATOM 3357 C CA . PHE B 1 187 ? -1.065 21.798 -23.445 1.00 43.13 195 PHE B CA 1
ATOM 3358 C C . PHE B 1 187 ? -1.435 20.534 -24.209 1.00 46.54 195 PHE B C 1
ATOM 3359 O O . PHE B 1 187 ? -0.941 19.441 -23.922 1.00 42.98 195 PHE B O 1
ATOM 3367 N N . LEU B 1 188 ? -2.329 20.697 -25.181 1.00 39.00 196 LEU B N 1
ATOM 3368 C CA . LEU B 1 188 ? -2.805 19.590 -25.997 1.00 37.71 196 LEU B CA 1
ATOM 3369 C C . LEU B 1 188 ? -2.139 19.626 -27.363 1.00 42.63 196 LEU B C 1
ATOM 3370 O O . LEU B 1 188 ? -1.999 20.691 -27.973 1.00 35.66 196 LEU B O 1
ATOM 3375 N N . VAL B 1 189 ? -1.740 18.454 -27.845 1.00 39.03 197 VAL B N 1
ATOM 3376 C CA . VAL B 1 189 ? -1.039 18.330 -29.114 1.00 32.73 197 VAL B CA 1
ATOM 3377 C C . VAL B 1 189 ? -1.518 17.062 -29.804 1.00 40.93 197 VAL B C 1
ATOM 3378 O O . VAL B 1 189 ? -1.806 16.054 -29.147 1.00 34.65 197 VAL B O 1
ATOM 3382 N N . SER B 1 190 ? -1.636 17.125 -31.128 1.00 36.57 198 SER B N 1
ATOM 3383 C CA . SER B 1 190 ? -2.055 15.971 -31.906 1.00 33.38 198 SER B CA 1
ATOM 3384 C C . SER B 1 190 ? -0.896 14.999 -32.084 1.00 34.49 198 SER B C 1
ATOM 3385 O O . SER B 1 190 ? 0.270 15.321 -31.836 1.00 40.34 198 SER B O 1
ATOM 3388 N N . GLY B 1 191 ? -1.232 13.791 -32.539 1.00 34.87 199 GLY B N 1
ATOM 3389 C CA . GLY B 1 191 ? -0.210 12.785 -32.767 1.00 40.13 199 GLY B CA 1
ATOM 3390 C C . GLY B 1 191 ? 0.845 13.214 -33.766 1.00 46.89 199 GLY B C 1
ATOM 3391 O O . GLY B 1 191 ? 1.979 12.732 -33.720 1.00 47.54 199 GLY B O 1
ATOM 3392 N N . ASP B 1 192 ? 0.498 14.127 -34.672 1.00 41.11 200 ASP B N 1
ATOM 3393 C CA . ASP B 1 192 ? 1.439 14.625 -35.666 1.00 45.89 200 ASP B CA 1
ATOM 3394 C C . ASP B 1 192 ? 2.176 15.877 -35.209 1.00 50.05 200 ASP B C 1
ATOM 3395 O O . ASP B 1 192 ? 2.887 16.488 -36.012 1.00 55.56 200 ASP B O 1
ATOM 3400 N N . GLY B 1 193 ? 2.024 16.273 -33.947 1.00 46.69 201 GLY B N 1
ATOM 3401 C CA . GLY B 1 193 ? 2.773 17.384 -33.403 1.00 40.51 201 GLY B CA 1
ATOM 3402 C C . GLY B 1 193 ? 2.127 18.747 -33.525 1.00 44.45 201 GLY B C 1
ATOM 3403 O O . GLY B 1 193 ? 2.810 19.754 -33.306 1.00 49.43 201 GLY B O 1
ATOM 3404 N N . LYS B 1 194 ? 0.840 18.819 -33.856 1.00 40.36 202 LYS B N 1
ATOM 3405 C CA . LYS B 1 194 ? 0.145 20.096 -33.973 1.00 41.53 202 LYS B CA 1
ATOM 3406 C C . LYS B 1 194 ? -0.418 20.497 -32.612 1.00 38.55 202 LYS B C 1
ATOM 3407 O O . LYS B 1 194 ? -1.268 19.795 -32.053 1.00 38.52 202 LYS B O 1
ATOM 3413 N N . ILE B 1 195 ? 0.054 21.625 -32.086 1.00 44.52 203 ILE B N 1
ATOM 3414 C CA . ILE B 1 195 ? -0.421 22.127 -30.800 1.00 41.30 203 ILE B CA 1
ATOM 3415 C C . ILE B 1 195 ? -1.832 22.670 -30.973 1.00 38.48 203 ILE B C 1
ATOM 3416 O O . ILE B 1 195 ? -2.061 23.613 -31.739 1.00 41.54 203 ILE B O 1
ATOM 3421 N N . LEU B 1 196 ? -2.784 22.087 -30.248 1.00 40.02 204 LEU B N 1
ATOM 3422 C CA . LEU B 1 196 ? -4.199 22.409 -30.398 1.00 40.08 204 LEU B CA 1
ATOM 3423 C C . LEU B 1 196 ? -4.687 23.421 -29.374 1.00 38.94 204 LEU B C 1
ATOM 3424 O O . LEU B 1 196 ? -5.436 24.339 -29.716 1.00 34.34 204 LEU B O 1
ATOM 3429 N N A VAL B 1 197 ? -4.199 23.308 -28.140 0.84 41.77 205 VAL B N 1
ATOM 3430 N N B VAL B 1 197 ? -4.366 23.218 -28.103 0.16 42.06 205 VAL B N 1
ATOM 3431 C CA A VAL B 1 197 ? -4.700 24.046 -26.985 0.84 43.75 205 VAL B CA 1
ATOM 3432 C CA B VAL B 1 197 ? -4.705 24.182 -27.069 0.16 42.42 205 VAL B CA 1
ATOM 3433 C C A VAL B 1 197 ? -3.506 24.381 -26.091 0.84 43.81 205 VAL B C 1
ATOM 3434 C C B VAL B 1 197 ? -3.443 24.439 -26.261 0.16 42.31 205 VAL B C 1
ATOM 3435 O O A VAL B 1 197 ? -2.756 23.482 -25.701 0.84 36.01 205 VAL B O 1
ATOM 3436 O O B VAL B 1 197 ? -2.594 23.558 -26.099 0.16 39.86 205 VAL B O 1
ATOM 3443 N N . HIS B 1 198 ? -3.307 25.674 -25.783 1.00 41.23 206 HIS B N 1
ATOM 3444 C CA . HIS B 1 198 ? -2.070 26.092 -25.132 1.00 43.93 206 HIS B CA 1
ATOM 3445 C C . HIS B 1 198 ? -2.290 27.379 -24.350 1.00 48.36 206 HIS B C 1
ATOM 3446 O O . HIS B 1 198 ? -3.040 28.249 -24.812 1.00 55.91 206 HIS B O 1
ATOM 3453 N N . PRO B 1 199 ? -1.672 27.527 -23.170 1.00 50.02 207 PRO B N 1
ATOM 3454 C CA . PRO B 1 199 ? -1.816 28.791 -22.416 1.00 46.74 207 PRO B CA 1
ATOM 3455 C C . PRO B 1 199 ? -1.368 30.022 -23.188 1.00 56.34 207 PRO B C 1
ATOM 3456 O O . PRO B 1 199 ? -2.012 31.074 -23.097 1.00 59.68 207 PRO B O 1
ATOM 3460 N N . ASP B 1 200 ? -0.272 29.929 -23.931 1.00 55.03 208 ASP B N 1
ATOM 3461 C CA . ASP B 1 200 ? 0.162 31.019 -24.798 1.00 65.12 208 ASP B CA 1
ATOM 3462 C C . ASP B 1 200 ? -0.573 30.896 -26.127 1.00 64.84 208 ASP B C 1
ATOM 3463 O O . ASP B 1 200 ? -0.400 29.909 -26.850 1.00 58.58 208 ASP B O 1
ATOM 3468 N N A LYS B 1 201 ? -1.403 31.894 -26.439 0.54 64.97 209 LYS B N 1
ATOM 3469 N N B LYS B 1 201 ? -1.380 31.908 -26.460 0.46 65.22 209 LYS B N 1
ATOM 3470 C CA A LYS B 1 201 ? -2.242 31.827 -27.627 0.54 66.79 209 LYS B CA 1
ATOM 3471 C CA B LYS B 1 201 ? -2.153 31.861 -27.696 0.46 67.12 209 LYS B CA 1
ATOM 3472 C C A LYS B 1 201 ? -1.435 31.888 -28.916 0.54 69.98 209 LYS B C 1
ATOM 3473 C C B LYS B 1 201 ? -1.283 32.000 -28.939 0.46 70.33 209 LYS B C 1
ATOM 3474 O O A LYS B 1 201 ? -1.899 31.385 -29.945 0.54 66.81 209 LYS B O 1
ATOM 3475 O O B LYS B 1 201 ? -1.712 31.590 -30.023 0.46 68.27 209 LYS B O 1
ATOM 3486 N N A GLU B 1 202 ? -0.240 32.478 -28.885 0.54 75.13 210 GLU B N 1
ATOM 3487 N N B GLU B 1 202 ? -0.077 32.559 -28.813 0.46 75.57 210 GLU B N 1
ATOM 3488 C CA A GLU B 1 202 ? 0.564 32.621 -30.092 0.54 81.20 210 GLU B CA 1
ATOM 3489 C CA B GLU B 1 202 ? 0.801 32.696 -29.969 0.46 81.48 210 GLU B CA 1
ATOM 3490 C C A GLU B 1 202 ? 1.252 31.328 -30.510 0.54 78.62 210 GLU B C 1
ATOM 3491 C C B GLU B 1 202 ? 1.343 31.361 -30.463 0.46 78.83 210 GLU B C 1
ATOM 3492 O O A GLU B 1 202 ? 1.805 31.272 -31.613 0.54 83.99 210 GLU B O 1
ATOM 3493 O O B GLU B 1 202 ? 1.861 31.301 -31.583 0.46 83.99 210 GLU B O 1
ATOM 3504 N N . GLN B 1 203 ? 1.234 30.296 -29.668 1.00 61.74 211 GLN B N 1
ATOM 3505 C CA . GLN B 1 203 ? 1.759 28.990 -30.040 1.00 50.34 211 GLN B CA 1
ATOM 3506 C C . GLN B 1 203 ? 0.682 28.035 -30.538 1.00 58.62 211 GLN B C 1
ATOM 3507 O O . GLN B 1 203 ? 1.016 26.944 -31.015 1.00 56.52 211 GLN B O 1
ATOM 3513 N N . VAL B 1 204 ? -0.595 28.415 -30.440 1.00 52.38 212 VAL B N 1
ATOM 3514 C CA . VAL B 1 204 ? -1.669 27.543 -30.897 1.00 52.69 212 VAL B CA 1
ATOM 3515 C C . VAL B 1 204 ? -1.563 27.346 -32.404 1.00 53.10 212 VAL B C 1
ATOM 3516 O O . VAL B 1 204 ? -1.273 28.284 -33.158 1.00 52.65 212 VAL B O 1
ATOM 3520 N N . MET B 1 205 ? -1.777 26.106 -32.841 1.00 45.87 213 MET B N 1
ATOM 3521 C CA . MET B 1 205 ? -1.696 25.660 -34.230 1.00 48.37 213 MET B CA 1
ATOM 3522 C C . MET B 1 205 ? -0.284 25.737 -34.792 1.00 55.69 213 MET B C 1
ATOM 3523 O O . MET B 1 205 ? -0.092 25.528 -35.999 1.00 50.72 213 MET B O 1
ATOM 3528 N N . LYS B 1 206 ? 0.710 26.027 -33.956 1.00 47.61 214 LYS B N 1
ATOM 3529 C CA . LYS B 1 206 ? 2.092 25.765 -34.314 1.00 48.36 214 LYS B CA 1
ATOM 3530 C C . LYS B 1 206 ? 2.425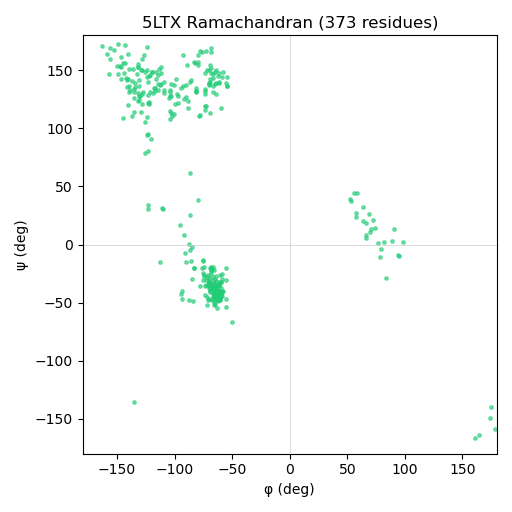 24.299 -34.052 1.00 53.52 214 LYS B C 1
ATOM 3531 O O . LYS B 1 206 ? 1.789 23.626 -33.236 1.00 56.13 214 LYS B O 1
ATOM 3537 N N . THR B 1 207 ? 3.434 23.805 -34.758 1.00 57.90 215 THR B N 1
ATOM 3538 C CA . THR B 1 207 ? 3.910 22.449 -34.546 1.00 50.33 215 THR B CA 1
ATOM 3539 C C . THR B 1 207 ? 5.054 22.439 -33.537 1.00 52.36 215 THR B C 1
ATOM 3540 O O . THR B 1 207 ? 5.663 23.469 -33.242 1.00 58.32 215 THR B O 1
ATOM 3544 N N . LEU B 1 208 ? 5.334 21.249 -33.001 1.00 58.37 216 LEU B N 1
ATOM 3545 C CA . LEU B 1 208 ? 6.477 21.097 -32.108 1.00 54.49 216 LEU B CA 1
ATOM 3546 C C . LEU B 1 208 ? 7.782 21.438 -32.813 1.00 59.21 216 LEU B C 1
ATOM 3547 O O . LEU B 1 208 ? 8.698 21.987 -32.190 1.00 52.44 216 LEU B O 1
ATOM 3552 N N . SER B 1 209 ? 7.886 21.127 -34.107 1.00 60.83 217 SER B N 1
ATOM 3553 C CA . SER B 1 209 ? 9.087 21.483 -34.853 1.00 68.37 217 SER B CA 1
ATOM 3554 C C . SER B 1 209 ? 9.226 22.991 -35.004 1.00 70.42 217 SER B C 1
ATOM 3555 O O . SER B 1 209 ? 10.346 23.500 -35.117 1.00 75.08 217 SER B O 1
ATOM 3558 N N . GLU B 1 210 ? 8.107 23.720 -35.007 1.00 75.15 218 GLU B N 1
ATOM 3559 C CA . GLU B 1 210 ? 8.180 25.176 -35.077 1.00 75.15 218 GLU B CA 1
ATOM 3560 C C . GLU B 1 210 ? 8.644 25.769 -33.754 1.00 73.98 218 GLU B C 1
ATOM 3561 O O . GLU B 1 210 ? 9.485 26.676 -33.735 1.00 81.08 218 GLU B O 1
ATOM 3567 N N . VAL B 1 211 ? 8.111 25.269 -32.637 1.00 67.90 219 VAL B N 1
ATOM 3568 C CA . VAL B 1 211 ? 8.483 25.810 -31.334 1.00 61.88 219 VAL B CA 1
ATOM 3569 C C . VAL B 1 211 ? 9.891 25.366 -30.956 1.00 60.04 219 VAL B C 1
ATOM 3570 O O . VAL B 1 211 ? 10.656 26.128 -30.358 1.00 62.52 219 VAL B O 1
ATOM 3574 N N . TYR B 1 212 ? 10.274 24.147 -31.322 1.00 61.33 220 TYR B N 1
ATOM 3575 C CA . TYR B 1 212 ? 11.607 23.638 -31.017 1.00 60.03 220 TYR B CA 1
ATOM 3576 C C . TYR B 1 212 ? 12.249 23.230 -32.343 1.00 68.45 220 TYR B C 1
ATOM 3577 O O . TYR B 1 212 ? 12.202 22.054 -32.734 1.00 71.14 220 TYR B O 1
ATOM 3586 N N . PRO B 1 213 ? 12.806 24.171 -33.140 1.00 71.46 221 PRO B N 1
ATOM 3587 C CA . PRO B 1 213 ? 13.390 23.765 -34.451 1.00 80.07 221 PRO B CA 1
ATOM 3588 C C . PRO B 1 213 ? 14.578 22.814 -34.262 1.00 85.06 221 PRO B C 1
ATOM 3589 O O . PRO B 1 213 ? 14.504 21.670 -34.710 1.00 84.92 221 PRO B O 1
ATOM 3593 N N A GLN B 1 214 ? 15.642 23.089 -33.515 0.63 91.79 222 GLN B N 1
ATOM 3594 N N B GLN B 1 214 ? 15.639 23.091 -33.510 0.37 91.85 222 GLN B N 1
ATOM 3595 C CA A GLN B 1 214 ? 16.692 22.112 -33.281 0.63 96.06 222 GLN B CA 1
ATOM 3596 C CA B GLN B 1 214 ? 16.700 22.123 -33.271 0.37 95.87 222 GLN B CA 1
ATOM 3597 C C A GLN B 1 214 ? 16.376 21.301 -32.031 0.63 96.17 222 GLN B C 1
ATOM 3598 C C B GLN B 1 214 ? 16.387 21.306 -32.025 0.37 95.94 222 GLN B C 1
ATOM 3599 O O A GLN B 1 214 ? 15.936 21.848 -31.015 0.63 94.23 222 GLN B O 1
ATOM 3600 O O B GLN B 1 214 ? 15.961 21.851 -31.001 0.37 94.32 222 GLN B O 1
ATOM 3611 N N . ASN B 1 215 ? 16.598 19.992 -32.123 1.00 99.08 223 ASN B N 1
ATOM 3612 C CA . ASN B 1 215 ? 16.266 19.037 -31.064 1.00 95.87 223 ASN B CA 1
ATOM 3613 C C . ASN B 1 215 ? 14.788 19.153 -30.675 1.00 81.49 223 ASN B C 1
ATOM 3614 O O . ASN B 1 215 ? 14.417 19.658 -29.615 1.00 73.36 223 ASN B O 1
ATOM 3619 N N . THR B 1 216 ? 13.956 18.670 -31.581 1.00 74.97 224 THR B N 1
ATOM 3620 C CA . THR B 1 216 ? 12.515 18.700 -31.369 1.00 69.67 224 THR B CA 1
ATOM 3621 C C . THR B 1 216 ? 12.099 17.530 -30.483 1.00 66.43 224 THR B C 1
ATOM 3622 O O . THR B 1 216 ? 12.532 16.397 -30.719 1.00 65.62 224 THR B O 1
ATOM 3626 N N . PRO B 1 217 ? 11.288 17.764 -29.453 1.00 64.19 225 PRO B N 1
ATOM 3627 C CA . PRO B 1 217 ? 10.846 16.656 -28.599 1.00 62.91 225 PRO B CA 1
ATOM 3628 C C . PRO B 1 217 ? 9.982 15.675 -29.371 1.00 60.27 225 PRO B C 1
ATOM 3629 O O . PRO B 1 217 ? 9.095 16.065 -30.132 1.00 56.84 225 PRO B O 1
ATOM 3633 N N A LYS B 1 218 ? 10.251 14.390 -29.165 0.51 68.19 226 LYS B N 1
ATOM 3634 N N B LYS B 1 218 ? 10.255 14.391 -29.170 0.49 68.15 226 LYS B N 1
ATOM 3635 C CA A LYS B 1 218 ? 9.489 13.326 -29.801 0.51 68.53 226 LYS B CA 1
ATOM 3636 C CA B LYS B 1 218 ? 9.487 13.329 -29.801 0.49 68.51 226 LYS B CA 1
ATOM 3637 C C A LYS B 1 218 ? 8.302 12.945 -28.927 0.51 66.87 226 LYS B C 1
ATOM 3638 C C B LYS B 1 218 ? 8.297 12.962 -28.925 0.49 66.83 226 LYS B C 1
ATOM 3639 O O A LYS B 1 218 ? 8.434 12.799 -27.709 0.51 70.86 226 LYS B O 1
ATOM 3640 O O B LYS B 1 218 ? 8.424 12.844 -27.703 0.49 70.71 226 LYS B O 1
ATOM 3651 N N . ILE B 1 219 ? 7.138 12.785 -29.556 1.00 56.18 227 ILE B N 1
ATOM 3652 C CA . ILE B 1 219 ? 5.951 12.330 -28.842 1.00 54.36 227 ILE B CA 1
ATOM 3653 C C . ILE B 1 219 ? 6.109 10.838 -28.581 1.00 69.51 227 ILE B C 1
ATOM 3654 O O . ILE B 1 219 ? 5.542 10.000 -29.293 1.00 76.88 227 ILE B O 1
ATOM 3659 N N . ALA B 1 220 ? 6.906 10.500 -27.575 1.00 79.26 228 ALA B N 1
ATOM 3660 C CA . ALA B 1 220 ? 7.175 9.124 -27.192 1.00 91.35 228 ALA B CA 1
ATOM 3661 C C . ALA B 1 220 ? 6.820 8.933 -25.723 1.00 101.38 228 ALA B C 1
ATOM 3662 O O . ALA B 1 220 ? 6.556 9.892 -24.991 1.00 100.77 228 ALA B O 1
ATOM 3664 N N . THR B 1 221 ? 6.816 7.674 -25.296 1.00 107.18 229 THR B N 1
ATOM 3665 C CA . THR B 1 221 ? 6.446 7.319 -23.930 1.00 109.99 229 THR B CA 1
ATOM 3666 C C . THR B 1 221 ? 7.574 7.542 -22.925 1.00 114.70 229 THR B C 1
ATOM 3667 O O . THR B 1 221 ? 7.758 6.749 -21.998 1.00 122.88 229 THR B O 1
ATOM 3671 N N . GLY B 1 222 ? 8.339 8.618 -23.087 1.00 106.64 230 GLY B N 1
ATOM 3672 C CA . GLY B 1 222 ? 9.396 8.947 -22.156 1.00 96.64 230 GLY B CA 1
ATOM 3673 C C . GLY B 1 222 ? 9.417 10.417 -21.794 1.00 84.29 230 GLY B C 1
ATOM 3674 O O . GLY B 1 222 ? 8.370 11.018 -21.527 1.00 83.57 230 GLY B O 1
ATOM 3675 N N . PHE B 1 223 ? 10.609 11.009 -21.784 1.00 67.59 231 PHE B N 1
ATOM 3676 C CA . PHE B 1 223 ? 10.781 12.408 -21.431 1.00 63.96 231 PHE B CA 1
ATOM 3677 C C . PHE B 1 223 ? 11.835 13.023 -22.337 1.00 65.63 231 PHE B C 1
ATOM 3678 O O . PHE B 1 223 ? 12.835 12.379 -22.666 1.00 76.58 231 PHE B O 1
ATOM 3686 N N . SER B 1 224 ? 11.601 14.267 -22.741 1.00 64.10 232 SER B N 1
ATOM 3687 C CA . SER B 1 224 ? 12.526 15.005 -23.586 1.00 73.63 232 SER B CA 1
ATOM 3688 C C . SER B 1 224 ? 12.849 16.339 -22.929 1.00 75.32 232 SER B C 1
ATOM 3689 O O . SER B 1 224 ? 12.143 16.796 -22.027 1.00 75.55 232 SER B O 1
ATOM 3692 N N . GLU B 1 225 ? 13.934 16.961 -23.386 1.00 71.08 233 GLU B N 1
ATOM 3693 C CA . GLU B 1 225 ? 14.335 18.270 -22.895 1.00 65.28 233 GLU B CA 1
ATOM 3694 C C . GLU B 1 225 ? 14.721 19.154 -24.068 1.00 69.12 233 GLU B C 1
ATOM 3695 O O . GLU B 1 225 ? 15.448 18.719 -24.967 1.00 71.99 233 GLU B O 1
ATOM 3701 N N . ALA B 1 226 ? 14.227 20.389 -24.057 1.00 69.00 234 ALA B N 1
ATOM 3702 C CA . ALA B 1 226 ? 14.482 21.331 -25.136 1.00 66.11 234 ALA B CA 1
ATOM 3703 C C . ALA B 1 226 ? 14.498 22.744 -24.569 1.00 66.50 234 ALA B C 1
ATOM 3704 O O . ALA B 1 226 ? 14.183 22.968 -23.398 1.00 66.30 234 ALA B O 1
ATOM 3706 N N . GLU B 1 227 ? 14.869 23.700 -25.418 1.00 66.96 235 GLU B N 1
ATOM 3707 C CA . GLU B 1 227 ? 15.057 25.087 -25.010 1.00 75.28 235 GLU B CA 1
ATOM 3708 C C . GLU B 1 227 ? 13.876 25.930 -25.475 1.00 66.65 235 GLU B C 1
ATOM 3709 O O . GLU B 1 227 ? 13.458 25.837 -26.635 1.00 75.37 235 GLU B O 1
ATOM 3715 N N . LEU B 1 228 ? 13.345 26.755 -24.575 1.00 66.38 236 LEU B N 1
ATOM 3716 C CA . LEU B 1 228 ? 12.252 27.663 -24.907 1.00 75.21 236 LEU B CA 1
ATOM 3717 C C . LEU B 1 228 ? 12.489 28.996 -24.215 1.00 84.96 236 LEU B C 1
ATOM 3718 O O . LEU B 1 228 ? 12.561 29.052 -22.984 1.00 85.61 236 LEU B O 1
ATOM 3723 N N . HIS B 1 229 ? 12.608 30.061 -25.009 1.00 92.66 237 HIS B N 1
ATOM 3724 C CA . HIS B 1 229 ? 12.846 31.421 -24.523 1.00 93.73 237 HIS B CA 1
ATOM 3725 C C . HIS B 1 229 ? 14.109 31.529 -23.676 1.00 92.72 237 HIS B C 1
ATOM 3726 O O . HIS B 1 229 ? 14.227 32.438 -22.848 1.00 99.43 237 HIS B O 1
ATOM 3733 N N . GLY B 1 230 ? 15.060 30.616 -23.865 1.00 91.69 238 GLY B N 1
ATOM 3734 C CA . GLY B 1 230 ? 16.324 30.656 -23.160 1.00 94.73 238 GLY B CA 1
ATOM 3735 C C . GLY B 1 230 ? 16.425 29.764 -21.941 1.00 93.42 238 GLY B C 1
ATOM 3736 O O . GLY B 1 230 ? 17.467 29.781 -21.275 1.00 98.25 238 GLY B O 1
ATOM 3737 N N . HIS B 1 231 ? 15.390 28.988 -21.628 1.00 90.84 239 HIS B N 1
ATOM 3738 C CA . HIS B 1 231 ? 15.387 28.111 -20.466 1.00 87.08 239 HIS B CA 1
ATOM 3739 C C . HIS B 1 231 ? 15.166 26.669 -20.899 1.00 83.67 239 HIS B C 1
ATOM 3740 O O . HIS B 1 231 ? 14.441 26.395 -21.862 1.00 73.88 239 HIS B O 1
ATOM 3747 N N . THR B 1 232 ? 15.794 25.746 -20.171 1.00 79.52 240 THR B N 1
ATOM 3748 C CA . THR B 1 232 ? 15.639 24.322 -20.440 1.00 76.31 240 THR B CA 1
ATOM 3749 C C . THR B 1 232 ? 14.355 23.808 -19.806 1.00 67.53 240 THR B C 1
ATOM 3750 O O . THR B 1 232 ? 14.093 24.066 -18.628 1.00 68.91 240 THR B O 1
ATOM 3754 N N . ARG B 1 233 ? 13.559 23.074 -20.581 1.00 65.55 241 ARG B N 1
ATOM 3755 C CA . ARG B 1 233 ? 12.282 22.561 -20.110 1.00 62.82 241 ARG B CA 1
ATOM 3756 C C . ARG B 1 233 ? 12.190 21.065 -20.368 1.00 62.82 241 ARG B C 1
ATOM 3757 O O . ARG B 1 233 ? 12.771 20.546 -21.325 1.00 63.85 241 ARG B O 1
ATOM 3765 N N . ILE B 1 234 ? 11.449 20.379 -19.498 1.00 57.70 242 ILE B N 1
ATOM 3766 C CA . ILE B 1 234 ? 11.145 18.961 -19.649 1.00 56.98 242 ILE B CA 1
ATOM 3767 C C . ILE B 1 234 ? 9.757 18.832 -20.255 1.00 54.43 242 ILE B C 1
ATOM 3768 O O . ILE B 1 234 ? 8.852 19.610 -19.928 1.00 58.98 242 ILE B O 1
ATOM 3773 N N . LEU B 1 235 ? 9.583 17.855 -21.142 1.00 57.73 243 LEU B N 1
ATOM 3774 C CA . LEU B 1 235 ? 8.285 17.610 -21.752 1.00 56.92 243 LEU B CA 1
ATOM 3775 C C . LEU B 1 235 ? 7.969 16.122 -21.733 1.00 58.77 243 LEU B C 1
ATOM 3776 O O . LEU B 1 235 ? 8.835 15.294 -22.036 1.00 57.94 243 LEU B O 1
ATOM 3781 N N . ALA B 1 236 ? 6.728 15.795 -21.363 1.00 53.77 244 ALA B N 1
ATOM 3782 C CA . ALA B 1 236 ? 6.214 14.434 -21.368 1.00 52.69 244 ALA B CA 1
ATOM 3783 C C . ALA B 1 236 ? 4.814 14.428 -21.968 1.00 49.69 244 ALA B C 1
ATOM 3784 O O . ALA B 1 236 ? 4.077 15.413 -21.873 1.00 50.46 244 ALA B O 1
ATOM 3786 N N . PHE B 1 237 ? 4.451 13.308 -22.590 1.00 46.03 245 PHE B N 1
ATOM 3787 C CA . PHE B 1 237 ? 3.195 13.195 -23.322 1.00 43.68 245 PHE B CA 1
ATOM 3788 C C . PHE B 1 237 ? 2.416 11.976 -22.854 1.00 47.05 245 PHE B C 1
ATOM 3789 O O . PHE B 1 237 ? 2.966 10.873 -22.775 1.00 51.23 245 PHE B O 1
ATOM 3797 N N . THR B 1 238 ? 1.136 12.181 -22.557 1.00 39.70 246 THR B N 1
ATOM 3798 C CA . THR B 1 238 ? 0.245 11.123 -22.135 1.00 43.74 246 THR B CA 1
ATOM 3799 C C . THR B 1 238 ? -0.890 10.992 -23.141 1.00 42.51 246 THR B C 1
ATOM 3800 O O . THR B 1 238 ? -1.510 12.003 -23.503 1.00 36.81 246 THR B O 1
ATOM 3804 N N . PRO B 1 239 ? -1.181 9.791 -23.626 1.00 39.97 247 PRO B N 1
ATOM 3805 C CA . PRO B 1 239 ? -2.302 9.633 -24.558 1.00 39.07 247 PRO B CA 1
ATOM 3806 C C . PRO B 1 239 ? -3.623 9.907 -23.861 1.00 51.05 247 PRO B C 1
ATOM 3807 O O . PRO B 1 239 ? -3.794 9.638 -22.669 1.00 40.92 247 PRO B O 1
ATOM 3811 N N . ILE B 1 240 ? -4.562 10.466 -24.615 1.00 41.15 248 ILE B N 1
ATOM 3812 C CA . ILE B 1 240 ? -5.904 10.724 -24.111 1.00 37.92 248 ILE B CA 1
ATOM 3813 C C . ILE B 1 240 ? -6.817 9.653 -24.684 1.00 36.09 248 ILE B C 1
ATOM 3814 O O . ILE B 1 240 ? -7.059 9.609 -25.896 1.00 35.55 248 ILE B O 1
ATOM 3819 N N . LYS B 1 241 ? -7.323 8.791 -23.810 1.00 36.43 249 LYS B N 1
ATOM 3820 C CA . LYS B 1 241 ? -8.229 7.730 -24.210 1.00 38.55 249 LYS B CA 1
ATOM 3821 C C . LYS B 1 241 ? -9.641 8.275 -24.390 1.00 42.91 249 LYS B C 1
ATOM 3822 O O . LYS B 1 241 ? -9.981 9.367 -23.926 1.00 43.13 249 LYS B O 1
ATOM 3828 N N . GLY B 1 242 ? -10.469 7.489 -25.076 1.00 39.04 250 GLY B N 1
ATOM 3829 C CA . GLY B 1 242 ? -11.857 7.832 -25.285 1.00 48.91 250 GLY B CA 1
ATOM 3830 C C . GLY B 1 242 ? -12.109 8.893 -26.330 1.00 53.38 250 GLY B C 1
ATOM 3831 O O . GLY B 1 242 ? -13.272 9.257 -26.549 1.00 56.56 250 GLY B O 1
ATOM 3832 N N . LEU B 1 243 ? -11.072 9.402 -26.977 1.00 44.85 251 LEU B N 1
ATOM 3833 C CA . LEU B 1 243 ? -11.268 10.403 -28.014 1.00 48.71 251 LEU B CA 1
ATOM 3834 C C . LEU B 1 243 ? -11.646 9.719 -29.322 1.00 53.43 251 LEU B C 1
ATOM 3835 O O . LEU B 1 243 ? -10.983 8.760 -29.730 1.00 54.20 251 LEU B O 1
ATOM 3840 N N . PRO B 1 244 ? -12.682 10.180 -29.997 1.00 56.20 252 PRO B N 1
ATOM 3841 C CA . PRO B 1 244 ? -13.161 9.481 -31.194 1.00 53.28 252 PRO B CA 1
ATOM 3842 C C . PRO B 1 244 ? -12.506 9.976 -32.473 1.00 50.83 252 PRO B C 1
ATOM 3843 O O . PRO B 1 244 ? -12.505 11.180 -32.751 1.00 43.81 252 PRO B O 1
ATOM 3847 N N . SER B 1 245 ? -11.943 9.051 -33.250 1.00 35.83 253 SER B N 1
ATOM 3848 C CA . SER B 1 245 ? -11.397 9.300 -34.582 1.00 39.27 253 SER B CA 1
ATOM 3849 C C . SER B 1 245 ? -10.178 10.215 -34.578 1.00 44.77 253 SER B C 1
ATOM 3850 O O . SER B 1 245 ? -9.692 10.594 -35.652 1.00 55.65 253 SER B O 1
ATOM 3853 N N . VAL B 1 246 ? -9.670 10.599 -33.407 1.00 36.49 254 VAL B N 1
ATOM 3854 C CA . VAL B 1 246 ? -8.487 11.444 -33.329 1.00 34.79 254 VAL B CA 1
ATOM 3855 C C . VAL B 1 246 ? -7.483 10.795 -32.390 1.00 32.38 254 VAL B C 1
ATOM 3856 O O . VAL B 1 246 ? -7.823 9.943 -31.567 1.00 34.08 254 VAL B O 1
ATOM 3860 N N . THR B 1 247 ? -6.224 11.208 -32.531 1.00 28.99 255 THR B N 1
ATOM 3861 C CA . THR B 1 247 ? -5.136 10.778 -31.656 1.00 34.51 255 THR B CA 1
ATOM 3862 C C . THR B 1 247 ? -4.484 12.030 -31.070 1.00 34.71 255 THR B C 1
ATOM 3863 O O . THR B 1 247 ? -3.596 12.625 -31.686 1.00 34.31 255 THR B O 1
ATOM 3867 N N . TRP B 1 248 ? -4.929 12.418 -29.878 1.00 33.83 256 TRP B N 1
ATOM 3868 C CA . TRP B 1 248 ? -4.441 13.603 -29.186 1.00 35.97 256 TRP B CA 1
ATOM 3869 C C . TRP B 1 248 ? -3.706 13.213 -27.910 1.00 38.78 256 TRP B C 1
ATOM 3870 O O . TRP B 1 248 ? -4.070 12.248 -27.231 1.00 34.76 256 TRP B O 1
ATOM 3881 N N . TYR B 1 249 ? -2.681 13.991 -27.579 1.00 31.82 257 TYR B N 1
ATOM 3882 C CA . TYR B 1 249 ? -1.858 13.745 -26.409 1.00 36.16 257 TYR B CA 1
ATOM 3883 C C . TYR B 1 249 ? -1.925 14.922 -25.448 1.00 40.14 257 TYR B C 1
ATOM 3884 O O . TYR B 1 249 ? -2.087 16.079 -25.854 1.00 36.37 257 TYR B O 1
ATOM 3893 N N . LEU B 1 250 ? -1.800 14.635 -24.173 1.00 39.60 258 LEU B N 1
ATOM 3894 C CA . LEU B 1 250 ? -1.699 15.665 -23.172 1.00 35.81 258 LEU B CA 1
ATOM 3895 C C . LEU B 1 250 ? -0.201 15.868 -22.874 1.00 39.61 258 LEU B C 1
ATOM 3896 O O . LEU B 1 250 ? 0.465 14.973 -22.453 1.00 39.19 258 LEU B O 1
ATOM 3901 N N . ALA B 1 251 ? 0.286 17.076 -23.068 1.00 40.10 259 ALA B N 1
ATOM 3902 C CA . ALA B 1 251 ? 1.690 17.423 -22.934 1.00 44.54 259 ALA B CA 1
ATOM 3903 C C . ALA B 1 251 ? 1.916 18.284 -21.701 1.00 44.40 259 ALA B C 1
ATOM 3904 O O . ALA B 1 251 ? 1.117 19.173 -21.398 1.00 42.96 259 ALA B O 1
ATOM 3906 N N . LEU B 1 252 ? 3.010 18.011 -20.994 1.00 50.71 260 LEU B N 1
ATOM 3907 C CA . LEU B 1 252 ? 3.452 18.807 -19.860 1.00 51.19 260 LEU B CA 1
ATOM 3908 C C . LEU B 1 252 ? 4.758 19.504 -20.213 1.00 54.51 260 LEU B C 1
ATOM 3909 O O . LEU B 1 252 ? 5.648 18.897 -20.813 1.00 48.52 260 LEU B O 1
ATOM 3914 N N . SER B 1 253 ? 4.870 20.778 -19.845 1.00 46.34 261 SER B N 1
ATOM 3915 C CA . SER B 1 253 ? 6.072 21.566 -20.104 1.00 46.27 261 SER B CA 1
ATOM 3916 C C . SER B 1 253 ? 6.541 22.153 -18.779 1.00 48.44 261 SER B C 1
ATOM 3917 O O . SER B 1 253 ? 5.936 23.102 -18.271 1.00 50.18 261 SER B O 1
ATOM 3920 N N . ILE B 1 254 ? 7.616 21.593 -18.225 1.00 52.65 262 ILE B N 1
ATOM 3921 C CA . ILE B 1 254 ? 8.070 21.896 -16.870 1.00 55.14 262 ILE B CA 1
ATOM 3922 C C . ILE B 1 254 ? 9.419 22.596 -16.936 1.00 56.62 262 ILE B C 1
ATOM 3923 O O . ILE B 1 254 ? 10.324 22.144 -17.649 1.00 55.29 262 ILE B O 1
ATOM 3928 N N . ASP B 1 255 ? 9.558 23.688 -16.180 1.00 52.15 263 ASP B N 1
ATOM 3929 C CA . ASP B 1 255 ? 10.862 24.313 -15.989 1.00 60.37 263 ASP B CA 1
ATOM 3930 C C . ASP B 1 255 ? 11.815 23.316 -15.345 1.00 64.10 263 ASP B C 1
ATOM 3931 O O . ASP B 1 255 ? 11.598 22.874 -14.212 1.00 61.02 263 ASP B O 1
ATOM 3936 N N . LYS B 1 256 ? 12.885 22.978 -16.065 1.00 66.28 264 LYS B N 1
ATOM 3937 C CA . LYS B 1 256 ? 13.788 21.932 -15.596 1.00 61.59 264 LYS B CA 1
ATOM 3938 C C . LYS B 1 256 ? 14.515 22.346 -14.320 1.00 60.54 264 LYS B C 1
ATOM 3939 O O . LYS B 1 256 ? 14.655 21.542 -13.394 1.00 59.12 264 LYS B O 1
ATOM 3945 N N . ASP B 1 257 ? 14.970 23.598 -14.244 1.00 60.87 265 ASP B N 1
ATOM 3946 C CA . ASP B 1 257 ? 15.728 24.040 -13.074 1.00 63.52 265 ASP B CA 1
ATOM 3947 C C . ASP B 1 257 ? 14.860 24.099 -11.827 1.00 65.01 265 ASP B C 1
ATOM 3948 O O . ASP B 1 257 ? 15.299 23.702 -10.741 1.00 63.57 265 ASP B O 1
ATOM 3953 N N A LYS B 1 258 ? 13.622 24.585 -11.961 0.27 63.05 266 LYS B N 1
ATOM 3954 N N B LYS B 1 258 ? 13.624 24.590 -11.962 0.73 62.80 266 LYS B N 1
ATOM 3955 C CA A LYS B 1 258 ? 12.707 24.587 -10.824 0.27 62.88 266 LYS B CA 1
ATOM 3956 C CA B LYS B 1 258 ? 12.706 24.589 -10.828 0.73 63.36 266 LYS B CA 1
ATOM 3957 C C A LYS B 1 258 ? 12.300 23.174 -10.424 0.27 60.19 266 LYS B C 1
ATOM 3958 C C B LYS B 1 258 ? 12.313 23.173 -10.422 0.73 60.19 266 LYS B C 1
ATOM 3959 O O A LYS B 1 258 ? 12.002 22.926 -9.249 0.27 59.49 266 LYS B O 1
ATOM 3960 O O B LYS B 1 258 ? 12.041 22.921 -9.242 0.73 58.59 266 LYS B O 1
ATOM 3971 N N . ALA B 1 259 ? 12.274 22.244 -11.380 1.00 55.67 267 ALA B N 1
ATOM 3972 C CA . ALA B 1 259 ? 11.872 20.873 -11.077 1.00 54.26 267 ALA B CA 1
ATOM 3973 C C . ALA B 1 259 ? 12.843 20.202 -10.108 1.00 57.89 267 ALA B C 1
ATOM 3974 O O . ALA B 1 259 ? 12.422 19.563 -9.138 1.00 67.39 267 ALA B O 1
ATOM 3976 N N . TYR B 1 260 ? 14.150 20.339 -10.344 1.00 59.09 268 TYR B N 1
ATOM 3977 C CA . TYR B 1 260 ? 15.107 19.717 -9.431 1.00 68.25 268 TYR B CA 1
ATOM 3978 C C . TYR B 1 260 ? 15.235 20.466 -8.122 1.00 68.17 268 TYR B C 1
ATOM 3979 O O . TYR B 1 260 ? 15.549 19.852 -7.095 1.00 67.53 268 TYR B O 1
ATOM 3988 N N . ALA B 1 261 ? 15.038 21.786 -8.142 1.00 63.44 269 ALA B N 1
ATOM 3989 C CA . ALA B 1 261 ? 15.211 22.564 -6.923 1.00 68.72 269 ALA B CA 1
ATOM 3990 C C . ALA B 1 261 ? 14.201 22.158 -5.862 1.00 67.74 269 ALA B C 1
ATOM 3991 O O . ALA B 1 261 ? 14.503 22.212 -4.665 1.00 66.84 269 ALA B O 1
ATOM 3993 N N . MET B 1 262 ? 13.011 21.728 -6.276 1.00 74.74 270 MET B N 1
ATOM 3994 C CA . MET B 1 262 ? 11.988 21.263 -5.339 1.00 84.75 270 MET B CA 1
ATOM 3995 C C . MET B 1 262 ? 12.176 19.773 -5.039 1.00 94.43 270 MET B C 1
ATOM 3996 O O . MET B 1 262 ? 11.318 18.935 -5.319 1.00 92.80 270 MET B O 1
ATOM 4001 N N . LEU B 1 263 ? 13.338 19.467 -4.457 1.00 100.21 271 LEU B N 1
ATOM 4002 C CA . LEU B 1 263 ? 13.744 18.114 -4.056 1.00 98.74 271 LEU B CA 1
ATOM 4003 C C . LEU B 1 263 ? 13.363 17.035 -5.070 1.00 96.47 271 LEU B C 1
ATOM 4004 O O . LEU B 1 263 ? 13.555 17.204 -6.274 1.00 96.32 271 LEU B O 1
#

InterPro domains:
  IPR000727 Target SNARE coiled-coil homology domain [PS50192] (544-606)
  IPR003660 HAMP domain [PF00672] (295-348)
  IPR003660 HAMP domain [PS50885] (298-352)
  IPR003660 HAMP domain [SM00304] (298-352)
  IPR003660 HAMP domain [SM00304] (387-447)
  IPR004089 Methyl-accepting chemotaxis protein (MCP) signalling domain [PF00015] (411-594)
  IPR004089 Methyl-accepting chemotaxis protein (MCP) signalling domain [PS50111] (357-593)
  IPR004089 Methyl-accepting chemotaxis protein (MCP) signalling domain [SM00283] (367-628)
  IPR004090 Chemotaxis methyl-accepting receptor [PR00260] (381-410)
  IPR004090 Chemotaxis methyl-accepting receptor [PR00260] (494-523)
  IPR029151 Periplasmic sensor-like domain superfamily [SSF103190] (91-184)
  IPR033479 Double Cache domain 1 [PF02743] (36-259)

Secondary structure (DSSP, 8-state):
-HHHHHHHHHHHHHHHHHHHHHHHHHHHHHHHHHHHHHHHHHHHHHHH---HHHHHHHHT-HHHHTTSS-EEEEETTS-EEEES-----TT--GGGSHHHHHHHHHTS-EEPPPEE-TTT-SEEEEEEEEEEETTEEEEEEEEEE-HHHHHHHHTSS-GGGTEEEEEEETTSBEEE-SSGGGTT-BHHHHSSSSPPPSSSSEEEEEETTEEEEEEEEE--S-TT--EEEEEEEEHHHHHHHT-/-THHHHHHHHHHHHHHHHHHHHHHHHHHHHHHHHHHHHHHH---HHHHHHHHHSHHHHTTSS-EEEEETTS-EEEES--PPPTT--GGGSHHHHHHHHHTS-EEPPPEE-TTT-SEEEEEEEEEEETTEEEEEEEEEE-HHHHHHHHT-S-GGGSEEEEEEETTSBEEE-SSGGGTT-BHHHHSSSSPPP-SSS-EEEEETTEEEEEEEEE-TT-SS--EEEEEEEEHHHHHH--

B-factor: mean 43.88, std 18.45, range [17.34, 132.34]

Sequence (478 aa):
NDDYLQQRRNAIIREDLESYLREMGDVTSSSNIQNWLGGRLLLVEQTAQTLARRDHSPEETVSALLEQPALTSTFSSFTYLGQQQDGVFTMRPDDSPMPAGYDPRSRPWYKKDAVAAGGLLTLTEPYVDAATQQEELIITAATPVKKAAGNTLGVVGGDLSSLKTLVQIINSLDFSGMGYAFLVSGDDGKKILVVHPDKKEEQVMKKTLSEVYPQQNNTPKIATGFSEEAEELHGHTRILAFTPIKKGLPSVTWYLALSIDKDKKAYAMLSAIREDLESYYLRREMGDVTSSNIQNWLGGRLLLVEEQTAQTLARRDHSPEETVSALLEQQPALTSTFSFTYLGQQQDGVFTMRPDSPMPAGYDPRSRPWYKDAVAAGGLTLTEPYVDAATQQELIITAATPVKAAGNTLGVVGGDLSLKKTLVQIINSLDFSGMGYAFLVSGDGKILVVHPDKKEEQVMKTLSEVYPQQNTPKKIATGFSEAELHGHTRILAFTPIKGLPSVTWYLALSIDKDKKAYAML

Nearest PDB structures (foldseek):
  5ltx-assembly2_B  TM=9.808E-01  e=3.198E-47  Pseudomonas aeruginosa
  5lt9-assembly1_A  TM=9.772E-01  e=4.336E-38  Pseudomonas aeruginosa
  5lt9-assembly2_B  TM=9.563E-01  e=2.871E-36  Pseudomonas aeruginosa
  5lto-assembly2_B  TM=9.581E-01  e=1.763E-35  Pseudomonas aeruginosa
  5ltv-assembly4_D  TM=8.895E-01  e=2.029E-29  Pseudomonas aeruginosa

Solvent-accessible surface area: 21057 Å² total